Protein AF-A0A1L9NTQ2-F1 (afdb_monomer)

Structure (mmCIF, N/CA/C/O backbone):
data_AF-A0A1L9NTQ2-F1
#
_entry.id   AF-A0A1L9NTQ2-F1
#
loop_
_atom_site.group_PDB
_atom_site.id
_atom_site.type_symbol
_atom_site.label_atom_id
_atom_site.label_alt_id
_atom_site.label_comp_id
_atom_site.label_asym_id
_atom_site.label_entity_id
_atom_site.label_seq_id
_atom_site.pdbx_PDB_ins_code
_atom_site.Cartn_x
_atom_site.Cartn_y
_atom_site.Cartn_z
_atom_site.occupancy
_atom_site.B_iso_or_equiv
_atom_site.auth_seq_id
_atom_site.auth_comp_id
_atom_site.auth_asym_id
_atom_site.auth_atom_id
_atom_site.pdbx_PDB_model_num
ATOM 1 N N . MET A 1 1 ? 5.909 10.739 -14.041 1.00 49.59 1 MET A N 1
ATOM 2 C CA . MET A 1 1 ? 5.261 9.509 -14.561 1.00 49.59 1 MET A CA 1
ATOM 3 C C . MET A 1 1 ? 4.085 9.778 -15.496 1.00 49.59 1 MET A C 1
ATOM 5 O O . MET A 1 1 ? 4.170 9.351 -16.637 1.00 49.59 1 MET A O 1
ATOM 9 N N . ARG A 1 2 ? 3.032 10.516 -15.102 1.00 44.03 2 ARG A N 1
ATOM 10 C CA . ARG A 1 2 ? 1.932 10.861 -16.036 1.00 44.03 2 ARG A CA 1
ATOM 11 C C . ARG A 1 2 ? 2.419 11.637 -17.268 1.00 44.03 2 ARG A C 1
ATOM 13 O O . ARG A 1 2 ? 2.153 11.212 -18.379 1.00 44.03 2 ARG A O 1
ATOM 20 N N . ALA A 1 3 ? 3.235 12.675 -17.072 1.00 44.88 3 ALA A N 1
ATOM 21 C CA . ALA A 1 3 ? 3.852 13.423 -18.175 1.00 44.88 3 ALA A CA 1
ATOM 22 C C . ALA A 1 3 ? 4.741 12.547 -19.084 1.00 44.88 3 ALA A C 1
ATOM 24 O O . ALA A 1 3 ? 4.691 12.681 -20.296 1.00 44.88 3 ALA A O 1
ATOM 25 N N . LEU A 1 4 ? 5.486 11.600 -18.502 1.00 51.16 4 LEU A N 1
ATOM 26 C CA . LEU A 1 4 ? 6.310 10.608 -19.212 1.00 51.16 4 LEU A CA 1
ATOM 27 C C . LEU A 1 4 ? 5.469 9.659 -20.080 1.00 51.16 4 LEU A C 1
ATOM 29 O O . LEU A 1 4 ? 5.816 9.388 -21.223 1.00 51.16 4 LEU A O 1
ATOM 33 N N . SER A 1 5 ? 4.347 9.177 -19.540 1.00 52.22 5 SER A N 1
ATOM 34 C CA . SER A 1 5 ? 3.421 8.305 -20.274 1.00 52.22 5 SER A CA 1
ATOM 35 C C . SER A 1 5 ? 2.722 9.068 -21.404 1.00 52.22 5 SER A C 1
ATOM 37 O O . SER A 1 5 ? 2.516 8.515 -22.478 1.00 52.22 5 SER A O 1
ATOM 39 N N . VAL A 1 6 ? 2.406 10.349 -21.184 1.00 55.88 6 VAL A N 1
ATOM 40 C CA . VAL A 1 6 ? 1.784 11.236 -22.178 1.00 55.88 6 VAL A CA 1
ATOM 41 C C . VAL A 1 6 ? 2.759 11.588 -23.298 1.00 55.88 6 VAL A C 1
ATOM 43 O O . VAL A 1 6 ? 2.440 11.325 -24.449 1.00 55.88 6 VAL A O 1
ATOM 46 N N . LEU A 1 7 ? 3.960 12.090 -22.982 1.00 51.72 7 LEU A N 1
ATOM 47 C CA . LEU A 1 7 ? 5.030 12.335 -23.965 1.00 51.72 7 LEU A CA 1
ATOM 48 C C . LEU A 1 7 ? 5.309 11.087 -24.797 1.00 51.72 7 LEU A C 1
ATOM 50 O O . LEU A 1 7 ? 5.535 11.154 -26.005 1.00 51.72 7 LEU A O 1
ATOM 54 N N . GLY A 1 8 ? 5.240 9.936 -24.136 1.00 53.75 8 GLY A N 1
ATOM 55 C CA . GLY A 1 8 ? 5.467 8.679 -24.789 1.00 53.75 8 GLY A CA 1
ATOM 56 C C . GLY A 1 8 ? 4.399 8.235 -25.765 1.00 53.75 8 GLY A C 1
ATOM 57 O O . GLY A 1 8 ? 4.679 7.953 -26.927 1.00 53.75 8 GLY A O 1
ATOM 58 N N . THR A 1 9 ? 3.159 8.259 -25.294 1.00 55.69 9 THR A N 1
ATOM 59 C CA . THR A 1 9 ? 1.979 7.989 -26.116 1.00 55.69 9 THR A CA 1
ATOM 60 C C . THR A 1 9 ? 1.928 8.945 -27.303 1.00 55.69 9 THR A C 1
ATOM 62 O O . THR A 1 9 ? 1.697 8.499 -28.417 1.00 55.69 9 THR A O 1
ATOM 65 N N . ILE A 1 10 ? 2.234 10.229 -27.092 1.00 57.12 10 ILE A N 1
ATOM 66 C CA . ILE A 1 10 ? 2.345 11.231 -28.158 1.00 57.12 10 ILE A CA 1
ATOM 67 C C . ILE A 1 10 ? 3.394 10.789 -29.185 1.00 57.12 10 ILE A C 1
ATOM 69 O O . ILE A 1 10 ? 3.080 10.704 -30.364 1.00 57.12 10 ILE A O 1
ATOM 73 N N . THR A 1 11 ? 4.603 10.417 -28.760 1.00 55.56 11 THR A N 1
ATOM 74 C CA . THR A 1 11 ? 5.683 10.031 -29.687 1.00 55.56 11 THR A CA 1
ATOM 75 C C . THR A 1 11 ? 5.310 8.801 -30.530 1.00 55.56 11 THR A C 1
ATOM 77 O O . THR A 1 11 ? 5.569 8.784 -31.731 1.00 55.56 11 THR A O 1
ATOM 80 N N . VAL A 1 12 ? 4.643 7.802 -29.936 1.00 54.16 12 VAL A N 1
ATOM 81 C CA . VAL A 1 12 ? 4.170 6.594 -30.643 1.00 54.16 12 VAL A CA 1
ATOM 82 C C . VAL A 1 12 ? 3.008 6.898 -31.582 1.00 54.16 12 VAL A C 1
ATOM 84 O O . VAL A 1 12 ? 3.022 6.455 -32.726 1.00 54.16 12 VAL A O 1
ATOM 87 N N . VAL A 1 13 ? 2.005 7.647 -31.117 1.00 58.91 13 VAL A N 1
ATOM 88 C CA . VAL A 1 13 ? 0.834 8.023 -31.923 1.00 58.91 13 VAL A CA 1
ATOM 89 C C . VAL A 1 13 ? 1.278 8.841 -33.128 1.00 58.91 13 VAL A C 1
ATOM 91 O O . VAL A 1 13 ? 0.846 8.559 -34.238 1.00 58.91 13 VAL A O 1
ATOM 94 N N . PHE A 1 14 ? 2.206 9.780 -32.947 1.00 58.50 14 PHE A N 1
ATOM 95 C CA . PHE A 1 14 ? 2.778 10.533 -34.058 1.00 58.50 14 PHE A CA 1
ATOM 96 C C . PHE A 1 14 ? 3.582 9.647 -35.011 1.00 58.50 14 PHE A C 1
ATOM 98 O O . PHE A 1 14 ? 3.366 9.730 -36.216 1.00 58.50 14 PHE A O 1
ATOM 105 N N . ALA A 1 15 ? 4.441 8.753 -34.508 1.00 53.16 15 ALA A N 1
ATOM 106 C CA . ALA A 1 15 ? 5.160 7.800 -35.358 1.00 53.16 15 ALA A CA 1
ATOM 107 C C . ALA A 1 15 ? 4.200 6.912 -36.179 1.00 53.16 15 ALA A C 1
ATOM 109 O O . ALA A 1 15 ? 4.462 6.649 -37.350 1.00 53.16 15 ALA A O 1
ATOM 110 N N . ALA A 1 16 ? 3.066 6.506 -35.598 1.00 53.75 16 ALA A N 1
ATOM 111 C CA . ALA A 1 16 ? 2.034 5.713 -36.265 1.00 53.75 16 ALA A CA 1
ATOM 112 C C . ALA A 1 16 ? 1.198 6.521 -37.282 1.00 53.75 16 ALA A C 1
ATOM 114 O O . ALA A 1 16 ? 0.904 6.026 -38.370 1.00 53.75 16 ALA A O 1
ATOM 115 N N . LEU A 1 17 ? 0.837 7.770 -36.968 1.00 54.59 17 LEU A N 1
ATOM 116 C CA . LEU A 1 17 ? 0.124 8.671 -37.887 1.00 54.59 17 LEU A CA 1
ATOM 117 C C . LEU A 1 17 ? 0.988 9.032 -39.106 1.00 54.59 17 LEU A C 1
ATOM 119 O O . LEU A 1 17 ? 0.509 8.998 -40.236 1.00 54.59 17 LEU A O 1
ATOM 123 N N . PHE A 1 18 ? 2.285 9.276 -38.901 1.00 51.47 18 PHE A N 1
ATOM 124 C CA . PHE A 1 18 ? 3.236 9.477 -39.998 1.00 51.47 18 PHE A CA 1
ATOM 125 C C . PHE A 1 18 ? 3.452 8.204 -40.825 1.00 51.47 18 PHE A C 1
ATOM 127 O O . PHE A 1 18 ? 3.502 8.269 -42.050 1.00 51.47 18 PHE A O 1
ATOM 134 N N . ALA A 1 19 ? 3.541 7.038 -40.175 1.00 48.72 19 ALA A N 1
ATOM 135 C CA . ALA A 1 19 ? 3.657 5.746 -40.852 1.00 48.72 19 ALA A CA 1
ATOM 136 C C . ALA A 1 19 ? 2.449 5.416 -41.745 1.00 48.72 19 ALA A C 1
ATOM 138 O O . ALA A 1 19 ? 2.581 4.665 -42.705 1.00 48.72 19 ALA A O 1
ATOM 139 N N . THR A 1 20 ? 1.276 5.972 -41.446 1.00 51.12 20 THR A N 1
ATOM 140 C CA . THR A 1 20 ? 0.048 5.760 -42.227 1.00 51.12 20 THR A CA 1
ATOM 141 C C . THR A 1 20 ? -0.163 6.809 -43.323 1.00 51.12 20 THR A C 1
ATOM 143 O O . THR A 1 20 ? -1.162 6.744 -44.034 1.00 51.12 20 THR A O 1
ATOM 146 N N . GLY A 1 21 ? 0.785 7.739 -43.511 1.00 48.78 21 GLY A N 1
ATOM 147 C CA . GLY A 1 21 ? 0.748 8.737 -44.584 1.00 48.78 21 GLY A CA 1
ATOM 148 C C . GLY A 1 21 ? -0.277 9.856 -44.377 1.00 48.78 21 GLY A C 1
ATOM 149 O O . GLY A 1 21 ? -0.657 10.514 -45.342 1.00 48.78 21 GLY A O 1
ATOM 150 N N . VAL A 1 22 ? -0.746 10.069 -43.142 1.00 51.94 22 VAL A N 1
ATOM 151 C CA . VAL A 1 22 ? -1.730 11.114 -42.831 1.00 51.94 22 VAL A CA 1
ATOM 152 C C . VAL A 1 22 ? -1.048 12.494 -42.863 1.00 51.94 22 VAL A C 1
ATOM 154 O O . VAL A 1 22 ? -0.077 12.691 -42.126 1.00 51.94 22 VAL A O 1
ATOM 157 N N . PRO A 1 23 ? -1.523 13.459 -43.678 1.00 51.03 23 PRO A N 1
ATOM 158 C CA . PRO A 1 23 ? -0.999 14.822 -43.672 1.00 51.03 23 PRO A CA 1
ATOM 159 C C . PRO A 1 23 ? -1.290 15.506 -42.329 1.00 51.03 23 PRO A C 1
ATOM 161 O O . PRO A 1 23 ? -2.380 15.386 -41.769 1.00 51.03 23 PRO A O 1
ATOM 164 N N . LEU A 1 24 ? -0.288 16.199 -41.786 1.00 53.16 24 LEU A N 1
ATOM 165 C CA . LEU A 1 24 ? -0.331 16.830 -40.464 1.00 53.16 24 LEU A CA 1
ATOM 166 C C . LEU A 1 24 ? -0.546 18.339 -40.570 1.00 53.16 24 LEU A C 1
ATOM 168 O O . LEU A 1 24 ? 0.300 19.145 -40.171 1.00 53.16 24 LEU A O 1
ATOM 172 N N . ASP A 1 25 ? -1.701 18.713 -41.101 1.00 48.12 25 ASP A N 1
ATOM 173 C CA . ASP A 1 25 ? -2.112 20.110 -41.164 1.00 48.12 25 ASP A CA 1
ATOM 174 C C . ASP A 1 25 ? -2.333 20.641 -39.730 1.00 48.12 25 ASP A C 1
ATOM 176 O O . ASP A 1 25 ? -3.120 20.086 -38.961 1.00 48.12 25 ASP A O 1
ATOM 180 N N . GLY A 1 26 ? -1.597 21.693 -39.336 1.00 48.75 26 GLY A N 1
ATOM 181 C CA . GLY A 1 26 ? -1.724 22.352 -38.021 1.00 48.75 26 GLY A CA 1
ATOM 182 C C . GLY A 1 26 ? -0.515 22.269 -37.070 1.00 48.75 26 GLY A C 1
ATOM 183 O O . GLY A 1 26 ? -0.615 22.702 -35.921 1.00 48.75 26 GLY A O 1
ATOM 184 N N . LEU A 1 27 ? 0.636 21.747 -37.510 1.00 51.50 27 LEU A N 1
ATOM 185 C CA . LEU A 1 27 ? 1.863 21.614 -36.698 1.00 51.50 27 LEU A CA 1
ATOM 186 C C . LEU A 1 27 ? 3.020 22.509 -37.188 1.00 51.50 27 LEU A C 1
ATOM 188 O O . LEU A 1 27 ? 4.187 22.142 -37.093 1.00 51.50 27 LEU A O 1
ATOM 192 N N . GLU A 1 28 ? 2.721 23.713 -37.678 1.00 49.00 28 GLU A N 1
ATOM 193 C CA . GLU A 1 28 ? 3.716 24.664 -38.222 1.00 49.00 28 GLU A CA 1
ATOM 194 C C . GLU A 1 28 ? 4.802 25.085 -37.211 1.00 49.00 28 GLU A C 1
ATOM 196 O O . GLU A 1 28 ? 5.933 25.392 -37.579 1.00 49.00 28 GLU A O 1
ATOM 201 N N . TRP A 1 29 ? 4.517 25.030 -35.908 1.00 50.28 29 TRP A N 1
ATOM 202 C CA . TRP A 1 29 ? 5.519 25.302 -34.870 1.00 50.28 29 TRP A CA 1
ATOM 203 C C . TRP A 1 29 ? 6.631 24.234 -34.799 1.00 50.28 29 TRP A C 1
ATOM 205 O O . TRP A 1 29 ? 7.705 24.506 -34.264 1.00 50.28 29 TRP A O 1
ATOM 215 N N . LEU A 1 30 ? 6.410 23.034 -35.352 1.00 47.12 30 LEU A N 1
ATOM 216 C CA . LEU A 1 30 ? 7.401 21.950 -35.406 1.00 47.12 30 LEU A CA 1
ATOM 217 C C . LEU A 1 30 ? 8.368 22.078 -36.589 1.00 47.12 30 LEU A C 1
ATOM 219 O O . LEU A 1 30 ? 9.533 21.695 -36.453 1.00 47.12 30 LEU A O 1
ATOM 223 N N . SER A 1 31 ? 7.946 22.665 -37.717 1.00 44.72 31 SER A N 1
ATOM 224 C CA . SER A 1 31 ? 8.850 22.935 -38.849 1.00 44.72 31 SER A CA 1
ATOM 225 C C . SER A 1 31 ? 9.882 24.016 -38.516 1.00 44.72 31 SER A C 1
ATOM 227 O O . SER A 1 31 ? 10.969 24.031 -39.085 1.00 44.72 31 SER A O 1
ATOM 229 N N . ALA A 1 32 ? 9.602 24.885 -37.542 1.00 49.56 32 ALA A N 1
ATOM 230 C CA . ALA A 1 32 ? 10.554 25.893 -37.079 1.00 49.56 32 ALA A CA 1
ATOM 231 C C . ALA A 1 32 ? 11.793 25.292 -36.378 1.00 49.56 32 ALA A C 1
ATOM 233 O O . ALA A 1 32 ? 12.870 25.878 -36.443 1.00 49.56 32 ALA A O 1
ATOM 234 N N . ALA A 1 33 ? 11.667 24.122 -35.734 1.00 51.41 33 ALA A N 1
ATOM 235 C CA . ALA A 1 33 ? 12.767 23.472 -35.008 1.00 51.41 33 ALA A CA 1
ATOM 236 C C . ALA A 1 33 ? 13.566 22.463 -35.857 1.00 51.41 33 ALA A C 1
ATOM 238 O O . ALA A 1 33 ? 14.741 22.233 -35.577 1.00 51.41 33 ALA A O 1
ATOM 239 N N . CYS A 1 34 ? 12.942 21.865 -36.879 1.00 49.19 34 CYS A N 1
ATOM 240 C CA . CYS A 1 34 ? 13.551 20.834 -37.733 1.00 49.19 34 CYS A CA 1
ATOM 241 C C . CYS A 1 34 ? 13.728 21.252 -39.212 1.00 49.19 34 CYS A C 1
ATOM 243 O O . CYS A 1 34 ? 14.331 20.500 -39.972 1.00 49.19 34 CYS A O 1
ATOM 245 N N . GLY A 1 35 ? 13.279 22.452 -39.609 1.00 46.44 35 GLY A N 1
ATOM 246 C CA . GLY A 1 35 ? 13.385 23.004 -40.969 1.00 46.44 35 GLY A CA 1
ATOM 247 C C . GLY A 1 35 ? 12.092 22.883 -41.805 1.00 46.44 35 GLY A C 1
ATOM 248 O O . GLY A 1 35 ? 11.193 22.116 -41.448 1.00 46.44 35 GLY A O 1
ATOM 249 N N . PRO A 1 36 ? 11.960 23.645 -42.915 1.00 47.12 36 PRO A N 1
ATOM 250 C CA . PRO A 1 36 ? 10.766 23.630 -43.768 1.00 47.12 36 PRO A CA 1
ATOM 251 C C . PRO A 1 36 ? 10.533 22.261 -44.433 1.00 47.12 36 PRO A C 1
ATOM 253 O O . PRO A 1 36 ? 11.465 21.489 -44.664 1.00 47.12 36 PRO A O 1
ATOM 256 N N . VAL A 1 37 ? 9.265 21.943 -44.707 1.00 47.56 37 VAL A N 1
ATOM 257 C CA . VAL A 1 37 ? 8.811 20.625 -45.180 1.00 47.56 37 VAL A CA 1
ATOM 258 C C . VAL A 1 37 ? 8.729 20.605 -46.712 1.00 47.56 37 VAL A C 1
ATOM 260 O O . VAL A 1 37 ? 7.798 21.167 -47.272 1.00 47.56 37 VAL A O 1
ATOM 263 N N . ASN A 1 38 ? 9.663 19.917 -47.378 1.00 50.56 38 ASN A N 1
ATOM 264 C CA . ASN A 1 38 ? 9.564 19.536 -48.798 1.00 50.56 38 ASN A CA 1
ATOM 265 C C . ASN A 1 38 ? 9.604 17.992 -48.930 1.00 50.56 38 ASN A C 1
ATOM 267 O O . ASN A 1 38 ? 10.128 17.323 -48.043 1.00 50.56 38 ASN A O 1
ATOM 271 N N . ASP A 1 39 ? 9.130 17.404 -50.038 1.00 45.69 39 ASP A N 1
ATOM 272 C CA . ASP A 1 39 ? 8.904 15.943 -50.196 1.00 45.69 39 ASP A CA 1
ATOM 273 C C . ASP A 1 39 ? 10.129 15.018 -49.985 1.00 45.69 39 ASP A C 1
ATOM 275 O O . ASP A 1 39 ? 9.978 13.866 -49.581 1.00 45.69 39 ASP A O 1
ATOM 279 N N . ARG A 1 40 ? 11.367 15.495 -50.202 1.00 45.34 40 ARG A N 1
ATOM 280 C CA . ARG A 1 40 ? 12.612 14.755 -49.855 1.00 45.34 40 ARG A CA 1
ATOM 281 C C . ARG A 1 40 ? 13.066 14.954 -48.402 1.00 45.34 40 ARG A C 1
ATOM 283 O O . ARG A 1 40 ? 13.982 14.282 -47.939 1.00 45.34 40 ARG A O 1
ATOM 290 N N . GLN A 1 41 ? 12.445 15.893 -47.702 1.00 50.59 41 GLN A N 1
ATOM 291 C CA . GLN A 1 41 ? 12.769 16.376 -46.361 1.00 50.59 41 GLN A CA 1
ATOM 292 C C . GLN A 1 41 ? 11.856 15.753 -45.296 1.00 50.59 41 GLN A C 1
ATOM 294 O O . GLN A 1 41 ? 12.194 15.775 -44.119 1.00 50.59 41 GLN A O 1
ATOM 299 N N . THR A 1 42 ? 10.744 15.125 -45.686 1.00 50.72 42 THR A N 1
ATOM 300 C CA . THR A 1 42 ? 9.776 14.474 -44.787 1.00 50.72 42 THR A CA 1
ATOM 301 C C . THR A 1 42 ? 10.409 13.354 -43.951 1.00 50.72 42 THR A C 1
ATOM 303 O O . THR A 1 42 ? 10.154 13.252 -42.753 1.00 50.72 42 THR A O 1
ATOM 306 N N . THR A 1 43 ? 11.313 12.559 -44.532 1.00 50.66 43 THR A N 1
ATOM 307 C CA . THR A 1 43 ? 12.089 11.522 -43.823 1.00 50.66 43 THR A CA 1
ATOM 308 C C . THR A 1 43 ? 13.171 12.099 -42.905 1.00 50.66 43 THR A C 1
ATOM 310 O O . THR A 1 43 ? 13.401 11.556 -41.824 1.00 50.66 43 THR A O 1
ATOM 313 N N . ALA A 1 44 ? 13.799 13.218 -43.281 1.00 52.50 44 ALA A N 1
ATOM 314 C CA . ALA A 1 44 ? 14.769 13.927 -42.441 1.00 52.50 44 ALA A CA 1
ATOM 315 C C . ALA A 1 44 ? 14.093 14.634 -41.248 1.00 52.50 44 ALA A C 1
ATOM 317 O O . ALA A 1 44 ? 14.592 14.578 -40.124 1.00 52.50 44 ALA A O 1
ATOM 318 N N . ASN A 1 45 ? 12.915 15.219 -41.473 1.00 54.41 45 ASN A N 1
ATOM 319 C CA . ASN A 1 45 ? 12.090 15.868 -40.455 1.00 54.41 45 ASN A CA 1
ATOM 320 C C . ASN A 1 45 ? 11.495 14.843 -39.479 1.00 54.41 45 ASN A C 1
ATOM 322 O O . ASN A 1 45 ? 11.494 15.085 -38.271 1.00 54.41 45 ASN A O 1
ATOM 326 N N . LEU A 1 46 ? 11.087 13.666 -39.977 1.00 55.00 46 LEU A N 1
ATOM 327 C CA . LEU A 1 46 ? 10.702 12.528 -39.139 1.00 55.00 46 LEU A CA 1
ATOM 328 C C . LEU A 1 46 ? 11.864 12.112 -38.231 1.00 55.00 46 LEU A C 1
ATOM 330 O O . LEU A 1 46 ? 11.676 12.048 -37.022 1.00 55.00 46 LEU A O 1
ATOM 334 N N . GLY A 1 47 ? 13.066 11.927 -38.792 1.00 55.06 47 GLY A N 1
ATOM 335 C CA . GLY A 1 47 ? 14.280 11.598 -38.038 1.00 55.06 47 GLY A CA 1
ATOM 336 C C . GLY A 1 47 ? 14.649 12.631 -36.972 1.00 55.06 47 GLY A C 1
ATOM 337 O O . GLY A 1 47 ? 14.983 12.258 -35.845 1.00 55.06 47 GLY A O 1
ATOM 338 N N . CYS A 1 48 ? 14.531 13.921 -37.293 1.00 58.22 48 CYS A N 1
ATOM 339 C CA . CYS A 1 48 ? 14.744 15.020 -36.350 1.00 58.22 48 CYS A CA 1
ATOM 340 C C . CYS A 1 48 ? 13.737 14.978 -35.188 1.00 58.22 48 CYS A C 1
ATOM 342 O O . CYS A 1 48 ? 14.139 14.990 -34.023 1.00 58.22 48 CYS A O 1
ATOM 344 N N . PHE A 1 49 ? 12.439 14.852 -35.482 1.00 60.06 49 PHE A N 1
ATOM 345 C CA . PHE A 1 49 ? 11.383 14.815 -34.469 1.00 60.06 49 PHE A CA 1
ATOM 346 C C . PHE A 1 49 ? 11.481 13.583 -33.568 1.00 60.06 49 PHE A C 1
ATOM 348 O O . PHE A 1 49 ? 11.470 13.699 -32.342 1.00 60.06 49 PHE A O 1
ATOM 355 N N . THR A 1 50 ? 11.629 12.39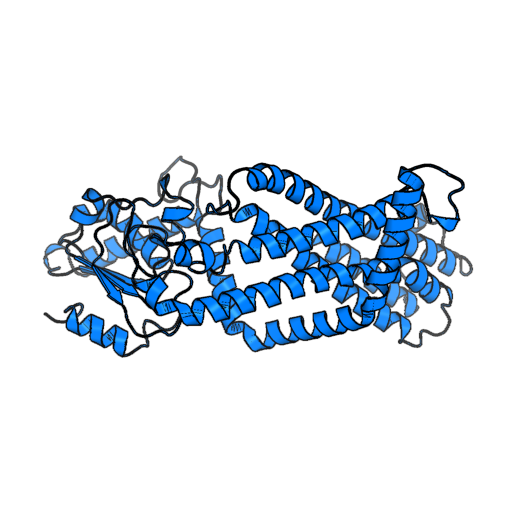7 -34.155 1.00 56.53 50 THR A N 1
ATOM 356 C CA . THR A 1 50 ? 11.814 11.169 -33.380 1.00 56.53 50 THR A CA 1
ATOM 357 C C . THR A 1 50 ? 13.110 11.208 -32.584 1.00 56.53 50 THR A C 1
ATOM 359 O O . THR A 1 50 ? 13.126 10.758 -31.446 1.00 56.53 50 THR A O 1
ATOM 362 N N . GLY A 1 51 ? 14.179 11.799 -33.128 1.00 58.19 51 GLY A N 1
ATOM 363 C CA . GLY A 1 51 ? 15.434 12.009 -32.411 1.00 58.19 51 GLY A CA 1
ATOM 364 C C . GLY A 1 51 ? 15.266 12.930 -31.200 1.00 58.19 51 GLY A C 1
ATOM 365 O O . GLY A 1 51 ? 15.785 12.632 -30.124 1.00 58.19 51 GLY A O 1
ATOM 366 N N . LEU A 1 52 ? 14.488 14.009 -31.331 1.00 60.75 52 LEU A N 1
ATOM 367 C CA . LEU A 1 52 ? 14.124 14.892 -30.217 1.00 60.75 52 LEU A CA 1
ATOM 368 C C . LEU A 1 52 ? 13.252 14.173 -29.179 1.00 60.75 52 LEU A C 1
ATOM 370 O O . LEU A 1 52 ? 13.523 14.286 -27.984 1.00 60.75 52 LEU A O 1
ATOM 374 N N . GLY A 1 53 ? 12.260 13.391 -29.613 1.00 59.84 53 GLY A N 1
ATOM 375 C CA . GLY A 1 53 ? 11.415 12.576 -28.735 1.00 59.84 53 GLY A CA 1
ATOM 376 C C . GLY A 1 53 ? 12.211 11.522 -27.960 1.00 59.84 53 GLY A C 1
ATOM 377 O O . GLY A 1 53 ? 12.062 11.410 -26.743 1.00 59.84 53 GLY A O 1
ATOM 378 N N . VAL A 1 54 ? 13.125 10.812 -28.633 1.00 60.84 54 VAL A N 1
ATOM 379 C CA . VAL A 1 54 ? 14.064 9.858 -28.017 1.00 60.84 54 VAL A CA 1
ATOM 380 C C . VAL A 1 54 ? 14.945 10.561 -26.990 1.00 60.84 54 VAL A C 1
ATOM 382 O O . VAL A 1 54 ? 15.048 10.088 -25.863 1.00 60.84 54 VAL A O 1
ATOM 385 N N . ARG A 1 55 ? 15.532 11.717 -27.323 1.00 62.66 55 ARG A N 1
ATOM 386 C CA . ARG A 1 55 ? 16.373 12.481 -26.385 1.00 62.66 55 ARG A CA 1
ATOM 387 C C . ARG A 1 55 ? 15.587 12.999 -25.181 1.00 62.66 55 ARG A C 1
ATOM 389 O O . ARG A 1 55 ? 16.075 12.921 -24.057 1.00 62.66 55 ARG A O 1
ATOM 396 N N . ALA A 1 56 ? 14.365 13.489 -25.383 1.00 63.12 56 ALA A N 1
ATOM 397 C CA . ALA A 1 56 ? 13.488 13.917 -24.295 1.00 63.12 56 ALA A CA 1
ATOM 398 C C . ALA A 1 56 ? 13.101 12.737 -23.387 1.00 63.12 56 ALA A C 1
ATOM 400 O O . ALA A 1 56 ? 13.059 12.870 -22.158 1.00 63.12 56 ALA A O 1
ATOM 401 N N . LEU A 1 57 ? 12.868 11.559 -23.970 1.00 62.56 57 LEU A N 1
ATOM 402 C CA . LEU A 1 57 ? 12.606 10.335 -23.223 1.00 62.56 57 LEU A CA 1
ATOM 403 C C . LEU A 1 57 ? 13.844 9.870 -22.443 1.00 62.56 57 LEU A C 1
ATOM 405 O O . LEU A 1 57 ? 13.735 9.591 -21.255 1.00 62.56 57 LEU A O 1
ATOM 409 N N . GLN A 1 58 ? 15.023 9.861 -23.067 1.00 63.94 58 GLN A N 1
ATOM 410 C CA . GLN A 1 58 ? 16.298 9.553 -22.410 1.00 63.94 58 GLN A CA 1
ATOM 411 C C . GLN A 1 58 ? 16.565 10.507 -21.237 1.00 63.94 58 GLN A C 1
ATOM 413 O O . GLN A 1 58 ? 16.880 10.060 -20.136 1.00 63.94 58 GLN A O 1
ATOM 418 N N . PHE A 1 59 ? 16.361 11.813 -21.430 1.00 65.06 59 PHE A N 1
ATOM 419 C CA . PHE A 1 59 ? 16.533 12.816 -20.378 1.00 65.06 59 PHE A CA 1
ATOM 420 C C . PHE A 1 59 ? 15.539 12.629 -19.226 1.00 65.06 59 PHE A C 1
ATOM 422 O O . PHE A 1 59 ? 15.900 12.672 -18.053 1.00 65.06 59 PHE A O 1
ATOM 429 N N . SER A 1 60 ? 14.269 12.388 -19.535 1.00 65.62 60 SER A N 1
ATOM 430 C CA . SER A 1 60 ? 13.250 12.167 -18.506 1.00 65.62 60 SER A CA 1
ATOM 431 C C . SER A 1 60 ? 13.433 10.834 -17.768 1.00 65.62 60 SER A C 1
ATOM 433 O O . SER A 1 60 ? 13.135 10.753 -16.573 1.00 65.62 60 SER A O 1
ATOM 435 N N . TRP A 1 61 ? 13.997 9.821 -18.431 1.00 68.25 61 TRP A N 1
ATOM 436 C CA . TRP A 1 61 ? 14.457 8.588 -17.798 1.00 68.25 61 TRP A CA 1
ATOM 437 C C . TRP A 1 61 ? 15.620 8.848 -16.841 1.00 68.25 61 TRP A C 1
ATOM 439 O O . TRP A 1 61 ? 15.569 8.427 -15.688 1.00 68.25 61 TRP A O 1
ATOM 449 N N . LEU A 1 62 ? 16.604 9.639 -17.269 1.00 68.50 62 LEU A N 1
ATOM 450 C CA . LEU A 1 62 ? 17.726 10.090 -16.445 1.00 68.50 62 LEU A CA 1
ATOM 451 C C . LEU A 1 62 ? 17.250 10.859 -15.204 1.00 68.50 62 LEU A C 1
ATOM 453 O O . LEU A 1 62 ? 17.760 10.635 -14.105 1.00 68.50 62 LEU A O 1
ATOM 457 N N . VAL A 1 63 ? 16.223 11.704 -15.329 1.00 70.88 63 VAL A N 1
ATOM 458 C CA . VAL A 1 63 ? 15.591 12.371 -14.179 1.00 70.88 63 VAL A CA 1
ATOM 459 C C . VAL A 1 63 ? 14.943 11.350 -13.239 1.00 70.88 63 VAL A C 1
ATOM 461 O O . VAL A 1 63 ? 15.185 11.400 -12.033 1.00 70.88 63 VAL A O 1
ATOM 464 N N . ALA A 1 64 ? 14.150 10.407 -13.762 1.00 68.56 64 ALA A N 1
ATOM 465 C CA . ALA A 1 64 ? 13.476 9.388 -12.950 1.00 68.56 64 ALA A CA 1
ATOM 466 C C . ALA A 1 64 ? 14.477 8.528 -12.162 1.00 68.56 64 ALA A C 1
ATOM 468 O O . ALA A 1 64 ? 14.326 8.333 -10.956 1.00 68.56 64 ALA A O 1
ATOM 469 N N . VAL A 1 65 ? 15.543 8.100 -12.828 1.00 67.25 65 VAL A N 1
ATOM 470 C CA . VAL A 1 65 ? 16.703 7.445 -12.226 1.00 67.25 65 VAL A CA 1
ATOM 471 C C . VAL A 1 65 ? 17.343 8.305 -11.146 1.00 67.25 65 VAL A C 1
ATOM 473 O O . VAL A 1 65 ? 17.651 7.809 -10.065 1.00 67.25 65 VAL A O 1
ATOM 476 N N . SER A 1 66 ? 17.610 9.579 -11.437 1.00 69.38 66 SER A N 1
ATOM 477 C CA . SER A 1 66 ? 18.323 10.455 -10.504 1.00 69.38 66 SER A CA 1
ATOM 478 C C . SER A 1 66 ? 17.525 10.604 -9.215 1.00 69.38 66 SER A C 1
ATOM 480 O O . SER A 1 66 ? 18.090 10.568 -8.124 1.00 69.38 66 SER A O 1
ATOM 482 N N . PHE A 1 67 ? 16.194 10.652 -9.326 1.00 72.12 67 PHE A N 1
ATOM 483 C CA . PHE A 1 67 ? 15.308 10.543 -8.174 1.00 72.12 67 PHE A CA 1
ATOM 484 C C . PHE A 1 67 ? 15.483 9.216 -7.423 1.00 72.12 67 PHE A C 1
ATOM 486 O O . PHE A 1 67 ? 15.582 9.252 -6.202 1.00 72.12 67 PHE A O 1
ATOM 493 N N . VAL A 1 68 ? 15.587 8.062 -8.096 1.00 68.25 68 VAL A N 1
ATOM 494 C CA . VAL A 1 68 ? 15.882 6.768 -7.436 1.00 68.25 68 VAL A CA 1
ATOM 495 C C . VAL A 1 68 ? 17.203 6.813 -6.663 1.00 68.25 68 VAL A C 1
ATOM 497 O O . VAL A 1 68 ? 17.247 6.375 -5.513 1.00 68.25 68 VAL A O 1
ATOM 500 N N . ILE A 1 69 ? 18.261 7.380 -7.247 1.00 68.62 69 ILE A N 1
ATOM 501 C CA . ILE A 1 69 ? 19.575 7.515 -6.599 1.00 68.62 69 ILE A CA 1
ATOM 502 C C . ILE A 1 69 ? 19.486 8.439 -5.379 1.00 68.62 69 ILE A C 1
ATOM 504 O O . ILE A 1 69 ? 19.973 8.094 -4.303 1.00 68.62 69 ILE A O 1
ATOM 508 N N . LEU A 1 70 ? 18.821 9.590 -5.501 1.00 71.38 70 LEU A N 1
ATOM 509 C CA . LEU A 1 70 ? 18.607 10.504 -4.376 1.00 71.38 70 LEU A CA 1
ATOM 510 C C . LEU A 1 70 ? 17.821 9.822 -3.249 1.00 71.38 70 LEU A C 1
ATOM 512 O O . LEU A 1 70 ? 18.206 9.914 -2.082 1.00 71.38 70 LEU A O 1
ATOM 516 N N . LEU A 1 71 ? 16.772 9.067 -3.592 1.00 67.38 71 LEU A N 1
ATOM 517 C CA . LEU A 1 71 ? 16.013 8.267 -2.632 1.00 67.38 71 LEU A CA 1
ATOM 518 C C . LEU A 1 71 ? 16.909 7.208 -1.960 1.00 67.38 71 LEU A C 1
ATOM 520 O O . LEU A 1 71 ? 16.828 7.043 -0.744 1.00 67.38 71 LEU A O 1
ATOM 524 N N . MET A 1 72 ? 17.809 6.546 -2.696 1.00 68.19 72 MET A N 1
ATOM 525 C CA . MET A 1 72 ? 18.785 5.589 -2.151 1.00 68.19 72 MET A CA 1
ATOM 526 C C . MET A 1 72 ? 19.749 6.244 -1.155 1.00 68.19 72 MET A C 1
ATOM 528 O O . MET A 1 72 ? 19.950 5.736 -0.052 1.00 68.19 72 MET A O 1
ATOM 532 N N . LEU A 1 73 ? 20.335 7.387 -1.512 1.00 69.06 73 LEU A N 1
ATOM 533 C CA . LEU A 1 73 ? 21.277 8.108 -0.653 1.00 69.06 73 LEU A CA 1
ATOM 534 C C . LEU A 1 73 ? 20.599 8.572 0.643 1.00 69.06 73 LEU A C 1
ATOM 536 O O . LEU A 1 73 ? 21.157 8.419 1.735 1.00 69.06 73 LEU A O 1
ATOM 540 N N . CYS A 1 74 ? 19.355 9.045 0.544 1.00 66.50 74 CYS A N 1
ATOM 541 C CA . CYS A 1 74 ? 18.531 9.346 1.709 1.00 66.50 74 CYS A CA 1
ATOM 542 C C . CYS A 1 74 ? 18.214 8.087 2.541 1.00 66.50 74 CYS A C 1
ATOM 544 O O . CYS A 1 74 ? 18.196 8.165 3.772 1.00 66.50 74 CYS A O 1
ATOM 546 N N . SER A 1 75 ? 18.014 6.920 1.912 1.00 61.12 75 SER A N 1
ATOM 547 C CA . SER A 1 75 ? 17.718 5.664 2.620 1.00 61.12 75 SER A CA 1
ATOM 548 C C . SER A 1 75 ? 18.937 5.085 3.344 1.00 61.12 75 SER A C 1
ATOM 550 O O . SER A 1 75 ? 18.791 4.499 4.420 1.00 61.12 75 SER A O 1
ATOM 552 N N . LEU A 1 76 ? 20.143 5.251 2.789 1.00 62.62 76 LEU A N 1
ATOM 553 C CA . LEU A 1 76 ? 21.398 4.708 3.323 1.00 62.62 76 LEU A CA 1
ATOM 554 C C . LEU A 1 76 ? 21.790 5.309 4.678 1.00 62.62 76 LEU A C 1
ATOM 556 O O . LEU A 1 76 ? 22.303 4.599 5.546 1.00 62.62 76 LEU A O 1
ATOM 560 N N . LYS A 1 77 ? 21.497 6.596 4.902 1.00 59.91 77 LYS A N 1
ATOM 561 C CA . LYS A 1 77 ? 21.797 7.277 6.174 1.00 59.91 77 LYS A CA 1
ATOM 562 C C . LYS A 1 77 ? 21.023 6.667 7.350 1.00 59.91 77 LYS A C 1
ATOM 564 O O . LYS A 1 77 ? 21.567 6.540 8.445 1.00 59.91 77 LYS A O 1
ATOM 569 N N . GLY A 1 78 ? 19.788 6.222 7.106 1.00 53.84 78 GLY A N 1
ATOM 570 C CA . GLY A 1 78 ? 19.015 5.408 8.050 1.00 53.84 78 GLY A CA 1
ATOM 571 C C . GLY A 1 78 ? 19.426 3.930 8.053 1.00 53.84 78 GLY A C 1
ATOM 572 O O . GLY A 1 78 ? 19.246 3.249 9.063 1.00 53.84 78 GLY A O 1
ATOM 573 N N . PHE A 1 79 ? 20.021 3.440 6.952 1.00 52.59 79 PHE A N 1
ATOM 574 C CA . PHE A 1 79 ? 20.393 2.035 6.779 1.00 52.59 79 PHE A CA 1
ATOM 575 C C . PHE A 1 79 ? 21.404 1.524 7.800 1.00 52.59 79 PHE A C 1
ATOM 577 O O . PHE A 1 79 ? 21.228 0.439 8.352 1.00 52.59 79 PHE A O 1
ATOM 584 N N . ARG A 1 80 ? 22.419 2.343 8.068 1.00 55.12 80 ARG A N 1
ATOM 585 C CA . ARG A 1 80 ? 23.612 1.974 8.834 1.00 55.12 80 ARG A CA 1
ATOM 586 C C . ARG A 1 80 ? 23.403 1.892 10.349 1.00 55.12 80 ARG A C 1
ATOM 588 O O . ARG A 1 80 ? 24.212 1.264 11.016 1.00 55.12 80 ARG A O 1
ATOM 595 N N . LYS A 1 81 ? 22.362 2.536 10.890 1.00 53.75 81 LYS A N 1
ATOM 596 C CA . LYS A 1 81 ? 22.134 2.595 12.344 1.00 53.75 81 LYS A CA 1
ATOM 597 C C . LYS A 1 81 ? 21.179 1.510 12.836 1.00 53.75 81 LYS A C 1
ATOM 599 O O . LYS A 1 81 ? 21.533 0.800 13.763 1.00 53.75 81 LYS A O 1
ATOM 604 N N . ASN A 1 82 ? 20.036 1.310 12.173 1.00 56.81 82 ASN A N 1
ATOM 605 C CA . ASN A 1 82 ? 18.993 0.408 12.671 1.00 56.81 82 ASN A CA 1
ATOM 606 C C . ASN A 1 82 ? 18.427 -0.472 11.542 1.00 56.81 82 ASN A C 1
ATOM 608 O O . ASN A 1 82 ? 17.384 -0.169 10.957 1.00 56.81 82 ASN A O 1
ATOM 612 N N . LEU A 1 83 ? 19.145 -1.534 11.156 1.00 54.72 83 LEU A N 1
ATOM 613 C CA . LEU A 1 83 ? 18.739 -2.473 10.086 1.00 54.72 83 LEU A CA 1
ATOM 614 C C . LEU A 1 83 ? 17.446 -3.231 10.402 1.00 54.72 83 LEU A C 1
ATOM 616 O O . LEU A 1 83 ? 16.688 -3.576 9.498 1.00 54.72 83 LEU A O 1
ATOM 620 N N . TRP A 1 84 ? 17.198 -3.424 11.695 1.00 55.56 84 TRP A N 1
ATOM 621 C CA . TRP A 1 84 ? 16.126 -4.256 12.227 1.00 55.56 84 TRP A CA 1
ATOM 622 C C . TRP A 1 84 ? 15.043 -3.465 12.969 1.00 55.56 84 TRP A C 1
ATOM 624 O O . TRP A 1 84 ? 14.029 -4.056 13.339 1.00 55.56 84 TRP A O 1
ATOM 634 N N . ASP A 1 85 ? 15.210 -2.147 13.144 1.00 54.41 85 ASP A N 1
ATOM 635 C CA . ASP A 1 85 ? 14.142 -1.314 13.702 1.00 54.41 85 ASP A CA 1
ATOM 636 C C . ASP A 1 85 ? 13.173 -0.866 12.617 1.00 54.41 85 ASP A C 1
ATOM 638 O O . ASP A 1 85 ? 13.528 -0.640 11.459 1.00 54.41 85 ASP A O 1
ATOM 642 N N . LYS A 1 86 ? 11.916 -0.738 13.027 1.00 51.97 86 LYS A N 1
ATOM 643 C CA . LYS A 1 86 ? 10.766 -0.449 12.178 1.00 51.97 86 LYS A CA 1
ATOM 644 C C . LYS A 1 86 ? 10.931 0.944 11.549 1.00 51.97 86 LYS A C 1
ATOM 646 O O . LYS A 1 86 ? 10.792 1.967 12.214 1.00 51.97 86 LYS A O 1
ATOM 651 N N . ARG A 1 87 ? 11.313 0.981 10.269 1.00 55.88 87 ARG A N 1
ATOM 652 C CA . ARG A 1 87 ? 11.640 2.219 9.540 1.00 55.88 87 ARG A CA 1
ATOM 653 C C . ARG A 1 87 ? 10.414 2.942 9.002 1.00 55.88 87 ARG A C 1
ATOM 655 O O . ARG A 1 87 ? 9.354 2.355 8.812 1.00 55.88 87 ARG A O 1
ATOM 662 N N . SER A 1 88 ? 10.628 4.213 8.661 1.00 54.06 88 SER A N 1
ATOM 663 C CA . SER A 1 88 ? 9.725 5.008 7.828 1.00 54.06 88 SER A CA 1
ATOM 664 C C . SER A 1 88 ? 9.400 4.270 6.523 1.00 54.06 88 SER A C 1
ATOM 666 O O . SER A 1 88 ? 10.270 4.049 5.680 1.00 54.06 88 SER A O 1
ATOM 668 N N . ILE A 1 89 ? 8.125 3.910 6.376 1.00 55.28 89 ILE A N 1
ATOM 669 C CA . ILE A 1 89 ? 7.536 3.221 5.217 1.00 55.28 89 ILE A CA 1
ATOM 670 C C . ILE A 1 89 ? 7.666 4.047 3.931 1.00 55.28 89 ILE A C 1
ATOM 672 O O . ILE A 1 89 ? 7.702 3.511 2.824 1.00 55.28 89 ILE A O 1
ATOM 676 N N . TYR A 1 90 ? 7.709 5.369 4.088 1.00 58.34 90 TYR A N 1
ATOM 677 C CA . TYR A 1 90 ? 7.472 6.325 3.016 1.00 58.34 90 TYR A CA 1
ATOM 678 C C . TYR A 1 90 ? 8.453 6.149 1.856 1.00 58.34 90 TYR A C 1
ATOM 680 O O . TYR A 1 90 ? 8.048 6.005 0.709 1.00 58.34 90 TYR A O 1
ATOM 688 N N . LEU A 1 91 ? 9.747 6.069 2.166 1.00 61.56 91 LEU A N 1
ATOM 689 C CA . LEU A 1 91 ? 10.796 6.013 1.154 1.00 61.56 91 LEU A CA 1
ATOM 690 C C . LEU A 1 91 ? 10.785 4.687 0.380 1.00 61.56 91 LEU A C 1
ATOM 692 O O . LEU A 1 91 ? 10.952 4.679 -0.834 1.00 61.56 91 LEU A O 1
ATOM 696 N N . ALA A 1 92 ? 10.527 3.575 1.076 1.00 63.62 92 ALA A N 1
ATOM 697 C CA . ALA A 1 92 ? 10.445 2.254 0.466 1.00 63.62 92 ALA A CA 1
ATOM 698 C C . ALA A 1 92 ? 9.227 2.134 -0.466 1.00 63.62 92 ALA A C 1
ATOM 700 O O . ALA A 1 92 ? 9.352 1.662 -1.595 1.00 63.62 92 ALA A O 1
ATOM 701 N N . ILE A 1 93 ? 8.061 2.625 -0.035 1.00 65.75 93 ILE A N 1
ATOM 702 C CA . ILE A 1 93 ? 6.861 2.650 -0.881 1.00 65.75 93 ILE A CA 1
ATOM 703 C C . ILE A 1 93 ? 7.070 3.556 -2.094 1.00 65.75 93 ILE A C 1
ATOM 705 O O . ILE A 1 93 ? 6.753 3.141 -3.206 1.00 65.75 93 ILE A O 1
ATOM 709 N N . CYS A 1 94 ? 7.629 4.758 -1.914 1.00 64.88 94 CYS A N 1
ATOM 710 C CA . CYS A 1 94 ? 7.919 5.658 -3.030 1.00 64.88 94 CYS A CA 1
ATOM 711 C C . CYS A 1 94 ? 8.839 4.995 -4.063 1.00 64.88 94 CYS A C 1
ATOM 713 O O . CYS A 1 94 ? 8.523 5.026 -5.250 1.00 64.88 94 CYS A O 1
ATOM 715 N N . SER A 1 95 ? 9.919 4.341 -3.627 1.00 66.69 95 SER A N 1
ATOM 716 C CA . SER A 1 95 ? 10.840 3.645 -4.532 1.00 66.69 95 SER A CA 1
ATOM 717 C C . SER A 1 95 ? 10.192 2.445 -5.224 1.00 66.69 95 SER A C 1
ATOM 719 O O . SER A 1 95 ? 10.325 2.305 -6.436 1.00 66.69 95 SER A O 1
ATOM 721 N N . ALA A 1 96 ? 9.444 1.607 -4.500 1.00 69.81 96 ALA A N 1
ATOM 722 C CA . ALA A 1 96 ? 8.743 0.462 -5.086 1.00 69.81 96 ALA A CA 1
ATOM 723 C C . ALA A 1 96 ? 7.695 0.901 -6.122 1.00 69.81 96 ALA A C 1
ATOM 725 O O . ALA A 1 96 ? 7.596 0.312 -7.197 1.00 69.81 96 ALA A O 1
ATOM 726 N N . MET A 1 97 ? 6.944 1.968 -5.827 1.00 70.56 97 MET A N 1
ATOM 727 C CA . MET A 1 97 ? 5.988 2.558 -6.765 1.00 70.56 97 MET A CA 1
ATOM 728 C C . MET A 1 97 ? 6.682 3.122 -7.996 1.00 70.56 97 MET A C 1
ATOM 730 O O . MET A 1 97 ? 6.205 2.921 -9.109 1.00 70.56 97 MET A O 1
ATOM 734 N N . LEU A 1 98 ? 7.809 3.805 -7.822 1.00 69.69 98 LEU A N 1
ATOM 735 C CA . LEU A 1 98 ? 8.539 4.382 -8.940 1.00 69.69 98 LEU A CA 1
ATOM 736 C C . LEU A 1 98 ? 9.118 3.282 -9.847 1.00 69.69 98 LEU A C 1
ATOM 738 O O . LEU A 1 98 ? 8.933 3.363 -11.057 1.00 69.69 98 LEU A O 1
ATOM 742 N N . ILE A 1 99 ? 9.675 2.205 -9.276 1.00 71.81 99 ILE A N 1
ATOM 743 C CA . ILE A 1 99 ? 10.120 1.002 -10.008 1.00 71.81 99 ILE A CA 1
ATOM 744 C C . ILE A 1 99 ? 8.961 0.348 -10.771 1.00 71.81 99 ILE A C 1
ATOM 746 O O . ILE A 1 99 ? 9.101 0.012 -11.949 1.00 71.81 99 ILE A O 1
ATOM 750 N N . LEU A 1 100 ? 7.806 0.183 -10.120 1.00 73.88 100 LEU A N 1
ATOM 751 C CA . LEU A 1 100 ? 6.619 -0.396 -10.744 1.00 73.88 100 LEU A CA 1
ATOM 752 C C . LEU A 1 100 ? 6.162 0.445 -11.941 1.00 73.88 100 LEU A C 1
ATOM 754 O O . LEU A 1 100 ? 5.980 -0.086 -13.033 1.00 73.88 100 LEU A O 1
ATOM 758 N N . TRP A 1 101 ? 6.026 1.760 -11.758 1.00 71.06 101 TRP A N 1
ATOM 759 C CA . TRP A 1 101 ? 5.617 2.665 -12.830 1.00 71.06 101 TRP A CA 1
ATOM 760 C C . TRP A 1 101 ? 6.640 2.721 -13.962 1.00 71.06 101 TRP A C 1
ATOM 762 O O . TRP A 1 101 ? 6.243 2.715 -15.121 1.00 71.06 101 TRP A O 1
ATOM 772 N N . MET A 1 102 ? 7.938 2.734 -13.649 1.00 71.88 102 MET A N 1
ATOM 773 C CA . MET A 1 102 ? 9.007 2.645 -14.645 1.00 71.88 102 MET A CA 1
ATOM 774 C C . MET A 1 102 ? 8.876 1.361 -15.470 1.00 71.88 102 MET A C 1
ATOM 776 O O . MET A 1 102 ? 8.887 1.424 -16.695 1.00 71.88 102 MET A O 1
ATOM 780 N N . THR A 1 103 ? 8.655 0.218 -14.817 1.00 71.88 103 THR A N 1
ATOM 781 C CA . THR A 1 103 ? 8.485 -1.076 -15.496 1.00 71.88 103 THR A CA 1
ATOM 782 C C . THR A 1 103 ? 7.251 -1.083 -16.399 1.00 71.88 103 THR A C 1
ATOM 784 O O . THR A 1 103 ? 7.347 -1.482 -17.556 1.00 71.88 103 THR A O 1
ATOM 787 N N . ILE A 1 104 ? 6.107 -0.590 -15.908 1.00 69.69 104 ILE A N 1
ATOM 788 C CA . ILE A 1 104 ? 4.866 -0.489 -16.695 1.00 69.69 104 ILE A CA 1
ATOM 789 C C . ILE A 1 104 ? 5.077 0.403 -17.918 1.00 69.69 104 ILE A C 1
ATOM 791 O O . ILE A 1 104 ? 4.723 0.016 -19.029 1.00 69.69 104 ILE A O 1
ATOM 795 N N . THR A 1 105 ? 5.666 1.585 -17.727 1.00 68.62 105 THR A N 1
ATOM 796 C CA . THR A 1 105 ? 5.935 2.514 -18.824 1.00 68.62 105 THR A CA 1
ATOM 797 C C . THR A 1 105 ? 6.824 1.846 -19.872 1.00 68.62 105 THR A C 1
ATOM 799 O O . THR A 1 105 ? 6.438 1.808 -21.035 1.00 68.62 105 THR A O 1
ATOM 802 N N . VAL A 1 106 ? 7.953 1.241 -19.485 1.00 70.12 106 VAL A N 1
ATOM 803 C CA . VAL A 1 106 ? 8.866 0.576 -20.433 1.00 70.12 106 VAL A CA 1
ATOM 804 C C . VAL A 1 106 ? 8.222 -0.629 -21.127 1.00 70.12 106 VAL A C 1
ATOM 806 O O . VAL A 1 106 ? 8.476 -0.853 -22.306 1.00 70.12 106 VAL A O 1
ATOM 809 N N . ALA A 1 107 ? 7.347 -1.374 -20.452 1.00 67.75 107 ALA A N 1
ATOM 810 C CA . ALA A 1 107 ? 6.622 -2.486 -21.065 1.00 67.75 107 ALA A CA 1
ATOM 811 C C . ALA A 1 107 ? 5.667 -2.023 -22.177 1.00 67.75 107 ALA A C 1
ATOM 813 O O . ALA A 1 107 ? 5.637 -2.621 -23.253 1.00 67.75 107 ALA A O 1
ATOM 814 N N . ILE A 1 108 ? 4.926 -0.933 -21.938 1.00 67.00 108 ILE A N 1
ATOM 815 C CA . ILE A 1 108 ? 4.058 -0.305 -22.949 1.00 67.00 108 ILE A CA 1
ATOM 816 C C . ILE A 1 108 ? 4.897 0.136 -24.153 1.00 67.00 108 ILE A C 1
ATOM 818 O O . ILE A 1 108 ? 4.519 -0.095 -25.300 1.00 67.00 108 ILE A O 1
ATOM 822 N N . TRP A 1 109 ? 6.071 0.709 -23.897 1.00 67.12 109 TRP A N 1
ATOM 823 C CA . TRP A 1 109 ? 6.998 1.115 -24.948 1.00 67.12 109 TRP A CA 1
ATOM 824 C C . TRP A 1 109 ? 7.551 -0.050 -25.759 1.00 67.12 109 TRP A C 1
ATOM 826 O O . TRP A 1 109 ? 7.538 0.003 -26.985 1.00 67.12 109 TRP A O 1
ATOM 836 N N . ALA A 1 110 ? 7.997 -1.115 -25.096 1.00 68.38 110 ALA A N 1
ATOM 837 C CA . ALA A 1 110 ? 8.485 -2.316 -25.762 1.00 68.38 110 ALA A CA 1
ATOM 838 C C . ALA A 1 110 ? 7.407 -2.927 -26.671 1.00 68.38 110 ALA A C 1
ATOM 840 O O . ALA A 1 110 ? 7.701 -3.343 -27.792 1.00 68.38 110 ALA A O 1
ATOM 841 N N . MET A 1 111 ? 6.149 -2.922 -26.218 1.00 66.00 111 MET A N 1
ATOM 842 C CA . MET A 1 111 ? 5.004 -3.356 -27.017 1.00 66.00 111 MET A CA 1
ATOM 843 C C . MET A 1 111 ? 4.792 -2.463 -28.246 1.00 66.00 111 MET A C 1
ATOM 845 O O . MET A 1 111 ? 4.627 -2.984 -29.346 1.00 66.00 111 MET A O 1
ATOM 849 N N . ALA A 1 112 ? 4.851 -1.138 -28.085 1.00 64.50 112 ALA A N 1
ATOM 850 C CA . ALA A 1 112 ? 4.725 -0.192 -29.194 1.00 64.50 112 ALA A CA 1
ATOM 851 C C . ALA A 1 112 ? 5.842 -0.362 -30.240 1.00 64.50 112 ALA A C 1
ATOM 853 O O . ALA A 1 112 ? 5.563 -0.417 -31.435 1.00 64.50 112 ALA A O 1
ATOM 854 N N . VAL A 1 113 ? 7.093 -0.521 -29.798 1.00 66.19 113 VAL A N 1
ATOM 855 C CA . VAL A 1 113 ? 8.250 -0.793 -30.670 1.00 66.19 113 VAL A CA 1
ATOM 856 C C . VAL A 1 113 ? 8.048 -2.086 -31.455 1.00 66.19 113 VAL A C 1
ATOM 858 O O . VAL A 1 113 ? 8.199 -2.099 -32.675 1.00 66.19 113 VAL A O 1
ATOM 861 N N . LYS A 1 114 ? 7.655 -3.170 -30.775 1.00 67.81 114 LYS A N 1
ATOM 862 C CA . LYS A 1 114 ? 7.388 -4.463 -31.418 1.00 67.81 114 LYS A CA 1
ATOM 863 C C . LYS A 1 114 ? 6.231 -4.402 -32.405 1.00 67.81 114 LYS A C 1
ATOM 865 O O . LYS A 1 114 ? 6.290 -5.060 -33.437 1.00 67.81 114 LYS A O 1
ATOM 870 N N . PHE A 1 115 ? 5.198 -3.622 -32.103 1.00 65.06 115 PHE A N 1
ATOM 871 C CA . PHE A 1 115 ? 4.101 -3.383 -33.030 1.00 65.06 115 PHE A CA 1
ATOM 872 C C . PHE A 1 115 ? 4.610 -2.686 -34.297 1.00 65.06 115 PHE A C 1
ATOM 874 O O . PHE A 1 115 ? 4.437 -3.226 -35.382 1.00 65.06 115 PHE A O 1
ATOM 881 N N . ILE A 1 116 ? 5.335 -1.569 -34.165 1.00 62.66 116 ILE A N 1
ATOM 882 C CA . ILE A 1 116 ? 5.891 -0.822 -35.308 1.00 62.66 116 ILE A CA 1
ATOM 883 C C . ILE A 1 116 ? 6.818 -1.699 -36.166 1.00 62.66 116 ILE A C 1
ATOM 885 O O . ILE A 1 116 ? 6.741 -1.644 -37.388 1.00 62.66 116 ILE A O 1
ATOM 889 N N . GLN A 1 117 ? 7.652 -2.543 -35.547 1.00 64.56 117 GLN A N 1
ATOM 890 C CA . GLN A 1 117 ? 8.543 -3.467 -36.265 1.00 64.56 117 GLN A CA 1
ATOM 891 C C . GLN A 1 117 ? 7.802 -4.526 -37.098 1.00 64.56 117 GLN A C 1
ATOM 893 O O . GLN A 1 117 ? 8.354 -5.012 -38.083 1.00 64.56 117 GLN A O 1
ATOM 898 N N . ASN A 1 118 ? 6.587 -4.905 -36.692 1.00 66.06 118 ASN A N 1
ATOM 899 C CA . ASN A 1 118 ? 5.832 -6.007 -37.291 1.00 66.06 118 ASN A CA 1
ATOM 900 C C . ASN A 1 118 ? 4.702 -5.547 -38.224 1.00 66.06 118 ASN A C 1
ATOM 902 O O . ASN A 1 118 ? 4.138 -6.378 -38.935 1.00 66.06 118 ASN A O 1
ATOM 906 N N . VAL A 1 119 ? 4.347 -4.259 -38.235 1.00 60.94 119 VAL A N 1
ATOM 907 C CA . VAL A 1 119 ? 3.383 -3.727 -39.206 1.00 60.94 119 VAL A CA 1
ATOM 908 C C . VAL A 1 119 ? 4.111 -3.504 -40.539 1.00 60.94 119 VAL A C 1
ATOM 910 O O . VAL A 1 119 ? 5.126 -2.804 -40.561 1.00 60.94 119 VAL A O 1
ATOM 913 N N . PRO A 1 120 ? 3.618 -4.060 -41.662 1.00 55.56 120 PRO A N 1
ATOM 914 C CA . PRO A 1 120 ? 4.194 -3.845 -42.985 1.00 55.56 120 PRO A CA 1
ATOM 915 C C . PRO A 1 120 ? 3.855 -2.429 -43.466 1.00 55.56 120 PRO A C 1
ATOM 917 O O . PRO A 1 120 ? 2.943 -2.214 -44.260 1.00 55.56 120 PRO A O 1
ATOM 920 N N . ILE A 1 121 ? 4.573 -1.441 -42.939 1.00 55.31 121 ILE A N 1
ATOM 921 C CA . ILE A 1 121 ? 4.455 -0.046 -43.352 1.00 55.31 121 ILE A CA 1
ATOM 922 C C . ILE A 1 121 ? 5.267 0.103 -44.640 1.00 55.31 121 ILE A C 1
ATOM 924 O O . ILE A 1 121 ? 6.499 0.164 -44.619 1.00 55.31 121 ILE A O 1
ATOM 928 N N . ALA A 1 122 ? 4.580 0.098 -45.780 1.00 41.22 122 ALA A N 1
ATOM 929 C CA . ALA A 1 122 ? 5.200 0.263 -47.086 1.00 41.22 122 ALA A CA 1
ATOM 930 C C . ALA A 1 122 ? 5.967 1.601 -47.157 1.00 41.22 122 ALA A C 1
ATOM 932 O O . ALA A 1 122 ? 5.371 2.670 -47.075 1.00 41.22 122 ALA A O 1
ATOM 933 N N . GLY A 1 123 ? 7.293 1.543 -47.325 1.00 50.09 123 GLY A N 1
ATOM 934 C CA . GLY A 1 123 ? 8.097 2.675 -47.809 1.00 50.09 123 GLY A CA 1
ATOM 935 C C . GLY A 1 123 ? 8.928 3.478 -46.798 1.00 50.09 123 GLY A C 1
ATOM 936 O O . GLY A 1 123 ? 9.650 4.371 -47.232 1.00 50.09 123 GLY A O 1
ATOM 937 N N . VAL A 1 124 ? 8.922 3.180 -45.492 1.00 50.62 124 VAL A N 1
ATOM 938 C CA . VAL A 1 124 ? 9.648 4.008 -44.498 1.00 50.62 124 VAL A CA 1
ATOM 939 C C . VAL A 1 124 ? 10.796 3.246 -43.822 1.00 50.62 124 VAL A C 1
ATOM 941 O O . VAL A 1 124 ? 10.743 2.902 -42.644 1.00 50.62 124 VAL A O 1
ATOM 944 N N . VAL A 1 125 ? 11.885 3.034 -44.568 1.00 49.16 125 VAL A N 1
ATOM 945 C CA . VAL A 1 125 ? 13.180 2.542 -44.048 1.00 49.16 125 VAL A CA 1
ATOM 946 C C . VAL A 1 125 ? 13.698 3.337 -42.824 1.00 49.16 125 VAL A C 1
ATOM 948 O O . VAL A 1 125 ? 14.133 2.696 -41.868 1.00 49.16 125 VAL A O 1
ATOM 951 N N . PRO A 1 126 ? 13.586 4.685 -42.738 1.00 52.44 126 PRO A N 1
ATOM 952 C CA . PRO A 1 126 ? 14.143 5.410 -41.590 1.00 52.44 126 PRO A CA 1
ATOM 953 C C . PRO A 1 126 ? 13.402 5.176 -40.265 1.00 52.44 126 PRO A C 1
ATOM 955 O O . PRO A 1 126 ? 14.029 5.248 -39.215 1.00 52.44 126 PRO A O 1
ATOM 958 N N . ALA A 1 127 ? 12.104 4.847 -40.268 1.00 50.34 127 ALA A N 1
ATOM 959 C CA . ALA A 1 127 ? 11.352 4.628 -39.025 1.00 50.34 127 ALA A CA 1
ATOM 960 C C . ALA A 1 127 ? 11.850 3.392 -38.260 1.00 50.34 127 ALA A C 1
ATOM 962 O O . ALA A 1 127 ? 11.920 3.411 -37.032 1.00 50.34 127 ALA A O 1
ATOM 963 N N . LYS A 1 128 ? 12.252 2.341 -38.985 1.00 54.91 128 LYS A N 1
ATOM 964 C CA . LYS A 1 128 ? 12.833 1.133 -38.397 1.00 54.91 128 LYS A CA 1
ATOM 965 C C . LYS A 1 128 ? 14.196 1.421 -37.764 1.00 54.91 128 LYS A C 1
ATOM 967 O O . LYS A 1 128 ? 14.381 1.089 -36.598 1.00 54.91 128 LYS A O 1
ATOM 972 N N . ASP A 1 129 ? 15.086 2.123 -38.467 1.00 56.66 129 ASP A N 1
ATOM 973 C CA . ASP A 1 129 ? 16.418 2.483 -37.953 1.00 56.66 129 ASP A CA 1
ATOM 974 C C . ASP A 1 129 ? 16.351 3.431 -36.747 1.00 56.66 129 ASP A C 1
ATOM 976 O O . ASP A 1 129 ? 17.131 3.311 -35.804 1.00 56.66 129 ASP A O 1
ATOM 980 N N . ILE A 1 130 ? 15.404 4.369 -36.742 1.00 55.31 130 ILE A N 1
ATOM 981 C CA . ILE A 1 130 ? 15.157 5.291 -35.624 1.00 55.31 130 ILE A CA 1
ATOM 982 C C . ILE A 1 130 ? 14.675 4.531 -34.380 1.00 55.31 130 ILE A C 1
ATOM 984 O O . ILE A 1 130 ? 15.112 4.804 -33.258 1.00 55.31 130 ILE A O 1
ATOM 988 N N . VAL A 1 131 ? 13.766 3.573 -34.571 1.00 57.50 131 VAL A N 1
ATOM 989 C CA . VAL A 1 131 ? 13.216 2.745 -33.494 1.00 57.50 131 VAL A CA 1
ATOM 990 C C . VAL A 1 131 ? 14.267 1.758 -32.971 1.00 57.50 131 VAL A C 1
ATOM 992 O O . VAL A 1 131 ? 14.415 1.614 -31.755 1.00 57.50 131 VAL A O 1
ATOM 995 N N . GLU A 1 132 ? 15.040 1.133 -33.859 1.00 58.19 132 GLU A N 1
ATOM 996 C CA . GLU A 1 132 ? 16.094 0.174 -33.514 1.00 58.19 132 GLU A CA 1
ATOM 997 C C . GLU A 1 132 ? 17.285 0.833 -32.807 1.00 58.19 132 GLU A C 1
ATOM 999 O O . GLU A 1 132 ? 17.746 0.302 -31.799 1.00 58.19 132 GLU A O 1
ATOM 1004 N N . ASN A 1 133 ? 17.730 2.013 -33.250 1.00 57.12 133 ASN A N 1
ATOM 1005 C CA . ASN A 1 133 ? 18.895 2.683 -32.663 1.00 57.12 133 ASN A CA 1
ATOM 1006 C C . ASN A 1 133 ? 18.567 3.574 -31.451 1.00 57.12 133 ASN A C 1
ATOM 1008 O O . ASN A 1 133 ? 19.458 3.861 -30.657 1.00 57.12 133 ASN A O 1
ATOM 1012 N N . GLY A 1 134 ? 17.321 4.041 -31.296 1.00 55.75 134 GLY A N 1
ATOM 1013 C CA . GLY A 1 134 ? 16.941 4.973 -30.223 1.00 55.75 134 GLY A CA 1
ATOM 1014 C C . GLY A 1 134 ? 16.104 4.365 -29.094 1.00 55.75 134 GLY A C 1
ATOM 1015 O O . GLY A 1 134 ? 16.294 4.709 -27.926 1.00 55.75 134 GLY A O 1
ATOM 1016 N N . PHE A 1 135 ? 15.164 3.471 -29.422 1.00 61.25 135 PHE A N 1
ATOM 1017 C CA . PHE A 1 135 ? 14.165 2.976 -28.466 1.00 61.25 135 PHE A CA 1
ATOM 1018 C C . PHE A 1 135 ? 14.472 1.583 -27.919 1.00 61.25 135 PHE A C 1
ATOM 1020 O O . PHE A 1 135 ? 14.192 1.325 -26.747 1.00 61.25 135 PHE A O 1
ATOM 1027 N N . VAL A 1 136 ? 15.056 0.689 -28.722 1.00 64.38 136 VAL A N 1
ATOM 1028 C CA . VAL A 1 136 ? 15.350 -0.688 -28.289 1.00 64.38 136 VAL A CA 1
ATOM 1029 C C . VAL A 1 136 ? 16.254 -0.693 -27.055 1.00 64.38 136 VAL A C 1
ATOM 1031 O O . VAL A 1 136 ? 15.932 -1.348 -26.065 1.00 64.38 136 VAL A O 1
ATOM 1034 N N . GLU A 1 137 ? 17.315 0.107 -27.053 1.00 64.88 137 GLU A N 1
ATOM 1035 C CA . GLU A 1 137 ? 18.266 0.185 -25.940 1.00 64.88 137 GLU A CA 1
ATOM 1036 C C . GLU A 1 137 ? 17.621 0.706 -24.642 1.00 64.88 137 GLU A C 1
ATOM 1038 O O . GLU A 1 137 ? 17.835 0.150 -23.562 1.00 64.88 137 GLU A O 1
ATOM 1043 N N . ALA A 1 138 ? 16.729 1.698 -24.748 1.00 61.97 138 ALA A N 1
ATOM 1044 C CA . ALA A 1 138 ? 15.944 2.180 -23.614 1.00 61.97 138 ALA A CA 1
ATOM 1045 C C . ALA A 1 138 ? 14.972 1.103 -23.100 1.00 61.97 138 ALA A C 1
ATOM 1047 O O . ALA A 1 138 ? 14.825 0.931 -21.888 1.00 61.97 138 ALA A O 1
ATOM 1048 N N . THR A 1 139 ? 14.350 0.325 -23.994 1.00 64.75 139 THR A N 1
ATOM 1049 C CA . THR A 1 139 ? 13.439 -0.762 -23.595 1.00 64.75 139 THR A CA 1
ATOM 1050 C C . THR A 1 139 ? 14.144 -1.938 -22.930 1.00 64.75 139 THR A C 1
ATOM 1052 O O . THR A 1 139 ? 13.558 -2.584 -22.067 1.00 64.75 139 THR A O 1
ATOM 1055 N N . GLN A 1 140 ? 15.421 -2.179 -23.234 1.00 70.19 140 GLN A N 1
ATOM 1056 C CA . GLN A 1 140 ? 16.210 -3.235 -22.592 1.00 70.19 140 GLN A CA 1
ATOM 1057 C C . GLN A 1 140 ? 16.483 -2.961 -21.104 1.00 70.19 140 GLN A C 1
ATOM 1059 O O . GLN A 1 140 ? 16.728 -3.897 -20.343 1.00 70.19 140 GLN A O 1
ATOM 1064 N N . THR A 1 141 ? 16.334 -1.715 -20.638 1.00 70.81 141 THR A N 1
ATOM 1065 C CA . THR A 1 141 ? 16.399 -1.394 -19.200 1.00 70.81 141 THR A CA 1
ATOM 1066 C C . THR A 1 141 ? 15.255 -2.023 -18.388 1.00 70.81 141 THR A C 1
ATOM 1068 O O . THR A 1 141 ? 15.357 -2.128 -17.163 1.00 70.81 141 THR A O 1
ATOM 1071 N N . ILE A 1 142 ? 14.203 -2.538 -19.051 1.00 72.62 142 ILE A N 1
ATOM 1072 C CA . ILE A 1 142 ? 13.120 -3.306 -18.414 1.00 72.62 142 ILE A CA 1
ATOM 1073 C C . ILE A 1 142 ? 13.639 -4.507 -17.623 1.00 72.62 142 ILE A C 1
ATOM 1075 O O . ILE A 1 142 ? 13.031 -4.881 -16.621 1.00 72.62 142 ILE A O 1
ATOM 1079 N N . VAL A 1 143 ? 14.776 -5.085 -18.030 1.00 79.56 143 VAL A N 1
ATOM 1080 C CA . VAL A 1 143 ? 15.373 -6.249 -17.365 1.00 79.56 143 VAL A CA 1
ATOM 1081 C C . VAL A 1 143 ? 15.667 -5.951 -15.899 1.00 79.56 143 VAL A C 1
ATOM 1083 O O . VAL A 1 143 ? 15.380 -6.783 -15.042 1.00 79.56 143 VAL A O 1
ATOM 1086 N N . TYR A 1 144 ? 16.143 -4.747 -15.581 1.00 81.19 144 TYR A N 1
ATOM 1087 C CA . TYR A 1 144 ? 16.429 -4.342 -14.204 1.00 81.19 144 TYR A CA 1
ATOM 1088 C C . TYR A 1 144 ? 15.156 -4.142 -13.377 1.00 81.19 144 TYR A C 1
ATOM 1090 O O . TYR A 1 144 ? 15.117 -4.509 -12.200 1.00 81.19 144 TYR A O 1
ATOM 1098 N N . GLY A 1 145 ? 14.089 -3.632 -14.001 1.00 76.81 145 GLY A N 1
ATOM 1099 C CA . GLY A 1 145 ? 12.761 -3.551 -13.388 1.00 76.81 145 GLY A CA 1
ATOM 1100 C C . GLY A 1 145 ? 12.195 -4.918 -13.062 1.00 76.81 145 GLY A C 1
ATOM 1101 O O . GLY A 1 145 ? 11.787 -5.170 -11.929 1.00 76.81 145 GLY A O 1
ATOM 1102 N N . VAL A 1 146 ? 12.263 -5.835 -14.019 1.00 79.25 146 VAL A N 1
ATOM 1103 C CA . VAL A 1 146 ? 11.798 -7.208 -13.842 1.00 79.25 146 VAL A CA 1
ATOM 1104 C C . VAL A 1 146 ? 12.625 -7.953 -12.811 1.00 79.25 146 VAL A C 1
ATOM 1106 O O . VAL A 1 146 ? 12.050 -8.580 -11.928 1.00 79.25 146 VAL A O 1
ATOM 1109 N N . PHE A 1 147 ? 13.951 -7.850 -12.868 1.00 82.75 147 PHE A N 1
ATOM 1110 C CA . PHE A 1 147 ? 14.834 -8.432 -11.866 1.00 82.75 147 PHE A CA 1
ATOM 1111 C C . PHE A 1 147 ? 14.476 -7.928 -10.463 1.00 82.75 147 PHE A C 1
ATOM 1113 O O . PHE A 1 147 ? 14.267 -8.727 -9.552 1.00 82.75 147 PHE A O 1
ATOM 1120 N N . SER A 1 148 ? 14.305 -6.613 -10.303 1.00 81.12 148 SER A N 1
ATOM 1121 C CA . SER A 1 148 ? 13.908 -6.005 -9.029 1.00 81.12 148 SER A CA 1
ATOM 1122 C C . SER A 1 148 ? 12.558 -6.533 -8.538 1.00 81.12 148 SER A C 1
ATOM 1124 O O . SER A 1 148 ? 12.428 -6.919 -7.377 1.00 81.12 148 SER A O 1
ATOM 1126 N N . LEU A 1 149 ? 11.555 -6.594 -9.419 1.00 78.94 149 LEU A N 1
ATOM 1127 C CA . LEU A 1 149 ? 10.226 -7.108 -9.085 1.00 78.94 149 LEU A CA 1
ATOM 1128 C C . LEU A 1 149 ? 10.253 -8.600 -8.737 1.00 78.94 149 LEU A C 1
ATOM 1130 O O . LEU A 1 149 ? 9.578 -9.002 -7.795 1.00 78.94 149 LEU A O 1
ATOM 1134 N N . LEU A 1 150 ? 11.046 -9.411 -9.442 1.00 82.44 150 LEU A N 1
ATOM 1135 C CA . LEU A 1 150 ? 11.219 -10.834 -9.154 1.00 82.44 150 LEU A CA 1
ATOM 1136 C C . LEU A 1 150 ? 11.886 -11.056 -7.799 1.00 82.44 150 LEU A C 1
ATOM 1138 O O . LEU A 1 150 ? 11.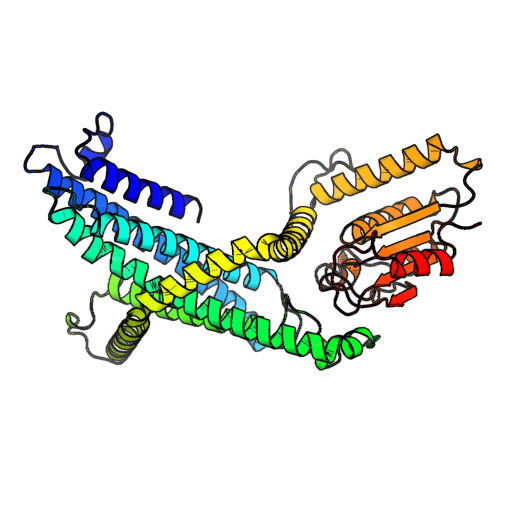393 -11.859 -7.011 1.00 82.44 150 LEU A O 1
ATOM 1142 N N . VAL A 1 151 ? 12.959 -10.323 -7.491 1.00 83.62 151 VAL A N 1
ATOM 1143 C CA . VAL A 1 151 ? 13.626 -10.392 -6.182 1.00 83.62 151 VAL A CA 1
ATOM 1144 C C . VAL A 1 151 ? 12.642 -10.024 -5.069 1.00 83.62 151 VAL A C 1
ATOM 1146 O O . VAL A 1 151 ? 12.519 -10.759 -4.088 1.00 83.62 151 VAL A O 1
ATOM 1149 N N . ILE A 1 152 ? 11.875 -8.941 -5.243 1.00 81.62 152 ILE A N 1
ATOM 1150 C CA . ILE A 1 152 ? 10.823 -8.540 -4.298 1.00 81.62 152 ILE A CA 1
ATOM 1151 C C . ILE A 1 152 ? 9.755 -9.632 -4.175 1.00 81.62 152 ILE A C 1
ATOM 1153 O O . ILE A 1 152 ? 9.374 -9.971 -3.058 1.00 81.62 152 ILE A O 1
ATOM 1157 N N . ALA A 1 153 ? 9.288 -10.209 -5.282 1.00 79.69 153 ALA A N 1
ATOM 1158 C CA . ALA A 1 153 ? 8.237 -11.223 -5.289 1.00 79.69 153 ALA A CA 1
ATOM 1159 C C . ALA A 1 153 ? 8.679 -12.535 -4.624 1.00 79.69 153 ALA A C 1
ATOM 1161 O O . ALA A 1 153 ? 7.942 -13.082 -3.805 1.00 79.69 153 ALA A O 1
ATOM 1162 N N . VAL A 1 154 ? 9.888 -13.021 -4.916 1.00 84.25 154 VAL A N 1
ATOM 1163 C CA . VAL A 1 154 ? 10.463 -14.230 -4.302 1.00 84.25 154 VAL A CA 1
ATOM 1164 C C . VAL A 1 154 ? 10.621 -14.035 -2.799 1.00 84.25 154 VAL A C 1
ATOM 1166 O O . VAL A 1 154 ? 10.222 -14.894 -2.008 1.00 84.25 154 VAL A O 1
ATOM 1169 N N . VAL A 1 155 ? 11.144 -12.881 -2.385 1.00 83.81 155 VAL A N 1
ATOM 1170 C CA . VAL A 1 155 ? 11.300 -12.552 -0.967 1.00 83.81 155 VAL A CA 1
ATOM 1171 C C . VAL A 1 155 ? 9.935 -12.390 -0.296 1.00 83.81 155 VAL A C 1
ATOM 1173 O O . VAL A 1 155 ? 9.733 -12.923 0.794 1.00 83.81 155 VAL A O 1
ATOM 1176 N N . ALA A 1 156 ? 8.970 -11.737 -0.950 1.00 79.50 156 ALA A N 1
ATOM 1177 C CA . ALA A 1 156 ? 7.597 -11.600 -0.460 1.00 79.50 156 ALA A CA 1
ATOM 1178 C C . ALA A 1 156 ? 6.950 -12.965 -0.250 1.00 79.50 156 ALA A C 1
ATOM 1180 O O . ALA A 1 156 ? 6.348 -13.204 0.796 1.00 79.50 156 ALA A O 1
ATOM 1181 N N . PHE A 1 157 ? 7.115 -13.872 -1.212 1.00 82.56 157 PHE A N 1
ATOM 1182 C CA . PHE A 1 157 ? 6.607 -15.231 -1.133 1.00 82.56 157 PHE A CA 1
ATOM 1183 C C . PHE A 1 157 ? 7.257 -16.008 0.016 1.00 82.56 157 PHE A C 1
ATOM 1185 O O . PHE A 1 157 ? 6.553 -16.623 0.816 1.00 82.56 157 PHE A O 1
ATOM 1192 N N . GLY A 1 158 ? 8.584 -15.936 0.155 1.00 83.62 158 GLY A N 1
ATOM 1193 C CA . GLY A 1 158 ? 9.311 -16.567 1.259 1.00 83.62 158 GLY A CA 1
ATOM 1194 C C . GLY A 1 158 ? 8.854 -16.054 2.627 1.00 83.62 158 GLY A C 1
ATOM 1195 O O . GLY A 1 158 ? 8.544 -16.846 3.521 1.00 83.62 158 GLY A O 1
ATOM 1196 N N . VAL A 1 159 ? 8.722 -14.732 2.767 1.00 81.69 159 VAL A N 1
ATOM 1197 C CA . VAL A 1 159 ? 8.195 -14.072 3.969 1.00 81.69 159 VAL A CA 1
ATOM 1198 C C . VAL A 1 159 ? 6.759 -14.508 4.247 1.00 81.69 159 VAL A C 1
ATOM 1200 O O . VAL A 1 159 ? 6.453 -14.883 5.376 1.00 81.69 159 VAL A O 1
ATOM 1203 N N . ALA A 1 160 ? 5.882 -14.504 3.242 1.00 78.50 160 ALA A N 1
ATOM 1204 C CA . ALA A 1 160 ? 4.481 -14.885 3.389 1.00 78.50 160 ALA A CA 1
ATOM 1205 C C . ALA A 1 160 ? 4.331 -16.357 3.796 1.00 78.50 160 ALA A C 1
ATOM 1207 O O . ALA A 1 160 ? 3.590 -16.662 4.732 1.00 78.50 160 ALA A O 1
ATOM 1208 N N . LYS A 1 161 ? 5.086 -17.263 3.160 1.00 81.94 161 LYS A N 1
ATOM 1209 C CA . LYS A 1 161 ? 5.113 -18.693 3.490 1.00 81.94 161 LYS A CA 1
ATOM 1210 C C . LYS A 1 161 ? 5.585 -18.916 4.924 1.00 81.94 161 LYS A C 1
ATOM 1212 O O . LYS A 1 161 ? 4.923 -19.617 5.691 1.00 81.94 161 LYS A O 1
ATOM 1217 N N . LYS A 1 162 ? 6.703 -18.293 5.315 1.00 82.75 162 LYS A N 1
ATOM 1218 C CA . LYS A 1 162 ? 7.240 -18.441 6.672 1.00 82.75 162 LYS A CA 1
ATOM 1219 C C . LYS A 1 162 ? 6.298 -17.831 7.704 1.00 82.75 162 LYS A C 1
ATOM 1221 O O . LYS A 1 162 ? 5.987 -18.500 8.685 1.00 82.75 162 LYS A O 1
ATOM 1226 N N . ARG A 1 163 ? 5.752 -16.639 7.449 1.00 76.50 163 ARG A N 1
ATOM 1227 C CA . ARG A 1 163 ? 4.722 -16.013 8.289 1.00 76.50 163 ARG A CA 1
ATOM 1228 C C . ARG A 1 163 ? 3.504 -16.918 8.455 1.00 76.50 163 ARG A C 1
ATOM 1230 O O . ARG A 1 163 ? 3.008 -17.046 9.565 1.00 76.50 163 ARG A O 1
ATOM 1237 N N . GLY A 1 164 ? 3.051 -17.569 7.384 1.00 77.00 164 GLY A N 1
ATOM 1238 C CA . GLY A 1 164 ? 1.973 -18.556 7.432 1.00 77.00 164 GLY A CA 1
ATOM 1239 C C . GLY A 1 164 ? 2.262 -19.690 8.417 1.00 77.00 164 GLY A C 1
ATOM 1240 O O . GLY A 1 164 ? 1.392 -20.026 9.215 1.00 77.00 164 GLY A O 1
ATOM 1241 N N . SER A 1 165 ? 3.495 -20.213 8.423 1.00 81.75 165 SER A N 1
ATOM 1242 C CA . SER A 1 165 ? 3.907 -21.268 9.364 1.00 81.75 165 SER A CA 1
ATOM 1243 C C . SER A 1 165 ? 4.026 -20.805 10.820 1.00 81.75 165 SER A C 1
ATOM 1245 O O . SER A 1 165 ? 3.748 -21.592 11.714 1.00 81.75 165 SER A O 1
ATOM 1247 N N . VAL A 1 166 ? 4.385 -19.539 11.070 1.00 79.50 166 VAL A N 1
ATOM 1248 C CA . VAL A 1 166 ? 4.559 -18.994 12.433 1.00 79.50 166 VAL A CA 1
ATOM 1249 C C . VAL A 1 166 ? 3.374 -18.139 12.897 1.00 79.50 166 VAL A C 1
ATOM 1251 O O . VAL A 1 166 ? 3.454 -17.454 13.913 1.00 79.50 166 VAL A O 1
ATOM 1254 N N . ARG A 1 167 ? 2.253 -18.137 12.164 1.00 74.50 167 ARG A N 1
ATOM 1255 C CA . ARG A 1 167 ? 1.116 -17.228 12.412 1.00 74.50 167 ARG A CA 1
ATOM 1256 C C . ARG A 1 167 ? 0.524 -17.368 13.814 1.00 74.50 167 ARG A C 1
ATOM 1258 O O . ARG A 1 167 ? 0.078 -16.387 14.404 1.00 74.50 167 ARG A O 1
ATOM 1265 N N . ASP A 1 168 ? 0.514 -18.586 14.348 1.00 72.81 168 ASP A N 1
ATOM 1266 C CA . ASP A 1 168 ? -0.057 -18.858 15.660 1.00 72.81 168 ASP A CA 1
ATOM 1267 C C . ASP A 1 168 ? 0.873 -18.398 16.782 1.00 72.81 168 ASP A C 1
ATOM 1269 O O . ASP A 1 168 ? 0.389 -17.854 17.771 1.00 72.81 168 ASP A O 1
ATOM 1273 N N . GLU A 1 169 ? 2.187 -18.498 16.596 1.00 73.62 169 GLU A N 1
ATOM 1274 C CA . GLU A 1 169 ? 3.192 -17.913 17.491 1.00 73.62 169 GLU A CA 1
ATOM 1275 C C . GLU A 1 169 ? 3.148 -16.381 17.445 1.00 73.62 169 GLU A C 1
ATOM 1277 O O . GLU A 1 169 ? 3.050 -15.732 18.485 1.00 73.62 169 GLU A O 1
ATOM 1282 N N . LEU A 1 170 ? 3.084 -15.799 16.242 1.00 67.38 170 LEU A N 1
ATOM 1283 C CA . LEU A 1 170 ? 2.945 -14.352 16.035 1.00 67.38 170 LEU A CA 1
ATOM 1284 C C . LEU A 1 170 ? 1.703 -13.771 16.719 1.00 67.38 170 LEU A C 1
ATOM 1286 O O . LEU A 1 170 ? 1.719 -12.635 17.179 1.00 67.38 170 LEU A O 1
ATOM 1290 N N . SER A 1 171 ? 0.624 -14.549 16.813 1.00 65.62 171 SER A N 1
ATOM 1291 C CA . SER A 1 171 ? -0.599 -14.112 17.492 1.00 65.62 171 SER A CA 1
ATOM 1292 C C . SER A 1 171 ? -0.535 -14.169 19.026 1.00 65.62 171 SER A C 1
ATOM 1294 O O . SER A 1 171 ? -1.391 -13.571 19.676 1.00 65.62 171 SER A O 1
ATOM 1296 N N . LYS A 1 172 ? 0.440 -14.884 19.611 1.00 64.88 172 LYS A N 1
ATOM 1297 C CA . LYS A 1 172 ? 0.519 -15.157 21.059 1.00 64.88 172 LYS A CA 1
ATOM 1298 C C . LYS A 1 172 ? 1.334 -14.127 21.849 1.00 64.88 172 LYS A C 1
ATOM 1300 O O . LYS A 1 172 ? 1.060 -13.952 23.029 1.00 64.88 172 LYS A O 1
ATOM 1305 N N . HIS A 1 173 ? 2.304 -13.442 21.244 1.00 57.56 173 HIS A N 1
ATOM 1306 C CA . HIS A 1 173 ? 3.215 -12.563 21.992 1.00 57.56 173 HIS A CA 1
ATOM 1307 C C . HIS A 1 173 ? 2.549 -11.252 22.460 1.00 57.56 173 HIS A C 1
ATOM 1309 O O . HIS A 1 173 ? 1.888 -10.560 21.683 1.00 57.56 173 HIS A O 1
ATOM 1315 N N . GLU A 1 174 ? 2.709 -10.934 23.752 1.00 51.47 174 GLU A N 1
ATOM 1316 C CA . GLU A 1 174 ? 1.951 -9.887 24.459 1.00 51.47 174 GLU A CA 1
ATOM 1317 C C . GLU A 1 174 ? 2.620 -8.514 24.501 1.00 51.47 174 GLU A C 1
ATOM 1319 O O . GLU A 1 174 ? 1.920 -7.508 24.413 1.00 51.47 174 GLU A O 1
ATOM 1324 N N . THR A 1 175 ? 3.945 -8.428 24.596 1.00 46.56 175 THR A N 1
ATOM 1325 C CA . THR A 1 175 ? 4.575 -7.152 24.991 1.00 46.56 175 THR A CA 1
ATOM 1326 C C . THR A 1 175 ? 5.979 -6.919 24.449 1.00 46.56 175 THR A C 1
ATOM 1328 O O . THR A 1 175 ? 6.395 -5.767 24.363 1.00 46.56 175 THR A O 1
ATOM 1331 N N . GLU A 1 176 ? 6.685 -7.948 23.990 1.00 45.41 176 GLU A N 1
ATOM 1332 C CA . GLU A 1 176 ? 8.014 -7.787 23.406 1.00 45.41 176 GLU A CA 1
ATOM 1333 C C . GLU A 1 176 ? 8.012 -8.252 21.960 1.00 45.41 176 GLU A C 1
ATOM 1335 O O . GLU A 1 176 ? 7.456 -9.298 21.619 1.00 45.41 176 GLU A O 1
ATOM 1340 N N . SER A 1 177 ? 8.628 -7.446 21.095 1.00 54.75 177 SER A N 1
ATOM 1341 C CA . SER A 1 177 ? 8.912 -7.816 19.715 1.00 54.75 177 SER A CA 1
ATOM 1342 C C . SER A 1 177 ? 9.829 -9.039 19.728 1.00 54.75 177 SER A C 1
ATOM 1344 O O . SER A 1 177 ? 11.054 -8.889 19.735 1.00 54.75 177 SER A O 1
ATOM 1346 N N . SER A 1 178 ? 9.251 -10.239 19.789 1.00 63.34 178 SER A N 1
ATOM 1347 C CA . SER A 1 178 ? 10.008 -11.474 19.646 1.00 63.34 178 SER A CA 1
ATOM 1348 C C . SER A 1 178 ? 10.781 -11.410 18.332 1.00 63.34 178 SER A C 1
ATOM 1350 O O . SER A 1 178 ? 10.364 -10.744 17.378 1.00 63.34 178 SER A O 1
ATOM 1352 N N . ASP A 1 179 ? 11.921 -12.087 18.246 1.00 68.81 179 ASP A N 1
ATOM 1353 C CA . ASP A 1 179 ? 12.705 -12.085 17.007 1.00 68.81 179 ASP A CA 1
ATOM 1354 C C . ASP A 1 179 ? 11.887 -12.578 15.803 1.00 68.81 179 ASP A C 1
ATOM 1356 O O . ASP A 1 179 ? 12.118 -12.159 14.667 1.00 68.81 179 ASP A O 1
ATOM 1360 N N . ILE A 1 180 ? 10.882 -13.419 16.058 1.00 70.31 180 ILE A N 1
ATOM 1361 C CA . ILE A 1 180 ? 9.911 -13.880 15.067 1.00 70.31 180 ILE A CA 1
ATOM 1362 C C . ILE A 1 180 ? 8.965 -12.742 14.651 1.00 70.31 180 ILE A C 1
ATOM 1364 O O . ILE A 1 180 ? 8.754 -12.558 13.453 1.00 70.31 180 ILE A O 1
ATOM 1368 N N . ASP A 1 181 ? 8.448 -11.934 15.584 1.00 66.50 181 ASP A N 1
ATOM 1369 C CA . ASP A 1 181 ? 7.642 -10.742 15.268 1.00 66.50 181 ASP A CA 1
ATOM 1370 C C . ASP A 1 181 ? 8.441 -9.707 14.462 1.00 66.50 181 ASP A C 1
ATOM 1372 O O . ASP A 1 181 ? 7.967 -9.219 13.433 1.00 66.50 181 ASP A O 1
ATOM 1376 N N . LYS A 1 182 ? 9.699 -9.447 14.842 1.00 67.75 182 LYS A N 1
ATOM 1377 C CA . LYS A 1 182 ? 10.589 -8.543 14.091 1.00 67.75 182 LYS A CA 1
ATOM 1378 C C . LYS A 1 182 ? 10.821 -9.020 12.655 1.00 67.75 182 LYS A C 1
ATOM 1380 O O . LYS A 1 182 ? 10.829 -8.208 11.731 1.00 67.75 182 LYS A O 1
ATOM 1385 N N . LYS A 1 183 ? 11.011 -10.330 12.458 1.00 70.31 183 LYS A N 1
ATOM 1386 C CA . LYS A 1 183 ? 11.364 -10.918 11.154 1.00 70.31 183 LYS A CA 1
ATOM 1387 C C . LYS A 1 183 ? 10.165 -11.261 10.279 1.00 70.31 183 LYS A C 1
ATOM 1389 O O . LYS A 1 183 ? 10.319 -11.255 9.064 1.00 70.31 183 LYS A O 1
ATOM 1394 N N . TYR A 1 184 ? 9.003 -11.580 10.847 1.00 71.75 184 TYR A N 1
ATOM 1395 C CA . TYR A 1 184 ? 7.858 -12.130 10.105 1.00 71.75 184 TYR A CA 1
ATOM 1396 C C . TYR A 1 184 ? 6.499 -11.578 10.536 1.00 71.75 184 TYR A C 1
ATOM 1398 O O . TYR A 1 184 ? 5.514 -11.810 9.836 1.00 71.75 184 TYR A O 1
ATOM 1406 N N . GLY A 1 185 ? 6.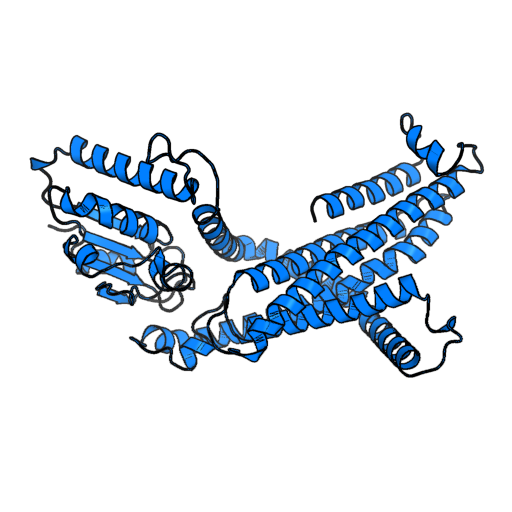418 -10.826 11.637 1.00 62.09 185 GLY A N 1
ATOM 1407 C CA . GLY A 1 185 ? 5.158 -10.261 12.127 1.00 62.09 185 GLY A CA 1
ATOM 1408 C C . GLY A 1 185 ? 4.476 -9.368 11.094 1.00 62.09 185 GLY A C 1
ATOM 1409 O O . GLY A 1 185 ? 3.250 -9.386 10.951 1.00 62.09 185 GLY A O 1
ATOM 1410 N N . ARG A 1 186 ? 5.274 -8.650 10.292 1.00 65.06 186 ARG A N 1
ATOM 1411 C CA . ARG A 1 186 ? 4.794 -7.651 9.331 1.00 65.06 186 ARG A CA 1
ATOM 1412 C C . ARG A 1 186 ? 5.245 -7.972 7.910 1.00 65.06 186 ARG A C 1
ATOM 1414 O O . ARG A 1 186 ? 6.435 -8.128 7.647 1.00 65.06 186 ARG A O 1
ATOM 1421 N N . VAL A 1 187 ? 4.279 -8.029 6.991 1.00 63.66 187 VAL A N 1
ATOM 1422 C CA . VAL A 1 187 ? 4.525 -8.276 5.559 1.00 63.66 187 VAL A CA 1
ATOM 1423 C C . VAL A 1 187 ? 4.950 -6.987 4.858 1.00 63.66 187 VAL A C 1
ATOM 1425 O O . VAL A 1 187 ? 6.010 -6.951 4.258 1.00 63.66 187 VAL A O 1
ATOM 1428 N N . ILE A 1 188 ? 4.202 -5.890 5.009 1.00 56.91 188 ILE A N 1
ATOM 1429 C CA . ILE A 1 188 ? 4.467 -4.618 4.297 1.00 56.91 188 ILE A CA 1
ATOM 1430 C C . ILE A 1 188 ? 5.820 -3.985 4.695 1.00 56.91 188 ILE A C 1
ATOM 1432 O O . ILE A 1 188 ? 6.367 -3.158 3.976 1.00 56.91 188 ILE A O 1
ATOM 1436 N N . LEU A 1 189 ? 6.373 -4.372 5.847 1.00 58.75 189 LEU A N 1
ATOM 1437 C CA . LEU A 1 189 ? 7.527 -3.725 6.493 1.00 58.75 189 LEU A CA 1
ATOM 1438 C C . LEU A 1 189 ? 8.617 -4.723 6.839 1.00 58.75 189 LEU A C 1
ATOM 1440 O O . LEU A 1 189 ? 9.405 -4.517 7.764 1.00 58.75 189 LEU A O 1
ATOM 1444 N N . ASN A 1 190 ? 8.600 -5.847 6.136 1.00 69.38 190 ASN A N 1
ATOM 1445 C CA . ASN A 1 190 ? 9.515 -6.917 6.417 1.00 69.38 190 ASN A CA 1
ATOM 1446 C C . ASN A 1 190 ? 10.955 -6.460 6.118 1.00 69.38 190 ASN A C 1
ATOM 1448 O O . ASN A 1 190 ? 11.202 -5.966 5.014 1.00 69.38 190 ASN A O 1
ATOM 1452 N N . PRO A 1 191 ? 11.920 -6.637 7.038 1.00 70.69 191 PRO A N 1
ATOM 1453 C CA . PRO A 1 191 ? 13.320 -6.301 6.780 1.00 70.69 191 PRO A CA 1
ATOM 1454 C C . PRO A 1 191 ? 13.865 -6.963 5.509 1.00 70.69 191 PRO A C 1
ATOM 1456 O O . PRO A 1 191 ? 14.611 -6.333 4.763 1.00 70.69 191 PRO A O 1
ATOM 1459 N N . TRP A 1 192 ? 13.426 -8.190 5.211 1.00 76.38 192 TRP A N 1
ATOM 1460 C CA . TRP A 1 192 ? 13.799 -8.893 3.987 1.00 76.38 192 TRP A CA 1
ATOM 1461 C C . TRP A 1 192 ? 13.246 -8.208 2.740 1.00 76.38 192 TRP A C 1
ATOM 1463 O O . TRP A 1 192 ? 13.964 -8.072 1.755 1.00 76.38 192 TRP A O 1
ATOM 1473 N N . LEU A 1 193 ? 12.009 -7.708 2.786 1.00 75.50 193 LEU A N 1
ATOM 1474 C CA . LEU A 1 193 ? 11.422 -6.956 1.675 1.00 75.50 193 LEU A CA 1
ATOM 1475 C C . LEU A 1 193 ? 12.088 -5.596 1.474 1.00 75.50 193 LEU A C 1
ATOM 1477 O O . LEU A 1 193 ? 12.290 -5.179 0.338 1.00 75.50 193 LEU A O 1
ATOM 1481 N N . ASN A 1 194 ? 12.504 -4.939 2.556 1.00 73.00 194 ASN A N 1
ATOM 1482 C CA . ASN A 1 194 ? 13.308 -3.723 2.464 1.00 73.00 194 ASN A CA 1
ATOM 1483 C C . ASN A 1 194 ? 14.689 -3.998 1.855 1.00 73.00 194 ASN A C 1
ATOM 1485 O O . ASN A 1 194 ? 15.173 -3.196 1.060 1.00 73.00 194 ASN A O 1
ATOM 1489 N N . LEU A 1 195 ? 15.319 -5.125 2.202 1.00 76.62 195 LEU A N 1
ATOM 1490 C CA . LEU A 1 195 ? 16.583 -5.544 1.599 1.00 76.62 195 LEU A CA 1
ATOM 1491 C C . LEU A 1 195 ? 16.406 -5.871 0.111 1.00 76.62 195 LEU A C 1
ATOM 1493 O O . LEU A 1 195 ? 17.196 -5.413 -0.706 1.00 76.62 195 LEU A O 1
ATOM 1497 N N . ALA A 1 196 ? 15.344 -6.595 -0.247 1.00 80.25 196 ALA A N 1
ATOM 1498 C CA . ALA A 1 196 ? 14.984 -6.895 -1.631 1.00 80.25 196 ALA A CA 1
ATOM 1499 C C . ALA A 1 196 ? 14.775 -5.618 -2.455 1.00 80.25 196 ALA A C 1
ATOM 1501 O O . ALA A 1 196 ? 15.298 -5.490 -3.560 1.00 80.25 196 ALA A O 1
ATOM 1502 N N . LEU A 1 197 ? 14.068 -4.640 -1.886 1.00 75.62 197 LEU A N 1
ATOM 1503 C CA . LEU A 1 197 ? 13.885 -3.336 -2.506 1.00 75.62 197 LEU A CA 1
ATOM 1504 C C . LEU A 1 197 ? 15.212 -2.584 -2.655 1.00 75.62 197 LEU A C 1
ATOM 1506 O O . LEU A 1 197 ? 15.450 -1.995 -3.703 1.00 75.62 197 LEU A O 1
ATOM 1510 N N . LEU A 1 198 ? 16.084 -2.610 -1.642 1.00 75.12 198 LEU A N 1
ATOM 1511 C CA . LEU A 1 198 ? 17.408 -1.988 -1.718 1.00 75.12 198 LEU A CA 1
ATOM 1512 C C . LEU A 1 198 ? 18.258 -2.615 -2.829 1.00 75.12 198 LEU A C 1
ATOM 1514 O O . LEU A 1 198 ? 18.889 -1.885 -3.586 1.00 75.12 198 LEU A O 1
ATOM 1518 N N . ILE A 1 199 ? 18.240 -3.944 -2.956 1.00 79.12 199 ILE A N 1
ATOM 1519 C CA . ILE A 1 199 ? 18.909 -4.663 -4.047 1.00 79.12 199 ILE A CA 1
ATOM 1520 C C . ILE A 1 199 ? 18.357 -4.199 -5.400 1.00 79.12 199 ILE A C 1
ATOM 1522 O O . ILE A 1 199 ? 19.135 -3.897 -6.302 1.00 79.12 199 ILE A O 1
ATOM 1526 N N . GLY A 1 200 ? 17.033 -4.070 -5.528 1.00 78.31 200 GLY A N 1
ATOM 1527 C CA . GLY A 1 200 ? 16.411 -3.546 -6.744 1.00 78.31 200 GLY A CA 1
ATOM 1528 C C . GLY A 1 200 ? 16.837 -2.109 -7.063 1.00 78.31 200 GLY A C 1
ATOM 1529 O O . GLY A 1 200 ? 17.220 -1.803 -8.188 1.00 78.31 200 GLY A O 1
ATOM 1530 N N . ILE A 1 201 ? 16.862 -1.231 -6.059 1.00 74.75 201 ILE A N 1
ATOM 1531 C CA . ILE A 1 201 ? 17.343 0.152 -6.198 1.00 74.75 201 ILE A CA 1
ATOM 1532 C C . ILE A 1 201 ? 18.809 0.185 -6.657 1.00 74.75 201 ILE A C 1
ATOM 1534 O O . ILE A 1 201 ? 19.143 0.967 -7.543 1.00 74.75 201 ILE A O 1
ATOM 1538 N N . ILE A 1 202 ? 19.673 -0.671 -6.099 1.00 77.56 202 ILE A N 1
ATOM 1539 C CA . ILE A 1 202 ? 21.081 -0.789 -6.508 1.00 77.56 202 ILE A CA 1
ATOM 1540 C C . ILE A 1 202 ? 21.185 -1.239 -7.969 1.00 77.56 202 ILE A C 1
ATOM 1542 O O . ILE A 1 202 ? 21.968 -0.669 -8.723 1.00 77.56 202 ILE A O 1
ATOM 1546 N N . ALA A 1 203 ? 20.376 -2.216 -8.387 1.00 79.44 203 ALA A N 1
ATOM 1547 C CA . ALA A 1 203 ? 20.352 -2.691 -9.768 1.00 79.44 203 ALA A CA 1
ATOM 1548 C C . ALA A 1 203 ? 19.942 -1.577 -10.750 1.00 79.44 203 ALA A C 1
ATOM 1550 O O . ALA A 1 203 ? 20.578 -1.397 -11.788 1.00 79.44 203 ALA A O 1
ATOM 1551 N N . PHE A 1 204 ? 18.938 -0.768 -10.397 1.00 74.94 204 PHE A N 1
ATOM 1552 C CA . PHE A 1 204 ? 18.567 0.410 -11.184 1.00 74.94 204 PHE A CA 1
ATOM 1553 C C . PHE A 1 204 ? 19.658 1.478 -11.193 1.00 74.94 204 PHE A C 1
ATOM 1555 O O . PHE A 1 204 ? 19.960 2.027 -12.249 1.00 74.94 204 PHE A O 1
ATOM 1562 N N . ALA A 1 205 ? 20.277 1.767 -10.048 1.00 75.12 205 ALA A N 1
ATOM 1563 C CA . ALA A 1 205 ? 21.376 2.724 -9.974 1.00 75.12 205 ALA A CA 1
ATOM 1564 C C . ALA A 1 205 ? 22.548 2.293 -10.871 1.00 75.12 205 ALA A C 1
ATOM 1566 O O . ALA A 1 205 ? 23.096 3.123 -11.590 1.00 75.12 205 ALA A O 1
ATOM 1567 N N . PHE A 1 206 ? 22.866 0.995 -10.897 1.00 80.31 206 PHE A N 1
ATOM 1568 C CA . PHE A 1 206 ? 23.862 0.419 -11.798 1.00 80.31 206 PHE A CA 1
ATOM 1569 C C . PHE A 1 206 ? 23.491 0.622 -13.274 1.00 80.31 206 PHE A C 1
ATOM 1571 O O . PHE A 1 206 ? 24.261 1.241 -14.004 1.00 80.31 206 PHE A O 1
ATOM 1578 N N . SER A 1 207 ? 22.286 0.200 -13.682 1.00 77.31 207 SER A N 1
ATOM 1579 C CA . SER A 1 207 ? 21.773 0.379 -15.055 1.00 77.31 207 SER A CA 1
ATOM 1580 C C . SER A 1 207 ? 21.805 1.828 -15.522 1.00 77.31 207 SER A C 1
ATOM 1582 O O . SER A 1 207 ? 21.854 2.115 -16.716 1.00 77.31 207 SER A O 1
ATOM 1584 N N . SER A 1 208 ? 21.698 2.755 -14.584 1.00 71.69 208 SER A N 1
ATOM 1585 C CA . SER A 1 208 ? 21.588 4.152 -14.935 1.00 71.69 208 SER A CA 1
ATOM 1586 C C . SER A 1 208 ? 22.907 4.894 -14.875 1.00 71.69 208 SER A C 1
ATOM 1588 O O . SER A 1 208 ? 23.087 5.861 -15.607 1.00 71.69 208 SER A O 1
ATOM 1590 N N . PHE A 1 209 ? 23.839 4.431 -14.043 1.00 76.19 209 PHE A N 1
ATOM 1591 C CA . PHE A 1 209 ? 25.234 4.831 -14.133 1.00 76.19 209 PHE A CA 1
ATOM 1592 C C . PHE A 1 209 ? 25.790 4.499 -15.521 1.00 76.19 209 PHE A C 1
ATOM 1594 O O . PHE A 1 209 ? 26.392 5.366 -16.147 1.00 76.19 209 PHE A O 1
ATOM 1601 N N . THR A 1 210 ? 25.538 3.287 -16.028 1.00 77.12 210 THR A N 1
ATOM 1602 C CA . THR A 1 210 ? 25.992 2.879 -17.365 1.00 77.12 210 THR A CA 1
ATOM 1603 C C . THR A 1 210 ? 25.345 3.724 -18.459 1.00 77.12 210 THR A C 1
ATOM 1605 O O . THR A 1 210 ? 26.061 4.247 -19.307 1.00 77.12 210 THR A O 1
ATOM 1608 N N . ALA A 1 211 ? 24.033 3.969 -18.378 1.00 72.81 211 ALA A N 1
ATOM 1609 C CA . ALA A 1 211 ? 23.329 4.843 -19.319 1.00 72.81 211 ALA A CA 1
ATOM 1610 C C . ALA A 1 211 ? 23.824 6.305 -19.282 1.00 72.81 211 ALA A C 1
ATOM 1612 O O . ALA A 1 211 ? 23.975 6.937 -20.326 1.00 72.81 211 ALA A O 1
ATOM 1613 N N . LEU A 1 212 ? 24.096 6.858 -18.093 1.00 69.94 212 LEU A N 1
ATOM 1614 C CA . LEU A 1 212 ? 24.623 8.218 -17.939 1.00 69.94 212 LEU A CA 1
ATOM 1615 C C . LEU A 1 212 ? 26.048 8.333 -18.488 1.00 69.94 212 LEU A C 1
ATOM 1617 O O . LEU A 1 212 ? 26.367 9.311 -19.160 1.00 69.94 212 LEU A O 1
ATOM 1621 N N . ALA A 1 213 ? 26.898 7.350 -18.195 1.00 74.19 213 ALA A N 1
ATOM 1622 C CA . ALA A 1 213 ? 28.269 7.318 -18.680 1.00 74.19 213 ALA A CA 1
ATOM 1623 C C . ALA A 1 213 ? 28.314 7.177 -20.209 1.00 74.19 213 ALA A C 1
ATOM 1625 O O . ALA A 1 213 ? 29.076 7.892 -20.854 1.00 74.19 213 ALA A O 1
ATOM 1626 N N . GLU A 1 214 ? 27.442 6.357 -20.799 1.00 75.38 214 GLU A N 1
ATOM 1627 C CA . GLU A 1 214 ? 27.294 6.263 -22.254 1.00 75.38 214 GLU A CA 1
ATOM 1628 C C . GLU A 1 214 ? 26.794 7.566 -22.876 1.00 75.38 214 GLU A C 1
ATOM 1630 O O . GLU A 1 214 ? 27.321 7.997 -23.898 1.00 75.38 214 GLU A O 1
ATOM 1635 N N . PHE A 1 215 ? 25.834 8.240 -22.246 1.00 70.94 215 PHE A N 1
ATOM 1636 C CA . PHE A 1 215 ? 25.353 9.531 -22.730 1.00 70.94 215 PHE A CA 1
ATOM 1637 C C . PHE A 1 215 ? 26.432 10.624 -22.664 1.00 70.94 215 PHE A C 1
ATOM 1639 O O . PHE A 1 215 ? 26.592 11.396 -23.608 1.00 70.94 215 PHE A O 1
ATOM 1646 N N . ALA A 1 216 ? 27.166 10.705 -21.552 1.00 70.31 216 ALA A N 1
ATOM 1647 C CA . ALA A 1 216 ? 28.137 11.769 -21.307 1.00 70.31 216 ALA A CA 1
ATOM 1648 C C . ALA A 1 216 ? 29.473 11.553 -22.034 1.00 70.31 216 ALA A C 1
ATOM 1650 O O . ALA A 1 216 ? 30.109 12.522 -22.442 1.00 70.31 216 ALA A O 1
ATOM 1651 N N . LEU A 1 217 ? 29.912 10.299 -22.164 1.00 75.69 217 LEU A N 1
ATOM 1652 C CA . LEU A 1 217 ? 31.242 9.943 -22.667 1.00 75.69 217 LEU A CA 1
ATOM 1653 C C . LEU A 1 217 ? 31.190 9.165 -23.990 1.00 75.69 217 LEU A C 1
ATOM 1655 O O . LEU A 1 217 ? 32.209 9.021 -24.660 1.00 75.69 217 LEU A O 1
ATOM 1659 N N . GLY A 1 218 ? 30.025 8.663 -24.396 1.00 74.31 218 GLY A N 1
ATOM 1660 C CA . GLY A 1 218 ? 29.892 7.749 -25.526 1.00 74.31 218 GLY A CA 1
ATOM 1661 C C . GLY A 1 218 ? 30.242 6.299 -25.172 1.00 74.31 218 GLY A C 1
ATOM 1662 O O . GLY A 1 218 ? 30.519 5.939 -24.022 1.00 74.31 218 GLY A O 1
ATOM 1663 N N . LYS A 1 219 ? 30.222 5.433 -26.192 1.00 80.31 219 LYS A N 1
ATOM 1664 C CA . LYS A 1 219 ? 30.516 4.003 -26.029 1.00 80.31 219 LYS A CA 1
ATOM 1665 C C . LYS A 1 219 ? 31.974 3.776 -25.605 1.00 80.31 219 LYS A C 1
ATOM 1667 O O . LYS A 1 219 ? 32.864 4.413 -26.177 1.00 80.31 219 LYS A O 1
ATOM 1672 N N . PRO A 1 220 ? 32.247 2.828 -24.686 1.00 77.19 220 PRO A N 1
ATOM 1673 C CA . PRO A 1 220 ? 33.598 2.575 -24.182 1.00 77.19 220 PRO A CA 1
ATOM 1674 C C . PRO A 1 220 ? 34.610 2.218 -25.276 1.00 77.19 220 PRO A C 1
ATOM 1676 O O . PRO A 1 220 ? 35.786 2.540 -25.153 1.00 77.19 220 PRO A O 1
ATOM 1679 N N . GLU A 1 221 ? 34.145 1.591 -26.357 1.00 75.38 221 GLU A N 1
ATOM 1680 C CA . GLU A 1 221 ? 34.939 1.200 -27.530 1.00 75.38 221 GLU A CA 1
ATOM 1681 C C . GLU A 1 221 ? 35.508 2.400 -28.303 1.00 75.38 221 GLU A C 1
ATOM 1683 O O . GLU A 1 221 ? 36.533 2.285 -28.968 1.00 75.38 221 GLU A O 1
ATOM 1688 N N . LYS A 1 222 ? 34.851 3.564 -28.213 1.00 75.38 222 LYS A N 1
ATOM 1689 C CA . LYS A 1 222 ? 35.262 4.804 -28.891 1.00 75.38 222 LYS A CA 1
ATOM 1690 C C . LYS A 1 222 ? 36.095 5.720 -27.993 1.00 75.38 222 LYS A C 1
ATOM 1692 O O . LYS A 1 222 ? 36.620 6.727 -28.463 1.00 75.38 222 LYS A O 1
ATOM 1697 N N . LEU A 1 223 ? 36.217 5.385 -26.709 1.00 73.94 223 LEU A N 1
ATOM 1698 C CA . LEU A 1 223 ? 36.953 6.171 -25.728 1.00 73.94 223 LEU A CA 1
ATOM 1699 C C . LEU A 1 223 ? 38.419 5.730 -25.683 1.00 73.94 223 LEU A C 1
ATOM 1701 O O . LEU A 1 223 ? 38.750 4.659 -25.175 1.00 73.94 223 LEU A O 1
ATOM 1705 N N . GLN A 1 224 ? 39.313 6.609 -26.140 1.00 70.69 224 GLN A N 1
ATOM 1706 C CA . GLN A 1 224 ? 40.771 6.426 -26.054 1.00 70.69 224 GLN A CA 1
ATOM 1707 C C . GLN A 1 224 ? 41.350 6.738 -24.658 1.00 70.69 224 GLN A C 1
ATOM 1709 O O . GLN A 1 224 ? 42.558 6.874 -24.491 1.00 70.69 224 GLN A O 1
ATOM 1714 N N . ILE A 1 225 ? 40.497 6.873 -23.641 1.00 66.75 225 ILE A N 1
ATOM 1715 C CA . ILE A 1 225 ? 40.897 7.256 -22.284 1.00 66.75 225 ILE A CA 1
ATOM 1716 C C . ILE A 1 225 ? 41.379 6.009 -21.524 1.00 66.75 225 ILE A C 1
ATOM 1718 O O . ILE A 1 225 ? 40.741 4.952 -21.570 1.00 66.75 225 ILE A O 1
ATOM 1722 N N . THR A 1 226 ? 42.506 6.122 -20.820 1.00 72.19 226 THR A N 1
ATOM 1723 C CA . THR A 1 226 ? 43.094 5.064 -19.984 1.00 72.19 226 THR A CA 1
ATOM 1724 C C . THR A 1 226 ? 43.075 5.470 -18.507 1.00 72.19 226 THR A C 1
ATOM 1726 O O . THR A 1 226 ? 43.139 6.654 -18.176 1.00 72.19 226 THR A O 1
ATOM 1729 N N . GLY A 1 227 ? 42.934 4.493 -17.605 1.00 81.25 227 GLY A N 1
ATOM 1730 C CA . GLY A 1 227 ? 42.911 4.707 -16.155 1.00 81.25 227 GLY A CA 1
ATOM 1731 C C . GLY A 1 227 ? 41.746 4.012 -15.448 1.00 81.25 227 GLY A C 1
ATOM 1732 O O . GLY A 1 227 ? 40.795 3.554 -16.078 1.00 81.25 227 GLY A O 1
ATOM 1733 N N . PHE A 1 228 ? 41.799 3.990 -14.112 1.00 83.12 228 PHE A N 1
ATOM 1734 C CA . PHE A 1 228 ? 40.859 3.253 -13.255 1.00 83.12 228 PHE A CA 1
ATOM 1735 C C . PHE A 1 228 ? 39.377 3.506 -13.585 1.00 83.12 228 PHE A C 1
ATOM 1737 O O . PHE A 1 228 ? 38.596 2.564 -13.689 1.00 83.12 228 PHE A O 1
ATOM 1744 N N . PHE A 1 229 ? 38.979 4.767 -13.790 1.00 79.38 229 PHE A N 1
ATOM 1745 C CA . PHE A 1 229 ? 37.587 5.111 -14.107 1.00 79.38 229 PHE A CA 1
ATOM 1746 C C . PHE A 1 229 ? 37.147 4.627 -15.495 1.00 79.38 229 PHE A C 1
ATOM 1748 O O . PHE A 1 229 ? 35.988 4.249 -15.665 1.00 79.38 229 PHE A O 1
ATOM 1755 N N . ALA A 1 230 ? 38.058 4.601 -16.472 1.00 79.06 230 ALA A N 1
ATOM 1756 C CA . ALA A 1 230 ? 37.774 4.082 -17.806 1.00 79.06 230 ALA A CA 1
ATOM 1757 C C . ALA A 1 230 ? 37.598 2.556 -17.775 1.00 79.06 230 ALA A C 1
ATOM 1759 O O . ALA A 1 230 ? 36.667 2.034 -18.385 1.00 79.06 230 ALA A O 1
ATOM 1760 N N . ASP A 1 231 ? 38.426 1.849 -17.004 1.00 83.81 231 ASP A N 1
ATOM 1761 C CA . ASP A 1 231 ? 38.319 0.395 -16.840 1.00 83.81 231 ASP A CA 1
ATOM 1762 C C . ASP A 1 231 ? 37.075 -0.004 -16.038 1.00 83.81 231 ASP A C 1
ATOM 1764 O O . ASP A 1 231 ? 36.383 -0.964 -16.392 1.00 83.81 231 ASP A O 1
ATOM 1768 N N . LEU A 1 232 ? 36.724 0.779 -15.012 1.00 83.25 232 LEU A N 1
ATOM 1769 C CA . LEU A 1 232 ? 35.473 0.622 -14.274 1.00 83.25 232 LEU A CA 1
ATOM 1770 C C . LEU A 1 232 ? 34.258 0.798 -15.195 1.00 83.25 232 LEU A C 1
ATOM 1772 O O . LEU A 1 232 ? 33.337 -0.017 -15.146 1.00 83.25 232 LEU A O 1
ATOM 1776 N N . TYR A 1 233 ? 34.261 1.820 -16.058 1.00 84.12 233 TYR A N 1
ATOM 1777 C CA . TYR A 1 233 ? 33.179 2.048 -17.017 1.00 84.12 233 TYR A CA 1
ATOM 1778 C C . TYR A 1 233 ? 33.087 0.934 -18.067 1.00 84.12 233 TYR A C 1
ATOM 1780 O O . TYR A 1 233 ? 31.999 0.402 -18.273 1.00 84.12 233 TYR A O 1
ATOM 1788 N N . ARG A 1 234 ? 34.207 0.514 -18.676 1.00 84.50 234 ARG A N 1
ATOM 1789 C CA . ARG A 1 234 ? 34.235 -0.621 -19.623 1.00 84.50 234 ARG A CA 1
ATOM 1790 C C . ARG A 1 234 ? 33.671 -1.890 -18.997 1.00 84.50 234 ARG A C 1
ATOM 1792 O O . ARG A 1 234 ? 32.845 -2.565 -19.605 1.00 84.50 234 ARG A O 1
ATOM 1799 N N . THR A 1 235 ? 34.083 -2.182 -17.765 1.00 86.50 235 THR A N 1
ATOM 1800 C CA . THR A 1 235 ? 33.590 -3.337 -17.011 1.00 86.50 235 THR A CA 1
ATOM 1801 C C . THR A 1 235 ? 32.088 -3.217 -16.771 1.00 86.50 235 THR A C 1
ATOM 1803 O O . THR A 1 235 ? 31.341 -4.138 -17.091 1.00 86.50 235 THR A O 1
ATOM 1806 N N . ALA A 1 236 ? 31.617 -2.072 -16.269 1.00 84.75 236 ALA A N 1
ATOM 1807 C CA . ALA A 1 236 ? 30.195 -1.837 -16.029 1.00 84.75 236 ALA A CA 1
ATOM 1808 C C . ALA A 1 236 ? 29.358 -1.950 -17.317 1.00 84.75 236 ALA A C 1
ATOM 1810 O O . ALA A 1 236 ? 28.290 -2.556 -17.292 1.00 84.75 236 ALA A O 1
ATOM 1811 N N . TYR A 1 237 ? 29.859 -1.439 -18.446 1.00 84.88 237 TYR A N 1
ATOM 1812 C CA . TYR A 1 237 ? 29.204 -1.536 -19.752 1.00 84.88 237 TYR A CA 1
ATOM 1813 C C . TYR A 1 237 ? 29.093 -2.985 -20.244 1.00 84.88 237 TYR A C 1
ATOM 1815 O O . TYR A 1 237 ? 28.032 -3.401 -20.700 1.00 84.88 237 TYR A O 1
ATOM 1823 N N . ALA A 1 238 ? 30.153 -3.787 -20.096 1.00 86.31 238 ALA A N 1
ATOM 1824 C CA . ALA A 1 238 ? 30.129 -5.204 -20.465 1.00 86.31 238 ALA A CA 1
ATOM 1825 C C . ALA A 1 238 ? 29.115 -6.003 -19.625 1.00 86.31 238 ALA A C 1
ATOM 1827 O O . ALA A 1 238 ? 28.360 -6.818 -20.159 1.00 86.31 238 ALA A O 1
ATOM 1828 N N . TRP A 1 239 ? 29.054 -5.736 -18.316 1.00 86.56 239 TRP A N 1
ATOM 1829 C CA . TRP A 1 239 ? 28.043 -6.322 -17.434 1.00 86.56 239 TRP A CA 1
ATOM 1830 C C . TRP A 1 239 ? 26.625 -5.891 -17.821 1.00 86.56 239 TRP A C 1
ATOM 1832 O O . TRP A 1 239 ? 25.729 -6.731 -17.869 1.00 86.56 239 TRP A O 1
ATOM 1842 N N . ASP A 1 240 ? 26.412 -4.613 -18.137 1.00 84.44 240 ASP A N 1
ATOM 1843 C CA . ASP A 1 240 ? 25.109 -4.107 -18.575 1.00 84.44 240 ASP A CA 1
ATOM 1844 C C . ASP A 1 240 ? 24.640 -4.758 -19.882 1.00 84.44 240 ASP A C 1
ATOM 1846 O O . ASP A 1 240 ? 23.501 -5.223 -19.959 1.00 84.44 240 ASP A O 1
ATOM 1850 N N . ALA A 1 241 ? 25.530 -4.890 -20.868 1.00 83.44 241 ALA A N 1
ATOM 1851 C CA . ALA A 1 241 ? 25.246 -5.598 -22.112 1.00 83.44 241 ALA A CA 1
ATOM 1852 C C . ALA A 1 241 ? 24.844 -7.061 -21.855 1.00 83.44 241 ALA A C 1
ATOM 1854 O O . ALA A 1 241 ? 23.852 -7.533 -22.414 1.00 83.44 241 ALA A O 1
ATOM 1855 N N . TYR A 1 242 ? 25.553 -7.758 -20.957 1.00 84.75 242 TYR A N 1
ATOM 1856 C CA . TYR A 1 242 ? 25.205 -9.120 -20.550 1.00 84.75 242 TYR A CA 1
ATOM 1857 C C . TYR A 1 242 ? 23.809 -9.192 -19.916 1.00 84.75 242 TYR A C 1
ATOM 1859 O O . TYR A 1 242 ? 22.993 -10.012 -20.334 1.00 84.75 242 TYR A O 1
ATOM 1867 N N . PHE A 1 243 ? 23.484 -8.313 -18.962 1.00 80.25 243 PHE A N 1
ATOM 1868 C CA . PHE A 1 243 ? 22.156 -8.284 -18.335 1.00 80.25 243 PHE A CA 1
ATOM 1869 C C . PHE A 1 243 ? 21.042 -8.003 -19.353 1.00 80.25 243 PHE A C 1
ATOM 1871 O O . PHE A 1 243 ? 20.009 -8.676 -19.339 1.00 80.25 243 PHE A O 1
ATOM 1878 N N . LYS A 1 244 ? 21.257 -7.067 -20.283 1.00 81.69 244 LYS A N 1
ATOM 1879 C CA . LYS A 1 244 ? 20.281 -6.703 -21.323 1.00 81.69 244 LYS A CA 1
ATOM 1880 C C . LYS A 1 244 ? 19.947 -7.850 -22.289 1.00 81.69 244 LYS A C 1
ATOM 1882 O O . LYS A 1 244 ? 18.850 -7.845 -22.852 1.00 81.69 244 LYS A O 1
ATOM 1887 N N . THR A 1 245 ? 20.799 -8.878 -22.426 1.00 81.12 245 THR A N 1
ATOM 1888 C CA . THR A 1 245 ? 20.474 -10.088 -23.220 1.00 81.12 245 THR A CA 1
ATOM 1889 C C . THR A 1 245 ? 19.214 -10.811 -22.722 1.00 81.12 245 THR A C 1
ATOM 1891 O O . THR A 1 245 ? 18.498 -11.432 -23.507 1.00 81.12 245 THR A O 1
ATOM 1894 N N . GLY A 1 246 ? 18.868 -10.655 -21.439 1.00 77.75 246 GLY A N 1
ATOM 1895 C CA . GLY A 1 246 ? 17.648 -11.190 -20.831 1.00 77.75 246 GLY A CA 1
ATOM 1896 C C . GLY A 1 246 ? 16.354 -10.449 -21.198 1.00 77.75 246 GLY A C 1
ATOM 1897 O O . GLY A 1 246 ? 15.300 -10.791 -20.661 1.00 77.75 246 GLY A O 1
ATOM 1898 N N . GLY A 1 247 ? 16.393 -9.450 -22.090 1.00 72.06 247 GLY A N 1
ATOM 1899 C CA . GLY A 1 247 ? 15.248 -8.601 -22.456 1.00 72.06 247 GLY A CA 1
ATOM 1900 C C . GLY A 1 247 ? 13.976 -9.366 -22.828 1.00 72.06 247 GLY A C 1
ATOM 1901 O O . GLY A 1 247 ? 12.891 -9.032 -22.354 1.00 72.06 247 GLY A O 1
ATOM 1902 N N . THR A 1 248 ? 14.103 -10.442 -23.610 1.00 70.56 248 THR A N 1
ATOM 1903 C CA . THR A 1 248 ? 12.960 -11.282 -24.009 1.00 70.56 248 THR A CA 1
ATOM 1904 C C . THR A 1 248 ? 12.317 -11.977 -22.809 1.00 70.56 248 THR A C 1
ATOM 1906 O O . THR A 1 248 ? 11.096 -11.964 -22.667 1.00 70.56 248 THR A O 1
ATOM 1909 N N . VAL A 1 249 ? 13.127 -12.544 -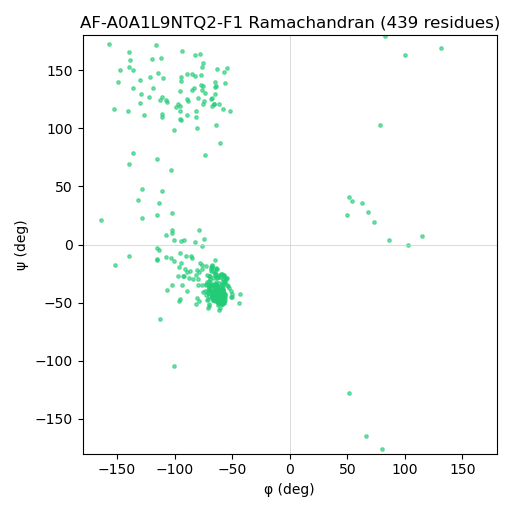21.910 1.00 75.88 249 VAL A N 1
ATOM 1910 C CA . VAL A 1 249 ? 12.638 -13.190 -20.679 1.00 75.88 249 VAL A CA 1
ATOM 1911 C C . VAL A 1 249 ? 11.964 -12.158 -19.780 1.00 75.88 249 VAL A C 1
ATOM 1913 O O . VAL A 1 249 ? 10.881 -12.409 -19.253 1.00 75.88 249 VAL A O 1
ATOM 1916 N N . ALA A 1 250 ? 12.569 -10.976 -19.650 1.00 75.81 250 ALA A N 1
ATOM 1917 C CA . ALA A 1 250 ? 12.011 -9.889 -18.864 1.00 75.81 250 ALA A CA 1
ATOM 1918 C C . ALA A 1 250 ? 10.618 -9.485 -19.366 1.00 75.81 250 ALA A C 1
ATOM 1920 O O . ALA A 1 250 ? 9.688 -9.388 -18.567 1.00 75.81 250 ALA A O 1
ATOM 1921 N N . PHE A 1 251 ? 10.446 -9.352 -20.683 1.00 69.44 251 PHE A N 1
ATOM 1922 C CA . PHE A 1 251 ? 9.153 -9.053 -21.292 1.00 69.44 251 PHE A CA 1
ATOM 1923 C C . PHE A 1 251 ? 8.080 -10.093 -20.928 1.00 69.44 251 PHE A C 1
ATOM 1925 O O . PHE A 1 251 ? 7.025 -9.721 -20.413 1.00 69.44 251 PHE A O 1
ATOM 1932 N N . PHE A 1 252 ? 8.363 -11.392 -21.097 1.00 74.31 252 PHE A N 1
ATOM 1933 C CA . PHE A 1 252 ? 7.425 -12.464 -20.729 1.00 74.31 252 PHE A CA 1
ATOM 1934 C C . PHE A 1 252 ? 7.038 -12.427 -19.249 1.00 74.31 252 PHE A C 1
ATOM 1936 O O . PHE A 1 252 ? 5.864 -12.575 -18.905 1.00 74.31 252 PHE A O 1
ATOM 1943 N N . VAL A 1 253 ? 8.010 -12.192 -18.366 1.00 76.31 253 VAL A N 1
ATOM 1944 C CA . VAL A 1 253 ? 7.755 -12.071 -16.928 1.00 76.31 253 VAL A CA 1
ATOM 1945 C C . VAL A 1 253 ? 6.889 -10.848 -16.626 1.00 76.31 253 VAL A C 1
ATOM 1947 O O . VAL A 1 253 ? 5.956 -10.957 -15.834 1.00 76.31 253 VAL A O 1
ATOM 1950 N N . THR A 1 254 ? 7.135 -9.695 -17.258 1.00 70.88 254 THR A N 1
ATOM 1951 C CA . THR A 1 254 ? 6.276 -8.513 -17.082 1.00 70.88 254 THR A CA 1
ATOM 1952 C C . THR A 1 254 ? 4.840 -8.796 -17.517 1.00 70.88 254 THR A C 1
ATOM 1954 O O . THR A 1 254 ? 3.907 -8.443 -16.795 1.00 70.88 254 THR A O 1
ATOM 1957 N N . THR A 1 255 ? 4.643 -9.479 -18.648 1.00 70.25 255 THR A N 1
ATOM 1958 C CA . THR A 1 255 ? 3.313 -9.891 -19.114 1.00 70.25 255 THR A CA 1
ATOM 1959 C C . THR A 1 255 ? 2.638 -10.839 -18.123 1.00 70.25 255 THR A C 1
ATOM 1961 O O . THR A 1 255 ? 1.473 -10.635 -17.781 1.00 70.25 255 THR A O 1
ATOM 1964 N N . ALA A 1 256 ? 3.366 -11.830 -17.601 1.00 74.31 256 ALA A N 1
ATOM 1965 C CA . ALA A 1 256 ? 2.850 -12.758 -16.597 1.00 74.31 256 ALA A CA 1
ATOM 1966 C C . ALA A 1 256 ? 2.455 -12.039 -15.296 1.00 74.31 256 ALA A C 1
ATOM 1968 O O . ALA A 1 256 ? 1.380 -12.293 -14.756 1.00 74.31 256 ALA A O 1
ATOM 1969 N N . ILE A 1 257 ? 3.274 -11.094 -14.820 1.00 72.38 257 ILE A N 1
ATOM 1970 C CA . ILE A 1 257 ? 2.948 -10.239 -13.669 1.00 72.38 257 ILE A CA 1
ATOM 1971 C C . ILE A 1 257 ? 1.676 -9.431 -13.951 1.00 72.38 257 ILE A C 1
ATOM 1973 O O . ILE A 1 257 ? 0.783 -9.393 -13.108 1.00 72.38 257 ILE A O 1
ATOM 1977 N N . GLY A 1 258 ? 1.557 -8.828 -15.138 1.00 68.19 258 GLY A N 1
ATOM 1978 C CA . GLY A 1 258 ? 0.350 -8.112 -15.554 1.00 68.19 258 GLY A CA 1
ATOM 1979 C C . GLY A 1 258 ? -0.895 -9.002 -15.512 1.00 68.19 258 GLY A C 1
ATOM 1980 O O . GLY A 1 258 ? -1.914 -8.618 -14.939 1.00 68.19 258 GLY A O 1
ATOM 1981 N N . PHE A 1 259 ? -0.796 -10.227 -16.029 1.00 71.12 259 PHE A N 1
ATOM 1982 C CA . PHE A 1 259 ? -1.884 -11.204 -16.000 1.00 71.12 259 PHE A CA 1
ATOM 1983 C C . PHE A 1 259 ? -2.251 -11.631 -14.571 1.00 71.12 259 PHE A C 1
ATOM 1985 O O . PHE A 1 259 ? -3.432 -11.736 -14.237 1.00 71.12 259 PHE A O 1
ATOM 1992 N N . LEU A 1 260 ? -1.264 -11.826 -13.692 1.00 67.31 260 LEU A N 1
ATOM 1993 C CA . LEU A 1 260 ? -1.498 -12.120 -12.276 1.00 67.31 260 LEU A CA 1
ATOM 1994 C C . LEU A 1 260 ? -2.203 -10.962 -11.563 1.00 67.31 260 LEU A C 1
ATOM 1996 O O . LEU A 1 260 ? -3.119 -11.205 -10.781 1.00 67.31 260 LEU A O 1
ATOM 2000 N N . ILE A 1 261 ? -1.832 -9.712 -11.851 1.00 66.62 261 ILE A N 1
ATOM 2001 C CA . ILE A 1 261 ? -2.495 -8.534 -11.273 1.00 66.62 261 ILE A CA 1
ATOM 2002 C C . ILE A 1 261 ? -3.977 -8.490 -11.665 1.00 66.62 261 ILE A C 1
ATOM 2004 O O . ILE A 1 261 ? -4.825 -8.197 -10.821 1.00 66.62 261 ILE A O 1
ATOM 2008 N N . LEU A 1 262 ? -4.297 -8.817 -12.920 1.00 65.62 262 LEU A N 1
ATOM 2009 C CA . LEU A 1 262 ? -5.675 -8.849 -13.411 1.00 65.62 262 LEU A CA 1
ATOM 2010 C C . LEU A 1 262 ? -6.495 -9.977 -12.761 1.00 65.62 262 LEU A C 1
ATOM 2012 O O . LEU A 1 262 ? -7.620 -9.741 -12.321 1.00 65.62 262 LEU A O 1
ATOM 2016 N N . ASN A 1 263 ? -5.924 -11.180 -12.636 1.00 64.12 263 ASN A N 1
ATOM 2017 C CA . ASN A 1 263 ? -6.635 -12.351 -12.105 1.00 64.12 263 ASN A CA 1
ATOM 2018 C C . ASN A 1 263 ? -6.735 -12.389 -10.571 1.00 64.12 263 ASN A C 1
ATOM 2020 O O . ASN A 1 263 ? -7.709 -12.910 -10.035 1.00 64.12 263 ASN A O 1
ATOM 2024 N N . PHE A 1 264 ? -5.772 -11.814 -9.846 1.00 62.72 264 PHE A N 1
ATOM 2025 C CA . PHE A 1 264 ? -5.780 -11.720 -8.376 1.00 62.72 264 PHE A CA 1
ATOM 2026 C C . PHE A 1 264 ? -6.187 -10.326 -7.877 1.00 62.72 264 PHE A C 1
ATOM 2028 O O . PHE A 1 264 ? -5.820 -9.898 -6.775 1.00 62.72 264 PHE A O 1
ATOM 2035 N N . SER A 1 265 ? -6.976 -9.619 -8.688 1.00 60.91 265 SER A N 1
ATOM 2036 C CA . SER A 1 265 ? -7.387 -8.238 -8.449 1.00 60.91 265 SER A CA 1
ATOM 2037 C C . SER A 1 265 ? -8.084 -8.038 -7.106 1.00 60.91 265 SER A C 1
ATOM 2039 O O . SER A 1 265 ? -7.887 -6.997 -6.503 1.00 60.91 265 SER A O 1
ATOM 2041 N N . SER A 1 266 ? -8.818 -9.015 -6.566 1.00 59.22 266 SER A N 1
ATOM 2042 C CA . SER A 1 266 ? -9.517 -8.873 -5.277 1.00 59.22 266 SER A CA 1
ATOM 2043 C C . SER A 1 266 ? -8.570 -8.727 -4.076 1.00 59.22 266 SER A C 1
ATOM 2045 O O . SER A 1 266 ? -8.786 -7.880 -3.207 1.00 59.22 266 SER A O 1
ATOM 2047 N N . VAL A 1 267 ? -7.485 -9.505 -4.035 1.00 63.12 267 VAL A N 1
ATOM 2048 C CA . VAL A 1 267 ? -6.478 -9.450 -2.960 1.00 63.12 267 VAL A CA 1
ATOM 2049 C C . VAL A 1 267 ? -5.632 -8.186 -3.091 1.00 63.12 267 VAL A C 1
ATOM 2051 O O . VAL A 1 267 ? -5.396 -7.487 -2.103 1.00 63.12 267 VAL A O 1
ATOM 2054 N N . ILE A 1 268 ? -5.221 -7.857 -4.319 1.00 61.97 268 ILE A N 1
ATOM 2055 C CA . ILE A 1 268 ? -4.450 -6.644 -4.607 1.00 61.97 268 ILE A CA 1
ATOM 2056 C C . ILE A 1 268 ? -5.299 -5.400 -4.335 1.00 61.97 268 ILE A C 1
ATOM 2058 O O . ILE A 1 268 ? -4.832 -4.491 -3.659 1.00 61.97 268 ILE A O 1
ATOM 2062 N N . ALA A 1 269 ? -6.559 -5.374 -4.769 1.00 60.50 269 ALA A N 1
ATOM 2063 C CA . ALA A 1 269 ? -7.493 -4.285 -4.503 1.00 60.50 269 ALA A CA 1
ATOM 2064 C C . ALA A 1 269 ? -7.769 -4.127 -3.007 1.00 60.50 269 ALA A C 1
ATOM 2066 O O . ALA A 1 269 ? -7.869 -2.998 -2.540 1.00 60.50 269 ALA A O 1
ATOM 2067 N N . SER A 1 270 ? -7.831 -5.218 -2.236 1.00 61.81 270 SER A N 1
ATOM 2068 C CA . SER A 1 270 ? -7.956 -5.129 -0.778 1.00 61.81 270 SER A CA 1
ATOM 2069 C C . SER A 1 270 ? -6.725 -4.472 -0.142 1.00 61.81 270 SER A C 1
ATOM 2071 O O . SER A 1 270 ? -6.875 -3.543 0.650 1.00 61.81 270 SER A O 1
ATOM 2073 N N . GLY A 1 271 ? -5.510 -4.890 -0.514 1.00 63.81 271 GLY A N 1
ATOM 2074 C CA . GLY A 1 271 ? -4.272 -4.302 0.014 1.00 63.81 271 GLY A CA 1
ATOM 2075 C C . GLY A 1 271 ? -4.047 -2.850 -0.428 1.00 63.81 271 GLY A C 1
ATOM 2076 O O . GLY A 1 271 ? -3.733 -1.990 0.396 1.00 63.81 271 GLY A O 1
ATOM 2077 N N . VAL A 1 272 ? -4.255 -2.557 -1.716 1.00 63.66 272 VAL A N 1
ATOM 2078 C CA . VAL A 1 272 ? -4.184 -1.201 -2.288 1.00 63.66 272 VAL A CA 1
ATOM 2079 C C . VAL A 1 272 ? -5.275 -0.308 -1.703 1.00 63.66 272 VAL A C 1
ATOM 2081 O O . VAL A 1 272 ? -5.003 0.853 -1.416 1.00 63.66 272 VAL A O 1
ATOM 2084 N N . GLY A 1 273 ? -6.477 -0.841 -1.475 1.00 63.12 273 GLY A N 1
ATOM 2085 C CA . GLY A 1 273 ? -7.577 -0.142 -0.814 1.00 63.12 273 GLY A CA 1
ATOM 2086 C C . GLY A 1 273 ? -7.186 0.318 0.586 1.00 63.12 273 GLY A C 1
ATOM 2087 O O . GLY A 1 273 ? -7.244 1.509 0.865 1.00 63.12 273 GLY A O 1
ATOM 2088 N N . VAL A 1 274 ? -6.655 -0.586 1.418 1.00 67.94 274 VAL A N 1
ATOM 2089 C CA . VAL A 1 274 ? -6.160 -0.231 2.762 1.00 67.94 274 VAL A CA 1
ATOM 2090 C C . VAL A 1 274 ? -5.063 0.834 2.691 1.00 67.94 274 VAL A C 1
ATOM 2092 O O . VAL A 1 274 ? -5.103 1.812 3.436 1.00 67.94 274 VAL A O 1
ATOM 2095 N N . ALA A 1 275 ? -4.088 0.681 1.790 1.00 65.56 275 ALA A N 1
ATOM 2096 C CA . ALA A 1 275 ? -3.010 1.658 1.640 1.00 65.56 275 ALA A CA 1
ATOM 2097 C C . ALA A 1 275 ? -3.535 3.038 1.204 1.00 65.56 275 ALA A C 1
ATOM 2099 O O . ALA A 1 275 ? -3.120 4.060 1.758 1.00 65.56 275 ALA A O 1
ATOM 2100 N N . ARG A 1 276 ? -4.464 3.073 0.240 1.00 66.94 276 ARG A N 1
ATOM 2101 C CA . ARG A 1 276 ? -5.141 4.292 -0.214 1.00 66.94 276 ARG A CA 1
ATOM 2102 C C . ARG A 1 276 ? -5.871 4.952 0.945 1.00 66.94 276 ARG A C 1
ATOM 2104 O O . ARG A 1 276 ? -5.655 6.134 1.178 1.00 66.94 276 ARG A O 1
ATOM 2111 N N . ASP A 1 277 ? -6.678 4.201 1.679 1.00 70.19 277 ASP A N 1
ATOM 2112 C CA . ASP A 1 277 ? -7.550 4.757 2.707 1.00 70.19 277 ASP A CA 1
ATOM 2113 C C . ASP A 1 277 ? -6.733 5.334 3.880 1.00 70.19 277 ASP A C 1
ATOM 2115 O O . ASP A 1 277 ? -6.986 6.460 4.314 1.00 70.19 277 ASP A O 1
ATOM 2119 N N . VAL A 1 278 ? -5.660 4.648 4.303 1.00 73.00 278 VAL A N 1
ATOM 2120 C CA . VAL A 1 278 ? -4.686 5.181 5.278 1.00 73.00 278 VAL A CA 1
ATOM 2121 C C . VAL A 1 278 ? -4.010 6.453 4.754 1.00 73.00 278 VAL A C 1
ATOM 2123 O O . VAL A 1 278 ? -3.899 7.438 5.485 1.00 73.00 278 VAL A O 1
ATOM 2126 N N . THR A 1 279 ? -3.574 6.459 3.490 1.00 65.94 279 THR A N 1
ATOM 2127 C CA . THR A 1 279 ? -2.897 7.619 2.884 1.00 65.94 279 THR A CA 1
ATOM 2128 C C . THR A 1 279 ? -3.834 8.820 2.786 1.00 65.94 279 THR A C 1
ATOM 2130 O O . THR A 1 279 ? -3.454 9.925 3.168 1.00 65.94 279 THR A O 1
ATOM 2133 N N . THR A 1 280 ? -5.068 8.618 2.322 1.00 70.94 280 THR A N 1
ATOM 2134 C CA . THR A 1 280 ? -6.091 9.664 2.218 1.00 70.94 280 THR A CA 1
ATOM 2135 C C . THR A 1 280 ? -6.434 10.231 3.592 1.00 70.94 280 THR A C 1
ATOM 2137 O O . THR A 1 280 ? -6.462 11.449 3.753 1.00 70.94 280 THR A O 1
ATOM 2140 N N . TYR A 1 281 ? -6.607 9.371 4.599 1.00 74.25 281 TYR A N 1
ATOM 2141 C CA . TYR A 1 281 ? -6.903 9.798 5.968 1.00 74.25 281 TYR A CA 1
ATOM 2142 C C . TYR A 1 281 ? -5.792 10.663 6.575 1.00 74.25 281 TYR A C 1
ATOM 2144 O O . TYR A 1 281 ? -6.063 11.580 7.341 1.00 74.25 281 TYR A O 1
ATOM 2152 N N . LEU A 1 282 ? -4.537 10.400 6.212 1.00 76.19 282 LEU A N 1
ATOM 2153 C CA . LEU A 1 282 ? -3.361 11.101 6.735 1.00 76.19 282 LEU A CA 1
ATOM 2154 C C . LEU A 1 282 ? -2.798 12.144 5.765 1.00 76.19 282 LEU A C 1
ATOM 2156 O O . LEU A 1 282 ? -1.689 12.651 5.959 1.00 76.19 282 LEU A O 1
ATOM 2160 N N . THR A 1 283 ? -3.542 12.475 4.711 1.00 74.81 283 THR A N 1
ATOM 2161 C CA . THR A 1 283 ? -3.113 13.472 3.733 1.00 74.81 283 THR A CA 1
ATOM 2162 C C . THR A 1 283 ? -3.110 14.851 4.376 1.00 74.81 283 THR A C 1
ATOM 2164 O O . THR A 1 283 ? -4.126 15.301 4.908 1.00 74.81 283 THR A O 1
ATOM 2167 N N . ARG A 1 284 ? -1.960 15.533 4.303 1.00 70.25 284 ARG A N 1
ATOM 2168 C CA . ARG A 1 284 ? -1.825 16.890 4.826 1.00 70.25 284 ARG A CA 1
ATOM 2169 C C . ARG A 1 284 ? -2.459 17.916 3.904 1.00 70.25 284 ARG A C 1
ATOM 2171 O O . ARG A 1 284 ? -2.269 17.866 2.691 1.00 70.25 284 ARG A O 1
ATOM 2178 N N . THR A 1 285 ? -3.171 18.868 4.491 1.00 66.19 285 THR A N 1
ATOM 2179 C CA . THR A 1 285 ? -3.855 19.936 3.757 1.00 66.19 285 THR A CA 1
ATOM 2180 C C . THR A 1 285 ? -3.734 21.277 4.476 1.00 66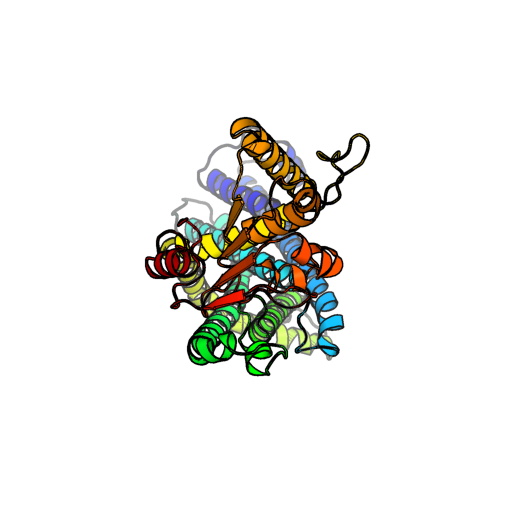.19 285 THR A C 1
ATOM 2182 O O . THR A 1 285 ? -3.405 21.324 5.655 1.00 66.19 285 THR A O 1
ATOM 2185 N N . HIS A 1 286 ? -4.046 22.364 3.770 1.00 72.69 286 HIS A N 1
ATOM 2186 C CA . HIS A 1 286 ? -4.233 23.704 4.345 1.00 72.69 286 HIS A CA 1
ATOM 2187 C C . HIS A 1 286 ? -5.680 24.193 4.176 1.00 72.69 286 HIS A C 1
ATOM 2189 O O . HIS A 1 286 ? -5.934 25.388 4.096 1.00 72.69 286 HIS A O 1
ATOM 2195 N N . ARG A 1 287 ? -6.633 23.261 4.050 1.00 74.62 287 ARG A N 1
ATOM 2196 C CA . ARG A 1 287 ? -8.057 23.586 3.896 1.00 74.62 287 ARG A CA 1
ATOM 2197 C C . ARG A 1 287 ? -8.646 24.034 5.233 1.00 74.62 287 ARG A C 1
ATOM 2199 O O . ARG A 1 287 ? -8.141 23.632 6.279 1.00 74.62 287 ARG A O 1
ATOM 2206 N N . ALA A 1 288 ? -9.728 24.809 5.188 1.00 73.81 288 ALA A N 1
ATOM 2207 C CA . ALA A 1 288 ? -10.477 25.196 6.381 1.00 73.81 288 ALA A CA 1
ATOM 2208 C C . ALA A 1 288 ? -10.932 23.956 7.171 1.00 73.81 288 ALA A C 1
ATOM 2210 O O . ALA A 1 288 ? -11.325 22.948 6.579 1.00 73.81 288 ALA A O 1
ATOM 2211 N N . ASN A 1 289 ? -10.846 24.017 8.499 1.00 73.25 289 ASN A N 1
ATOM 2212 C CA . ASN A 1 289 ? -11.165 22.899 9.371 1.00 73.25 289 ASN A CA 1
ATOM 2213 C C . ASN A 1 289 ? -12.690 22.703 9.467 1.00 73.25 289 ASN A C 1
ATOM 2215 O O . ASN A 1 289 ? -13.384 23.617 9.914 1.00 73.25 289 ASN A O 1
ATOM 2219 N N . PRO A 1 290 ? -13.232 21.529 9.093 1.00 74.75 290 PRO A N 1
ATOM 2220 C CA . PRO A 1 290 ? -14.672 21.282 9.165 1.00 74.75 290 PRO A CA 1
ATOM 2221 C C . PRO A 1 290 ? -15.194 21.199 10.609 1.00 74.75 290 PRO A C 1
ATOM 2223 O O . PRO A 1 290 ? -16.385 21.377 10.833 1.00 74.75 290 PRO A O 1
ATOM 2226 N N . MET A 1 291 ? -14.320 20.955 11.590 1.00 72.50 291 MET A N 1
ATOM 2227 C CA . MET A 1 291 ? -14.663 20.892 13.014 1.00 72.50 291 MET A CA 1
ATOM 2228 C C . MET A 1 291 ? -14.458 22.220 13.756 1.00 72.50 291 MET A C 1
ATOM 2230 O O . MET A 1 291 ? -14.944 22.365 14.876 1.00 72.50 291 MET A O 1
ATOM 2234 N N . GLN A 1 292 ? -13.716 23.179 13.191 1.00 75.62 292 GLN A N 1
ATOM 2235 C CA . GLN A 1 292 ? -13.337 24.421 13.875 1.00 75.62 292 GLN A CA 1
ATOM 2236 C C . GLN A 1 292 ? -13.409 25.628 12.936 1.00 75.62 292 GLN A C 1
ATOM 2238 O O . GLN A 1 292 ? -12.637 25.764 11.986 1.00 75.62 292 GLN A O 1
ATOM 2243 N N . LYS A 1 293 ? -14.318 26.558 13.236 1.00 75.31 293 LYS A N 1
ATOM 2244 C CA . LYS A 1 293 ? -14.508 27.767 12.429 1.00 75.31 293 LYS A CA 1
ATOM 2245 C C . LYS A 1 293 ? -13.283 28.686 12.538 1.00 75.31 293 LYS A C 1
ATOM 2247 O O . LYS A 1 293 ? -12.889 29.062 13.636 1.00 75.31 293 LYS A O 1
ATOM 2252 N N . GLY A 1 294 ? -12.710 29.070 11.396 1.00 75.62 294 GLY A N 1
ATOM 2253 C CA . GLY A 1 294 ? -11.586 30.016 11.323 1.00 75.62 294 GLY A CA 1
ATOM 2254 C C . GLY A 1 294 ? -10.189 29.404 11.484 1.00 75.62 294 GLY A C 1
ATOM 2255 O O . GLY A 1 294 ? -9.215 30.151 11.482 1.00 75.62 294 GLY A O 1
ATOM 2256 N N . SER A 1 295 ? -10.062 28.076 11.589 1.00 80.56 295 SER A N 1
ATOM 2257 C CA . SER A 1 295 ? -8.765 27.387 11.588 1.00 80.56 295 SER A CA 1
ATOM 2258 C C . SER A 1 295 ? -8.571 26.544 10.325 1.00 80.56 295 SER A C 1
ATOM 2260 O O . SER A 1 295 ? -9.526 26.206 9.625 1.00 80.56 295 SER A O 1
ATOM 2262 N N . ASN A 1 296 ? -7.317 26.205 10.016 1.00 78.31 296 ASN A N 1
ATOM 2263 C CA . ASN A 1 296 ? -6.983 25.263 8.949 1.00 78.31 296 ASN A CA 1
ATOM 2264 C C . ASN A 1 296 ? -6.825 23.853 9.529 1.00 78.31 296 ASN A C 1
ATOM 2266 O O . ASN A 1 296 ? -6.248 23.676 10.602 1.00 78.31 296 ASN A O 1
ATOM 2270 N N . SER A 1 297 ? -7.299 22.839 8.807 1.00 73.94 297 SER A N 1
ATOM 2271 C CA . SER A 1 297 ? -7.087 21.439 9.162 1.00 73.94 297 SER A CA 1
ATOM 2272 C C . SER A 1 297 ? -5.795 20.915 8.553 1.00 73.94 297 SER A C 1
ATOM 2274 O O . SER A 1 297 ? -5.625 20.898 7.330 1.00 73.94 297 SER A O 1
ATOM 2276 N N . ALA A 1 298 ? -4.921 20.404 9.421 1.00 73.88 298 ALA A N 1
ATOM 2277 C CA . ALA A 1 298 ? -3.741 19.660 9.010 1.00 73.88 298 ALA A CA 1
ATOM 2278 C C . ALA A 1 298 ? -4.101 18.339 8.309 1.00 73.88 298 ALA A C 1
ATOM 2280 O O . ALA A 1 298 ? -3.297 17.876 7.509 1.00 73.88 298 ALA A O 1
ATOM 2281 N N . TYR A 1 299 ? -5.282 17.761 8.571 1.00 79.56 299 TYR A N 1
ATOM 2282 C CA . TYR A 1 299 ? -5.763 16.493 8.009 1.00 79.56 299 TYR A CA 1
ATOM 2283 C C . TYR A 1 299 ? -7.257 16.590 7.658 1.00 79.56 299 TYR A C 1
ATOM 2285 O O . TYR A 1 299 ? -8.097 15.955 8.295 1.00 79.56 299 TYR A O 1
ATOM 2293 N N . PHE A 1 300 ? -7.597 17.387 6.637 1.00 79.94 300 PHE A N 1
ATOM 2294 C CA . PHE A 1 300 ? -8.988 17.750 6.322 1.00 79.94 300 PHE A CA 1
ATOM 2295 C C . PHE A 1 300 ? -9.935 16.548 6.225 1.00 79.94 300 PHE A C 1
ATOM 2297 O O . PHE A 1 300 ? -11.016 16.572 6.802 1.00 79.94 300 PHE A O 1
ATOM 2304 N N . TYR A 1 301 ? -9.520 15.478 5.540 1.00 80.75 301 TYR A N 1
ATOM 2305 C CA . TYR A 1 301 ? -10.360 14.291 5.362 1.00 80.75 301 TYR A CA 1
ATOM 2306 C C . TYR A 1 301 ? -10.594 13.522 6.665 1.00 80.75 301 TYR A C 1
ATOM 2308 O O . TYR A 1 301 ? -11.676 12.973 6.861 1.00 80.75 301 TYR A O 1
ATOM 2316 N N . ALA A 1 302 ? -9.606 13.481 7.565 1.00 83.00 302 ALA A N 1
ATOM 2317 C CA . ALA A 1 302 ? -9.802 12.883 8.880 1.00 83.00 302 ALA A CA 1
ATOM 2318 C C . ALA A 1 302 ? -10.799 13.708 9.696 1.00 83.00 302 ALA A C 1
ATOM 2320 O O . ALA A 1 302 ? -11.752 13.141 10.223 1.00 83.00 302 ALA A O 1
ATOM 2321 N N . ASP A 1 303 ? -10.630 15.031 9.733 1.00 85.06 303 ASP A N 1
ATOM 2322 C CA . ASP A 1 303 ? -11.518 15.929 10.478 1.00 85.06 303 ASP A CA 1
ATOM 2323 C C . ASP A 1 303 ? -12.955 15.894 9.934 1.00 85.06 303 ASP A C 1
ATOM 2325 O O . ASP A 1 303 ? -13.908 15.890 10.707 1.00 85.06 303 ASP A O 1
ATOM 2329 N N . GLU A 1 304 ? -13.131 15.800 8.613 1.00 86.75 304 GLU A N 1
ATOM 2330 C CA . GLU A 1 304 ? -14.447 15.657 7.981 1.00 86.75 304 GLU A CA 1
ATOM 2331 C C . GLU A 1 304 ? -15.135 14.344 8.386 1.00 86.75 304 GLU A C 1
ATOM 2333 O O . GLU A 1 304 ? -16.317 14.330 8.733 1.00 86.75 304 GLU A O 1
ATOM 2338 N N . ILE A 1 305 ? -14.395 13.231 8.385 1.00 89.19 305 ILE A N 1
ATOM 2339 C CA . ILE A 1 305 ? -14.913 11.932 8.827 1.00 89.19 305 ILE A CA 1
ATOM 2340 C C . ILE A 1 305 ? -15.271 11.969 10.318 1.00 89.19 305 ILE A C 1
ATOM 2342 O O . ILE A 1 305 ? -16.307 11.430 10.708 1.00 89.19 305 ILE A O 1
ATOM 2346 N N . GLN A 1 306 ? -14.452 12.621 11.147 1.00 89.75 306 GLN A N 1
ATOM 2347 C CA . GLN A 1 306 ? -14.730 12.780 12.575 1.00 89.75 306 GLN A CA 1
ATOM 2348 C C . GLN A 1 306 ? -15.967 13.647 12.831 1.00 89.75 306 GLN A C 1
ATOM 2350 O O . GLN A 1 306 ? -16.793 13.287 13.669 1.00 89.75 306 GLN A O 1
ATOM 2355 N N . ALA A 1 307 ? -16.148 14.736 12.079 1.00 88.50 307 ALA A N 1
ATOM 2356 C CA . ALA A 1 307 ? -17.349 15.566 12.157 1.00 88.50 307 ALA A CA 1
ATOM 2357 C C . ALA A 1 307 ? -18.608 14.749 11.844 1.00 88.50 307 ALA A C 1
ATOM 2359 O O . ALA A 1 307 ? -19.558 14.748 12.623 1.00 88.50 307 ALA A O 1
ATOM 2360 N N . ARG A 1 308 ? -18.581 13.974 10.750 1.00 91.81 308 ARG A N 1
ATOM 2361 C CA . ARG A 1 308 ? -19.694 13.092 10.366 1.00 91.81 308 ARG A CA 1
ATOM 2362 C C . ARG A 1 308 ? -19.973 12.025 11.421 1.00 91.81 308 ARG A C 1
ATOM 2364 O O . ARG A 1 308 ? -21.133 11.766 11.716 1.00 91.81 308 ARG A O 1
ATOM 2371 N N . PHE A 1 309 ? -18.935 11.419 12.000 1.00 93.00 309 PHE A N 1
ATOM 2372 C CA . PHE A 1 309 ? -19.098 10.448 13.084 1.00 93.00 309 PHE A CA 1
ATOM 2373 C C . PHE A 1 309 ? -19.856 11.061 14.268 1.00 93.00 309 PHE A C 1
ATOM 2375 O O . PHE A 1 309 ? -20.828 10.473 14.735 1.00 93.00 309 PHE A O 1
ATOM 2382 N N . LYS A 1 310 ? -19.451 12.253 14.722 1.00 91.81 310 LYS A N 1
ATOM 2383 C CA . LYS A 1 310 ? -20.111 12.944 15.839 1.00 91.81 310 LYS A CA 1
ATOM 2384 C C . LYS A 1 310 ? -21.551 13.321 15.522 1.00 91.81 310 LYS A C 1
ATOM 2386 O O . LYS A 1 310 ? -22.415 13.094 16.360 1.00 91.81 310 LYS A O 1
ATOM 2391 N N . GLU A 1 311 ? -21.798 13.846 14.325 1.00 93.00 311 GLU A N 1
ATOM 2392 C CA . GLU A 1 311 ? -23.135 14.254 13.890 1.00 93.00 311 GLU A CA 1
ATOM 2393 C C . GLU A 1 311 ? -24.093 13.060 13.847 1.00 93.00 311 GLU A C 1
ATOM 2395 O O . GLU A 1 311 ? -25.181 13.112 14.412 1.00 93.00 311 GLU A O 1
ATOM 2400 N N . VAL A 1 312 ? -23.658 11.937 13.262 1.00 94.00 312 VAL A N 1
ATOM 2401 C CA . VAL A 1 312 ? -24.458 10.705 13.222 1.00 94.00 312 VAL A CA 1
ATOM 2402 C C . VAL A 1 312 ? -24.733 10.191 14.633 1.00 94.00 312 VAL A C 1
ATOM 2404 O O . VAL A 1 312 ? -25.860 9.805 14.928 1.00 94.00 312 VAL A O 1
ATOM 2407 N N . VAL A 1 313 ? -23.738 10.198 15.526 1.00 93.62 313 VAL A N 1
ATOM 2408 C CA . VAL A 1 313 ? -23.950 9.770 16.916 1.00 93.62 313 VAL A CA 1
ATOM 2409 C C . VAL A 1 313 ? -24.941 10.686 17.628 1.00 93.62 313 VAL A C 1
ATOM 2411 O O . VAL A 1 313 ? -25.875 10.180 18.239 1.00 93.62 313 VAL A O 1
ATOM 2414 N N . ALA A 1 314 ? -24.779 12.007 17.536 1.00 93.38 314 ALA A N 1
ATOM 2415 C CA . ALA A 1 314 ? -25.693 12.965 18.152 1.00 93.38 314 ALA A CA 1
ATOM 2416 C C . ALA A 1 314 ? -27.126 12.777 17.636 1.00 93.38 314 ALA A C 1
ATOM 2418 O O . ALA A 1 314 ? -28.041 12.605 18.437 1.00 93.38 314 ALA A O 1
ATOM 2419 N N . HIS A 1 315 ? -27.291 12.688 16.314 1.00 95.00 315 HIS A N 1
ATOM 2420 C CA . HIS A 1 315 ? -28.586 12.465 15.683 1.00 95.00 315 HIS A CA 1
ATOM 2421 C C . HIS A 1 315 ? -29.248 11.165 16.154 1.00 95.00 315 HIS A C 1
ATOM 2423 O O . HIS A 1 315 ? -30.415 11.179 16.531 1.00 95.00 315 HIS A O 1
ATOM 2429 N N . MET A 1 316 ? -28.507 10.052 16.205 1.00 93.50 316 MET A N 1
ATOM 2430 C CA . MET A 1 316 ? -29.036 8.766 16.680 1.00 93.50 316 MET A CA 1
ATOM 2431 C C . MET A 1 316 ? -29.429 8.812 18.163 1.00 93.50 316 MET A C 1
ATOM 2433 O O . MET A 1 316 ? -30.460 8.262 18.544 1.00 93.50 316 MET A O 1
ATOM 2437 N N . LEU A 1 317 ? -28.633 9.474 19.010 1.00 93.94 317 LEU A N 1
ATOM 2438 C CA . LEU A 1 317 ? -28.949 9.641 20.433 1.00 93.94 317 LEU A CA 1
ATOM 2439 C C . LEU A 1 317 ? -30.213 10.483 20.647 1.00 93.94 317 LEU A C 1
ATOM 2441 O O . LEU A 1 317 ? -31.001 10.200 21.551 1.00 93.94 317 LEU A O 1
ATOM 2445 N N . ASP A 1 318 ? -30.397 11.517 19.831 1.00 93.62 318 ASP A N 1
ATOM 2446 C CA . ASP A 1 318 ? -31.549 12.409 19.916 1.00 93.62 318 ASP A CA 1
ATOM 2447 C C . ASP A 1 318 ? -32.807 11.737 19.345 1.00 93.62 318 ASP A C 1
ATOM 2449 O O . ASP A 1 318 ? -33.862 11.796 19.977 1.00 93.62 318 ASP A O 1
ATOM 2453 N N . GLN A 1 319 ? -32.685 11.014 18.224 1.00 94.56 319 GLN A N 1
ATOM 2454 C CA . GLN A 1 319 ? -33.764 10.235 17.609 1.00 94.56 319 GLN A CA 1
ATOM 2455 C C . GLN A 1 319 ? -34.311 9.156 18.558 1.00 94.56 319 GLN A C 1
ATOM 2457 O O . GLN A 1 319 ? -35.525 9.037 18.734 1.00 94.56 319 GLN A O 1
ATOM 2462 N N . GLU A 1 320 ? -33.433 8.382 19.200 1.00 91.56 320 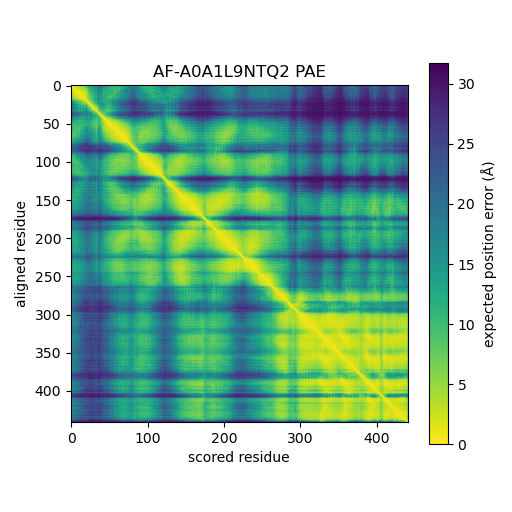GLU A N 1
ATOM 2463 C CA . GLU A 1 320 ? -33.842 7.363 20.178 1.00 91.56 320 GLU A CA 1
ATOM 2464 C C . GLU A 1 320 ? -34.319 7.988 21.501 1.00 91.56 320 GLU A C 1
ATOM 2466 O O . GLU A 1 320 ? -35.066 7.375 22.270 1.00 91.56 320 GLU A O 1
ATOM 2471 N N . GLY A 1 321 ? -33.969 9.249 21.754 1.00 92.94 321 GLY A N 1
ATOM 2472 C CA . GLY A 1 321 ? -34.271 9.967 22.981 1.00 92.94 321 GLY A CA 1
ATOM 2473 C C . GLY A 1 321 ? -33.324 9.551 24.102 1.00 92.94 321 GLY A C 1
ATOM 2474 O O . GLY A 1 321 ? -33.510 8.517 24.740 1.00 92.94 321 GLY A O 1
ATOM 2475 N N . ARG A 1 322 ? -32.339 10.407 24.389 1.00 92.19 322 ARG A N 1
ATOM 2476 C CA . ARG A 1 322 ? -31.216 10.158 25.314 1.00 92.19 322 ARG A CA 1
ATOM 2477 C C . ARG A 1 322 ? -31.586 9.467 26.628 1.00 92.19 322 ARG A C 1
ATOM 2479 O O . ARG A 1 322 ? -30.881 8.556 27.044 1.00 92.19 322 ARG A O 1
ATOM 2486 N N . ALA A 1 323 ? -32.688 9.870 27.261 1.00 91.19 323 ALA A N 1
ATOM 2487 C CA . ALA A 1 323 ? -33.134 9.314 28.541 1.00 91.19 323 ALA A CA 1
ATOM 2488 C C . ALA A 1 323 ? -33.615 7.850 28.463 1.00 91.19 323 ALA A C 1
ATOM 2490 O O . ALA A 1 323 ? -33.650 7.166 29.481 1.00 91.19 323 ALA A O 1
ATOM 2491 N N . ARG A 1 324 ? -33.991 7.360 27.274 1.00 91.56 324 ARG A N 1
ATOM 2492 C CA . ARG A 1 324 ? -34.486 5.989 27.050 1.00 91.56 324 ARG A CA 1
ATOM 2493 C C . ARG A 1 324 ? -33.376 4.996 26.713 1.00 91.56 324 ARG A C 1
ATOM 2495 O O . ARG A 1 324 ? -33.619 3.793 26.657 1.00 91.56 324 ARG A O 1
ATOM 2502 N N . ILE A 1 325 ? -32.163 5.483 26.469 1.00 92.62 325 ILE A N 1
ATOM 2503 C CA . ILE A 1 325 ? -31.054 4.661 25.994 1.00 92.62 325 ILE A CA 1
ATOM 2504 C C . ILE A 1 325 ? -30.421 3.928 27.177 1.00 92.62 325 ILE A C 1
ATOM 2506 O O . ILE A 1 325 ? -29.739 4.529 28.001 1.00 92.62 325 ILE A O 1
ATOM 2510 N N . SER A 1 326 ? -30.604 2.610 27.236 1.00 91.56 326 SER A N 1
ATOM 2511 C CA . SER A 1 326 ? -30.003 1.741 28.260 1.00 91.56 326 SER A CA 1
ATOM 2512 C C . SER A 1 326 ? -28.645 1.161 27.845 1.00 91.56 326 SER A C 1
ATOM 2514 O O . SER A 1 326 ? -27.844 0.756 28.693 1.00 91.56 326 SER A O 1
ATOM 2516 N N . ARG A 1 327 ? -28.360 1.115 26.536 1.00 90.81 327 ARG A N 1
ATOM 2517 C CA . ARG A 1 327 ? -27.142 0.522 25.973 1.00 90.81 327 ARG A CA 1
ATOM 2518 C C . ARG A 1 327 ? -26.723 1.219 24.684 1.00 90.81 327 ARG A C 1
ATOM 2520 O O . ARG A 1 327 ? -27.548 1.480 23.818 1.00 90.81 327 ARG A O 1
ATOM 2527 N N . ILE A 1 328 ? -25.414 1.423 24.536 1.00 92.56 328 ILE A N 1
ATOM 2528 C CA . ILE A 1 328 ? -24.787 1.877 23.292 1.00 92.56 328 ILE A CA 1
ATOM 2529 C C . ILE A 1 328 ? -23.630 0.937 22.958 1.00 92.56 328 ILE A C 1
ATOM 2531 O O . ILE A 1 328 ? -22.756 0.693 23.796 1.00 92.56 328 ILE A O 1
ATOM 2535 N N . THR A 1 329 ? -23.604 0.446 21.721 1.00 93.56 329 THR A N 1
ATOM 2536 C CA . THR A 1 329 ? -22.534 -0.413 21.208 1.00 93.56 329 THR A CA 1
ATOM 2537 C C . THR A 1 329 ? -22.035 0.125 19.874 1.00 93.56 329 THR A C 1
ATOM 2539 O O . THR A 1 329 ? -22.785 0.196 18.905 1.00 93.56 329 THR A O 1
ATOM 2542 N N . PHE A 1 330 ? -20.745 0.438 19.801 1.00 93.88 330 PHE A N 1
ATOM 2543 C CA . PHE A 1 330 ? -20.052 0.765 18.561 1.00 93.88 330 PHE A CA 1
ATOM 2544 C C . PHE A 1 330 ? -19.384 -0.486 18.022 1.00 93.88 330 PHE A C 1
ATOM 2546 O O . PHE A 1 330 ? -18.505 -1.043 18.673 1.00 93.88 330 PHE A O 1
ATOM 2553 N N . MET A 1 331 ? -19.765 -0.919 16.826 1.00 94.50 331 MET A N 1
ATOM 2554 C CA . MET A 1 331 ? -19.120 -2.042 16.155 1.00 94.50 331 MET A CA 1
ATOM 2555 C C . MET A 1 331 ? -18.346 -1.544 14.946 1.00 94.50 331 MET A C 1
ATOM 2557 O O . MET A 1 331 ? -18.885 -0.840 14.098 1.00 94.50 331 MET A O 1
ATOM 2561 N N . THR A 1 332 ? -17.070 -1.901 14.867 1.00 94.56 332 THR A N 1
ATOM 2562 C CA . THR A 1 332 ? -16.157 -1.331 13.877 1.00 94.56 332 THR A CA 1
ATOM 2563 C C . THR A 1 332 ? -15.282 -2.387 13.234 1.00 94.56 332 THR A C 1
ATOM 2565 O O . THR A 1 332 ? -14.916 -3.387 13.853 1.00 94.56 332 THR A O 1
ATOM 2568 N N . HIS A 1 333 ? -14.905 -2.129 11.985 1.00 93.69 333 HIS A N 1
ATOM 2569 C CA . HIS A 1 333 ? -13.939 -2.926 11.244 1.00 93.69 333 HIS A CA 1
ATOM 2570 C C . HIS A 1 333 ? -12.881 -2.013 10.628 1.00 93.69 333 HIS A C 1
ATOM 2572 O O . HIS A 1 333 ? -13.197 -0.913 10.167 1.00 93.69 333 HIS A O 1
ATOM 2578 N N . SER A 1 334 ? -11.631 -2.474 10.624 1.00 91.06 334 SER A N 1
ATOM 2579 C CA . SER A 1 334 ? -10.508 -1.801 9.975 1.00 91.06 334 SER A CA 1
ATOM 2580 C C . SER A 1 334 ? -10.389 -0.326 10.400 1.00 91.06 334 SER A C 1
ATOM 2582 O O . SER A 1 334 ? -10.375 -0.019 11.594 1.00 91.06 334 SER A O 1
ATOM 2584 N N . GLN A 1 335 ? -10.326 0.614 9.457 1.00 87.62 335 GLN A N 1
ATOM 2585 C CA . GLN A 1 335 ? -10.229 2.050 9.732 1.00 87.62 335 GLN A CA 1
ATOM 2586 C C . GLN A 1 335 ? -11.374 2.605 10.594 1.00 87.62 335 GLN A C 1
ATOM 2588 O O . GLN A 1 335 ? -11.156 3.556 11.347 1.00 87.62 335 GLN A O 1
ATOM 2593 N N . GLY A 1 336 ? -12.557 1.980 10.571 1.00 90.56 336 GLY A N 1
ATOM 2594 C CA . GLY A 1 336 ? -13.662 2.330 11.466 1.00 90.56 336 GLY A CA 1
ATOM 2595 C C . GLY A 1 336 ? -13.261 2.273 12.941 1.00 90.56 336 GLY A C 1
ATOM 2596 O O . GLY A 1 336 ? -13.761 3.058 13.740 1.00 90.56 336 GLY A O 1
ATOM 2597 N N . THR A 1 337 ? -12.306 1.408 13.302 1.00 90.25 337 THR A N 1
ATOM 2598 C CA . THR A 1 337 ? -11.765 1.363 14.662 1.00 90.25 337 THR A CA 1
ATOM 2599 C C . THR A 1 337 ? -11.031 2.646 15.024 1.00 90.25 337 THR A C 1
ATOM 2601 O O . THR A 1 337 ? -11.229 3.160 16.115 1.00 90.25 337 THR A O 1
ATOM 2604 N N . VAL A 1 338 ? -10.216 3.195 14.123 1.00 87.81 338 VAL A N 1
ATOM 2605 C CA . VAL A 1 338 ? -9.500 4.455 14.377 1.00 87.81 338 VAL A CA 1
ATOM 2606 C C . VAL A 1 338 ? -10.488 5.605 14.496 1.00 87.81 338 VAL A C 1
ATOM 2608 O O . VAL A 1 338 ? -10.355 6.431 15.395 1.00 87.81 338 VAL A O 1
ATOM 2611 N N . ILE A 1 339 ? -11.498 5.625 13.623 1.00 89.56 339 ILE A N 1
ATOM 2612 C CA . ILE A 1 339 ? -12.531 6.658 13.624 1.00 89.56 339 ILE A CA 1
ATOM 2613 C C . ILE A 1 339 ? -13.294 6.641 14.946 1.00 89.56 339 ILE A C 1
ATOM 2615 O O . ILE A 1 339 ? -13.292 7.645 15.653 1.00 89.56 339 ILE A O 1
ATOM 2619 N N . ALA A 1 340 ? -13.875 5.494 15.307 1.00 90.31 340 ALA A N 1
ATOM 2620 C CA . ALA A 1 340 ? -14.677 5.373 16.517 1.00 90.31 340 ALA A CA 1
ATOM 2621 C C . ALA A 1 340 ? -13.845 5.589 17.770 1.00 90.31 340 ALA A C 1
ATOM 2623 O O . ALA A 1 340 ? -14.304 6.251 18.688 1.00 90.31 340 ALA A O 1
ATOM 2624 N N . ALA A 1 341 ? -12.621 5.067 17.818 1.00 85.69 341 ALA A N 1
ATOM 2625 C CA . ALA A 1 341 ? -11.784 5.259 18.982 1.00 85.69 341 ALA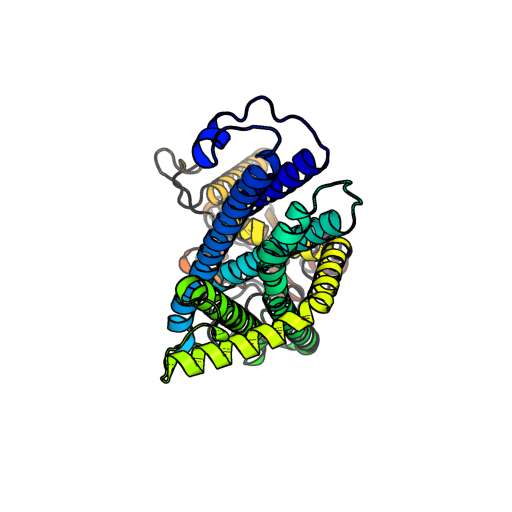 A CA 1
ATOM 2626 C C . ALA A 1 341 ? -11.513 6.767 19.181 1.00 85.69 341 ALA A C 1
ATOM 2628 O O . ALA A 1 341 ? -11.733 7.282 20.279 1.00 85.69 341 ALA A O 1
ATOM 2629 N N . VAL A 1 342 ? -11.081 7.496 18.137 1.00 85.31 342 VAL A N 1
ATOM 2630 C CA . VAL A 1 342 ? -10.811 8.947 18.227 1.00 85.31 342 VAL A CA 1
ATOM 2631 C C . VAL A 1 342 ? -12.076 9.727 18.581 1.00 85.31 342 VAL A C 1
ATOM 2633 O O . VAL A 1 342 ? -12.043 10.531 19.507 1.00 85.31 342 VAL A O 1
ATOM 2636 N N . GLY A 1 343 ? -13.199 9.449 17.919 1.00 87.50 343 GLY A N 1
ATOM 26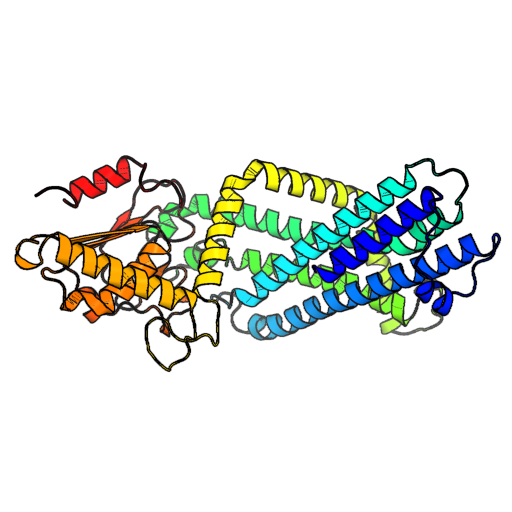37 C CA . GLY A 1 343 ? -14.460 10.126 18.206 1.00 87.50 343 GLY A CA 1
ATOM 2638 C C . GLY A 1 343 ? -14.948 9.875 19.635 1.00 87.50 343 GLY A C 1
ATOM 2639 O O . GLY A 1 343 ? -15.299 10.817 20.341 1.00 87.50 343 GLY A O 1
ATOM 2640 N N . LEU A 1 344 ? -14.901 8.623 20.108 1.00 87.81 344 LEU A N 1
ATOM 2641 C CA . LEU A 1 344 ? -15.316 8.249 21.464 1.00 87.81 344 LEU A CA 1
ATOM 2642 C C . LEU A 1 344 ? -14.451 8.887 22.546 1.00 87.81 344 LEU A C 1
ATOM 2644 O O . LEU A 1 344 ? -14.975 9.230 23.600 1.00 87.81 344 LEU A O 1
ATOM 2648 N N . LYS A 1 345 ? -13.158 9.111 22.298 1.00 82.94 345 LYS A N 1
ATOM 2649 C CA . LYS A 1 345 ? -12.307 9.855 23.238 1.00 82.94 345 LYS A CA 1
ATOM 2650 C C . LYS A 1 345 ? -12.872 11.246 23.550 1.00 82.94 345 LYS A C 1
ATOM 2652 O O . LYS A 1 345 ? -12.696 11.730 24.666 1.00 82.94 345 LYS A O 1
ATOM 2657 N N . GLU A 1 346 ? -13.534 11.871 22.582 1.00 83.69 346 GLU A N 1
ATOM 2658 C CA . GLU A 1 346 ? -14.076 13.220 22.716 1.00 83.69 346 GLU A CA 1
ATOM 2659 C C . GLU A 1 346 ? -15.499 13.227 23.276 1.00 83.69 346 GLU A C 1
ATOM 2661 O O . GLU A 1 346 ? -15.796 14.063 24.118 1.00 83.69 346 GLU A O 1
ATOM 2666 N N . ILE A 1 347 ? -16.356 12.288 22.857 1.00 87.44 347 ILE A N 1
ATOM 2667 C CA . ILE A 1 347 ? -17.800 12.346 23.160 1.00 87.44 347 ILE A CA 1
ATOM 2668 C C . ILE A 1 347 ? -18.281 11.325 24.202 1.00 87.44 347 ILE A C 1
ATOM 2670 O O . ILE A 1 347 ? -19.422 11.405 24.647 1.00 87.44 347 ILE A O 1
ATOM 2674 N N . ALA A 1 348 ? -17.471 10.333 24.597 1.00 84.88 348 ALA A N 1
ATOM 2675 C CA . ALA A 1 348 ? -17.953 9.236 25.450 1.00 84.88 348 ALA A CA 1
ATOM 2676 C C . ALA A 1 348 ? -18.389 9.687 26.853 1.00 84.88 348 ALA A C 1
ATOM 2678 O O . ALA A 1 348 ? -19.218 9.019 27.466 1.00 84.88 348 ALA A O 1
ATOM 2679 N N . LYS A 1 349 ? -17.861 10.811 27.359 1.00 82.19 349 LYS A N 1
ATOM 2680 C CA . LYS A 1 349 ? -18.284 11.391 28.646 1.00 82.19 349 LYS A CA 1
ATOM 2681 C C . LYS A 1 349 ? -19.678 12.021 28.587 1.00 82.19 349 LYS A C 1
ATOM 2683 O O . LYS A 1 349 ? -20.353 12.046 29.609 1.00 82.19 349 LYS A O 1
ATOM 2688 N N . ASP A 1 350 ? -20.098 12.468 27.407 1.00 86.62 350 ASP A N 1
ATOM 2689 C CA . ASP A 1 350 ? -21.380 13.146 27.178 1.00 86.62 350 ASP A CA 1
ATOM 2690 C C . ASP A 1 350 ? -22.479 12.172 26.718 1.00 86.62 350 ASP A C 1
ATOM 2692 O O . ASP A 1 350 ? -23.603 12.574 26.398 1.00 86.62 350 ASP A O 1
ATOM 2696 N N . MET A 1 351 ? -22.162 10.874 26.648 1.00 89.81 351 MET A N 1
ATOM 2697 C CA . MET A 1 351 ? -23.134 9.840 26.310 1.00 89.81 351 MET A CA 1
ATOM 2698 C C . MET A 1 351 ? -24.050 9.522 27.496 1.00 89.81 351 MET A C 1
ATOM 2700 O O . MET A 1 351 ? -23.589 9.494 28.636 1.00 89.81 351 MET A O 1
ATOM 2704 N N . PRO A 1 352 ? -25.332 9.193 27.241 1.00 92.25 352 PRO A N 1
ATOM 2705 C CA . PRO A 1 352 ? -26.284 8.867 28.305 1.00 92.25 352 PRO A CA 1
ATOM 2706 C C . PRO A 1 352 ? -25.896 7.602 29.084 1.00 92.25 352 PRO A C 1
ATOM 2708 O O . PRO A 1 352 ? -26.232 7.463 30.257 1.00 92.25 352 PRO A O 1
ATOM 2711 N N . VAL A 1 353 ? -25.158 6.688 28.448 1.00 91.94 353 VAL A N 1
ATOM 2712 C CA . VAL A 1 353 ? -24.590 5.489 29.070 1.00 91.94 353 VAL A CA 1
ATOM 2713 C C . VAL A 1 353 ? -23.181 5.246 28.548 1.00 91.94 353 VAL A C 1
ATOM 2715 O O . VAL A 1 353 ? -22.862 5.594 27.410 1.00 91.94 353 VAL A O 1
ATOM 2718 N N . LYS A 1 354 ? -22.339 4.588 29.354 1.00 91.12 354 LYS A N 1
ATOM 2719 C CA . LYS A 1 354 ? -20.991 4.200 28.920 1.00 91.12 354 LYS A CA 1
ATOM 2720 C C . LYS A 1 354 ? -21.070 3.237 27.723 1.00 91.12 354 LYS A C 1
ATOM 2722 O O . LYS A 1 354 ? -21.637 2.147 27.871 1.00 91.12 354 LYS A O 1
ATOM 2727 N N . PRO A 1 355 ? -20.484 3.578 26.563 1.00 92.31 355 PRO A N 1
ATOM 2728 C CA . PRO A 1 355 ? -20.583 2.746 25.374 1.00 92.31 355 PRO A CA 1
ATOM 2729 C C . PRO A 1 355 ? -19.667 1.521 25.443 1.00 92.31 355 PRO A C 1
ATOM 2731 O O . PRO A 1 355 ? -18.607 1.535 26.072 1.00 92.31 355 PRO A O 1
ATOM 2734 N N . THR A 1 356 ? -20.058 0.456 24.749 1.00 92.44 356 THR A N 1
ATOM 2735 C CA . THR A 1 356 ? -19.182 -0.683 24.441 1.00 92.44 356 THR A CA 1
ATOM 2736 C C . THR A 1 356 ? -18.569 -0.494 23.059 1.00 92.44 356 THR A C 1
ATOM 2738 O O . THR A 1 356 ? -19.289 -0.202 22.108 1.00 92.44 356 THR A O 1
ATOM 2741 N N . LEU A 1 357 ? -17.256 -0.684 22.924 1.00 92.69 357 LEU A N 1
ATOM 2742 C CA . LEU A 1 357 ? -16.557 -0.650 21.641 1.00 92.69 357 LEU A CA 1
ATOM 2743 C C . LEU A 1 357 ? -16.156 -2.067 21.222 1.00 92.69 357 LEU A C 1
ATOM 2745 O O . LEU A 1 357 ? -15.431 -2.760 21.932 1.00 92.69 357 LEU A O 1
ATOM 2749 N N . VAL A 1 358 ? -16.603 -2.484 20.045 1.00 94.81 358 VAL A N 1
ATOM 2750 C CA . VAL A 1 358 ? -16.235 -3.744 19.405 1.00 94.81 358 VAL A CA 1
ATOM 2751 C C . VAL A 1 358 ? -15.413 -3.438 18.158 1.00 94.81 358 VAL A C 1
ATOM 2753 O O . VAL A 1 358 ? -15.849 -2.693 17.278 1.00 94.81 358 VAL A O 1
ATOM 2756 N N . THR A 1 359 ? -14.213 -4.001 18.071 1.00 94.38 359 THR A N 1
ATOM 2757 C CA . THR A 1 359 ? -13.276 -3.768 16.966 1.00 94.38 359 THR A CA 1
ATOM 2758 C C . THR A 1 359 ? -12.918 -5.068 16.267 1.00 94.38 359 THR A C 1
ATOM 2760 O O . THR A 1 359 ? -12.791 -6.111 16.906 1.00 94.38 359 THR A O 1
ATOM 2763 N N . MET A 1 360 ? -12.743 -5.004 14.949 1.00 94.81 360 MET A N 1
ATOM 2764 C CA . MET A 1 360 ? -12.351 -6.133 14.106 1.00 94.81 360 MET A CA 1
ATOM 2765 C C . MET A 1 360 ? -11.290 -5.712 13.100 1.00 94.81 360 MET A C 1
ATOM 2767 O O . MET A 1 360 ? -11.426 -4.668 12.466 1.00 94.81 360 MET A O 1
ATOM 2771 N N . GLY A 1 361 ? -10.240 -6.519 12.933 1.00 89.56 361 GLY A N 1
ATOM 2772 C CA . GLY A 1 361 ? -9.144 -6.197 12.010 1.00 89.56 361 GLY A CA 1
ATOM 2773 C C . GLY A 1 361 ? -8.525 -4.817 12.273 1.00 89.56 361 GLY A C 1
ATOM 2774 O O . GLY A 1 361 ? -8.220 -4.081 11.340 1.00 89.56 361 GLY A O 1
ATOM 2775 N N . SER A 1 362 ? -8.413 -4.421 13.543 1.00 89.56 362 SER A N 1
ATOM 2776 C CA . SER A 1 362 ? -8.075 -3.048 13.930 1.00 89.56 362 SER A CA 1
ATOM 2777 C C . SER A 1 362 ? -6.637 -2.654 13.544 1.00 89.56 362 SER A C 1
ATOM 2779 O O . SER A 1 362 ? -5.684 -3.222 14.088 1.00 89.56 362 SER A O 1
ATOM 2781 N N . PRO A 1 363 ? -6.432 -1.622 12.700 1.00 86.50 363 PRO A N 1
ATOM 2782 C CA . PRO A 1 363 ? -5.104 -1.112 12.364 1.00 86.50 363 PRO A CA 1
ATOM 2783 C C . PRO A 1 363 ? -4.507 -0.258 13.491 1.00 86.50 363 PRO A C 1
ATOM 2785 O O . PRO A 1 363 ? -3.392 0.252 13.350 1.00 86.50 363 PRO A O 1
ATOM 2788 N N . LEU A 1 364 ? -5.244 -0.059 14.592 1.00 83.81 364 LEU A N 1
ATOM 2789 C CA . LEU A 1 364 ? -4.921 0.922 15.620 1.00 83.81 364 LEU A CA 1
ATOM 2790 C C . LEU A 1 364 ? -3.545 0.675 16.232 1.00 83.81 364 LEU A C 1
ATOM 2792 O O . LEU A 1 364 ? -2.751 1.596 16.282 1.00 83.81 364 LEU A O 1
ATOM 2796 N N . THR A 1 365 ? -3.219 -0.551 16.637 1.00 79.69 365 THR A N 1
ATOM 2797 C CA . THR A 1 365 ? -1.895 -0.846 17.209 1.00 79.69 365 THR A CA 1
ATOM 2798 C C . THR A 1 365 ? -0.831 -1.026 16.130 1.00 79.69 365 THR A C 1
ATOM 2800 O O . THR A 1 365 ? 0.278 -0.508 16.241 1.00 79.69 365 THR A O 1
ATOM 2803 N N . GLN A 1 366 ? -1.141 -1.787 15.077 1.00 75.62 366 GLN A N 1
ATOM 2804 C CA . GLN A 1 366 ? -0.114 -2.269 14.149 1.00 75.62 366 GLN A CA 1
ATOM 2805 C C . GLN A 1 366 ? 0.302 -1.239 13.096 1.00 75.62 366 GLN A C 1
ATOM 2807 O O . GLN A 1 366 ? 1.445 -1.283 12.633 1.00 75.62 366 GLN A O 1
ATOM 2812 N N . ILE A 1 367 ? -0.588 -0.303 12.758 1.00 77.00 367 ILE A N 1
ATOM 2813 C CA . ILE A 1 367 ? -0.341 0.760 11.782 1.00 77.00 367 ILE A CA 1
ATOM 2814 C C . ILE A 1 367 ? -0.321 2.112 12.495 1.00 77.00 367 ILE A C 1
ATOM 2816 O O . ILE A 1 367 ? 0.719 2.762 12.547 1.00 77.00 367 ILE A O 1
ATOM 2820 N N . TYR A 1 368 ? -1.441 2.533 13.079 1.00 79.00 368 TYR A N 1
ATOM 2821 C CA . TYR A 1 368 ? -1.599 3.918 13.531 1.00 79.00 368 TYR A CA 1
ATOM 2822 C C . TYR A 1 368 ? -0.756 4.256 14.762 1.00 79.00 368 TYR A C 1
ATOM 2824 O O . TYR A 1 368 ? 0.064 5.164 14.709 1.00 79.00 368 TYR A O 1
ATOM 2832 N N . GLY A 1 369 ? -0.891 3.492 15.840 1.00 75.19 369 GLY A N 1
ATOM 2833 C CA . GLY A 1 369 ? -0.123 3.649 17.074 1.00 75.19 369 GLY A CA 1
ATOM 2834 C C . GLY A 1 369 ? 1.372 3.451 16.849 1.00 75.19 369 GLY A C 1
ATOM 2835 O O . GLY A 1 369 ? 2.187 4.083 17.505 1.00 75.19 369 GLY A O 1
ATOM 2836 N N . HIS A 1 370 ? 1.752 2.658 15.847 1.00 72.88 370 HIS A N 1
ATOM 2837 C CA . HIS A 1 370 ? 3.154 2.475 15.517 1.00 72.88 370 HIS A CA 1
ATOM 2838 C C . HIS A 1 370 ? 3.759 3.630 14.697 1.00 72.88 370 HIS A C 1
ATOM 2840 O O . HIS A 1 370 ? 4.837 4.110 15.030 1.00 72.88 370 HIS A O 1
ATOM 2846 N N . TYR A 1 371 ? 3.102 4.066 13.617 1.00 70.69 371 TYR A N 1
ATOM 2847 C CA . TYR A 1 371 ? 3.658 5.079 12.702 1.00 70.69 371 TYR A CA 1
ATOM 2848 C C . TYR A 1 371 ? 3.322 6.514 13.080 1.00 70.69 371 TYR A C 1
ATOM 2850 O O . TYR A 1 371 ? 4.028 7.448 12.705 1.00 70.69 371 TYR A O 1
ATOM 2858 N N . PHE A 1 372 ? 2.242 6.684 13.826 1.00 74.12 372 PHE A N 1
ATOM 2859 C CA . PHE A 1 372 ? 1.662 7.966 14.180 1.00 74.12 372 PHE A CA 1
ATOM 2860 C C . PHE A 1 372 ? 1.376 7.993 15.683 1.00 74.12 372 PHE A C 1
ATOM 2862 O O . PHE A 1 372 ? 0.360 8.534 16.111 1.00 74.12 372 PHE A O 1
ATOM 2869 N N . GLU A 1 373 ? 2.281 7.412 16.480 1.00 71.75 373 GLU A N 1
ATOM 2870 C CA . GLU A 1 373 ? 2.121 7.200 17.922 1.00 71.75 373 GLU A CA 1
ATOM 2871 C C . GLU A 1 373 ? 1.547 8.420 18.636 1.00 71.75 373 GLU A C 1
ATOM 2873 O O . GLU A 1 373 ? 0.547 8.303 19.330 1.00 71.75 373 GLU A O 1
ATOM 2878 N N . LYS A 1 374 ? 2.125 9.606 18.412 1.00 71.69 374 LYS A N 1
ATOM 2879 C CA . LYS A 1 374 ? 1.699 10.855 19.064 1.00 71.69 374 LYS A CA 1
ATOM 2880 C C . LYS A 1 374 ? 0.230 11.213 18.814 1.00 71.69 374 LYS A C 1
ATOM 2882 O O . LYS A 1 374 ? -0.389 11.841 19.664 1.00 71.69 374 LYS A O 1
ATOM 2887 N N . ASN A 1 375 ? -0.318 10.812 17.669 1.00 71.00 375 ASN A N 1
ATOM 2888 C CA . ASN A 1 375 ? -1.660 11.189 17.233 1.00 71.00 375 ASN A CA 1
ATOM 2889 C C . ASN A 1 375 ? -2.713 10.123 17.572 1.00 71.00 375 ASN A C 1
ATOM 2891 O O . ASN A 1 375 ? -3.897 10.440 17.606 1.00 71.00 375 ASN A O 1
ATOM 2895 N N . TYR A 1 376 ? -2.306 8.875 17.833 1.00 76.38 376 TYR A N 1
ATOM 2896 C CA . TYR A 1 376 ? -3.223 7.743 18.022 1.00 76.38 376 TYR A CA 1
ATOM 2897 C C . TYR A 1 376 ? -2.947 6.970 19.319 1.00 76.38 376 TYR A C 1
ATOM 2899 O O . TYR A 1 376 ? -2.906 5.739 19.327 1.00 76.38 376 TYR A O 1
ATOM 2907 N N . GLN A 1 377 ? -2.790 7.695 20.433 1.00 67.69 377 GLN A N 1
ATOM 2908 C CA . GLN A 1 377 ? -2.700 7.104 21.774 1.00 67.69 377 GLN A CA 1
ATOM 2909 C C . GLN A 1 377 ? -4.085 6.949 22.409 1.00 67.69 377 GLN A C 1
ATOM 2911 O O . GLN A 1 377 ? -4.817 7.930 22.573 1.00 67.69 377 GLN A O 1
ATOM 2916 N N . PHE A 1 378 ? -4.405 5.727 22.833 1.00 66.06 378 PHE A N 1
ATOM 2917 C CA . PHE A 1 378 ? -5.576 5.431 23.659 1.00 66.06 378 PHE A CA 1
ATOM 2918 C C . PHE A 1 378 ? -5.148 5.281 25.108 1.00 66.06 378 PHE A C 1
ATOM 2920 O O . PHE A 1 378 ? -4.649 4.247 25.532 1.00 66.06 378 PHE A O 1
ATOM 2927 N N . SER A 1 379 ? -5.324 6.345 25.875 1.00 64.44 379 SER A N 1
ATOM 2928 C CA . SER A 1 379 ? -4.902 6.365 27.267 1.00 64.44 379 SER A CA 1
ATOM 2929 C C . SER A 1 379 ? -5.889 5.601 28.173 1.00 64.44 379 SER A C 1
ATOM 2931 O O . SER A 1 379 ? -7.035 5.374 27.765 1.00 64.44 379 SER A O 1
ATOM 2933 N N . PRO A 1 380 ? -5.522 5.231 29.417 1.00 63.38 380 PRO A N 1
ATOM 2934 C CA . PRO A 1 380 ? -6.442 4.598 30.357 1.00 63.38 380 PRO A CA 1
ATOM 2935 C C . PRO A 1 380 ? -7.652 5.486 30.628 1.00 63.38 380 PRO A C 1
ATOM 2937 O O . PRO A 1 380 ? -8.756 4.980 30.777 1.00 63.38 380 PRO A O 1
ATOM 2940 N N . GLU A 1 381 ? -7.464 6.808 30.613 1.00 64.50 381 GLU A N 1
ATOM 2941 C CA . GLU A 1 381 ? -8.537 7.787 30.787 1.00 64.50 381 GLU A CA 1
ATOM 2942 C C . GLU A 1 381 ? -9.528 7.745 29.615 1.00 64.50 381 GLU A C 1
ATOM 2944 O O . GLU A 1 381 ? -10.731 7.887 29.820 1.00 64.50 381 GLU A O 1
ATOM 2949 N N . SER A 1 382 ? -9.038 7.489 28.396 1.00 65.06 382 SER A N 1
ATOM 2950 C CA . SER A 1 382 ? -9.886 7.292 27.212 1.00 65.06 382 SER A CA 1
ATOM 2951 C C . SER A 1 382 ? -10.650 5.961 27.298 1.00 65.06 382 SER A C 1
ATOM 2953 O O . SER A 1 382 ? -11.824 5.899 26.943 1.00 65.06 382 SER A O 1
ATOM 2955 N N . ASN A 1 383 ? -10.026 4.907 27.840 1.00 67.88 383 ASN A N 1
ATOM 2956 C CA . ASN A 1 383 ? -10.685 3.613 28.062 1.00 67.88 383 ASN A CA 1
ATOM 2957 C C . ASN A 1 383 ? -11.708 3.656 29.203 1.00 67.88 383 ASN A C 1
ATOM 2959 O O . ASN A 1 383 ? -12.708 2.952 29.140 1.00 67.88 383 ASN A O 1
ATOM 2963 N N . ALA A 1 384 ? -11.486 4.477 30.233 1.00 68.75 384 ALA A N 1
ATOM 2964 C CA . ALA A 1 384 ? -12.381 4.599 31.386 1.00 68.75 384 ALA A CA 1
ATOM 2965 C C . ALA A 1 384 ? -13.769 5.158 31.017 1.00 68.75 384 ALA A C 1
ATOM 2967 O O . ALA A 1 384 ? -14.747 4.958 31.754 1.00 68.75 384 ALA A O 1
ATOM 2968 N N . ALA A 1 385 ? -13.853 5.851 29.877 1.00 79.12 385 ALA A N 1
ATOM 2969 C CA . ALA A 1 385 ? -15.102 6.328 29.301 1.00 79.12 385 ALA A CA 1
ATOM 2970 C C . ALA A 1 385 ? -15.913 5.208 28.619 1.00 79.12 385 ALA A C 1
ATOM 2972 O O . ALA A 1 385 ? -17.116 5.358 28.429 1.00 79.12 385 ALA A O 1
ATOM 2973 N N . LEU A 1 386 ? -15.291 4.067 28.301 1.00 86.94 386 LEU A N 1
ATOM 2974 C CA . LEU A 1 386 ? -15.966 2.891 27.755 1.00 86.94 386 LEU A CA 1
ATOM 2975 C C . LEU A 1 386 ? -16.445 1.971 28.885 1.00 86.94 386 LEU A C 1
ATOM 2977 O O . LEU A 1 386 ? -15.794 1.835 29.921 1.00 86.94 386 LEU A O 1
ATOM 2981 N N . LYS A 1 387 ? -17.576 1.292 28.674 1.00 89.25 387 LYS A N 1
ATOM 2982 C CA . LYS A 1 387 ? -18.014 0.183 29.536 1.00 89.25 387 LYS A CA 1
ATOM 2983 C C . LYS A 1 387 ? -17.136 -1.042 29.302 1.00 89.25 387 LYS A C 1
ATOM 2985 O O . LYS A 1 387 ? -16.675 -1.656 30.252 1.00 89.25 387 LYS A O 1
ATOM 2990 N N . ASN A 1 388 ? -16.925 -1.379 28.030 1.00 88.88 388 ASN A N 1
ATOM 2991 C CA . ASN A 1 388 ? -16.103 -2.496 27.581 1.00 88.88 388 ASN A CA 1
ATOM 2992 C C . ASN A 1 388 ? -15.441 -2.159 26.242 1.00 88.88 388 ASN A C 1
ATOM 2994 O O . ASN A 1 388 ? -16.028 -1.459 25.414 1.00 88.88 388 ASN A O 1
ATOM 2998 N N . TRP A 1 389 ? -14.260 -2.728 26.001 1.00 91.50 389 TRP A N 1
ATOM 2999 C CA . TRP A 1 389 ? -13.632 -2.756 24.683 1.00 91.50 389 TRP A CA 1
ATOM 3000 C C . TRP A 1 389 ? -13.270 -4.194 24.322 1.00 91.50 389 TRP A C 1
ATOM 3002 O O . TRP A 1 389 ? -12.370 -4.784 24.917 1.00 91.50 389 TRP A O 1
ATOM 3012 N N . TYR A 1 390 ? -13.961 -4.744 23.328 1.00 93.50 390 TYR A N 1
ATOM 3013 C CA . TYR A 1 390 ? -13.720 -6.075 22.787 1.00 93.50 390 TYR A CA 1
ATOM 3014 C C . TYR A 1 390 ? -13.063 -5.984 21.405 1.00 93.50 390 TYR A C 1
ATOM 3016 O O . TYR A 1 390 ? -13.603 -5.361 20.498 1.00 93.50 390 TYR A O 1
ATOM 3024 N N . ASN A 1 391 ? -11.910 -6.622 21.215 1.00 93.69 391 ASN A N 1
ATOM 3025 C CA . ASN A 1 391 ? -11.248 -6.729 19.917 1.00 93.69 391 ASN A CA 1
ATOM 3026 C C . ASN A 1 391 ? -11.295 -8.174 19.420 1.00 93.69 391 ASN A C 1
ATOM 3028 O O . ASN A 1 391 ? -10.636 -9.039 19.989 1.00 93.69 391 ASN A O 1
ATOM 3032 N N . ILE A 1 392 ? -12.036 -8.435 18.348 1.00 94.75 392 ILE A N 1
ATOM 3033 C CA . ILE A 1 392 ? -12.096 -9.748 17.701 1.00 94.75 392 ILE A CA 1
ATOM 3034 C C . ILE A 1 392 ? -11.135 -9.746 16.517 1.00 94.75 392 ILE A C 1
ATOM 3036 O O . ILE A 1 392 ? -11.272 -8.946 15.594 1.00 94.75 392 ILE A O 1
ATOM 3040 N N . TYR A 1 393 ? -10.161 -10.653 16.517 1.00 92.12 393 TYR A N 1
ATOM 3041 C CA . TYR A 1 393 ? -9.077 -10.620 15.538 1.00 92.12 393 TYR A CA 1
ATOM 3042 C C . TYR A 1 393 ? -8.700 -11.994 15.006 1.00 92.12 393 TYR A C 1
ATOM 3044 O O . TYR A 1 393 ? -8.934 -13.026 15.636 1.00 92.12 393 TYR A O 1
ATOM 3052 N N . ARG A 1 394 ? -8.064 -12.003 13.835 1.00 88.44 394 ARG A N 1
ATOM 3053 C CA . ARG A 1 394 ? -7.531 -13.206 13.193 1.00 88.44 394 ARG A CA 1
ATOM 3054 C C . ARG A 1 394 ? -6.011 -13.183 13.217 1.00 88.44 394 ARG A C 1
ATOM 3056 O O . ARG A 1 394 ? -5.395 -12.136 13.051 1.00 88.44 394 ARG A O 1
ATOM 3063 N N . GLY A 1 395 ? -5.392 -14.348 13.405 1.00 81.00 395 GLY A N 1
ATOM 3064 C CA . GLY A 1 395 ? -3.925 -14.457 13.436 1.00 81.00 395 GLY A CA 1
ATOM 3065 C C . GLY A 1 395 ? -3.253 -14.157 12.088 1.00 81.00 395 GLY A C 1
ATOM 3066 O O . GLY A 1 395 ? -2.083 -13.789 12.043 1.00 81.00 395 GLY A O 1
ATOM 3067 N N . ASP A 1 396 ? -3.988 -14.293 10.984 1.00 76.88 396 ASP A N 1
ATOM 3068 C CA . ASP A 1 396 ? -3.509 -14.038 9.627 1.00 76.88 396 ASP A CA 1
ATOM 3069 C C . ASP A 1 396 ? -3.945 -12.678 9.056 1.00 76.88 396 ASP A C 1
ATOM 3071 O O . ASP A 1 396 ? -3.606 -12.374 7.914 1.00 76.88 396 ASP A O 1
ATOM 3075 N N . ASP A 1 397 ? -4.629 -11.840 9.840 1.00 82.62 397 ASP A N 1
ATOM 3076 C CA . ASP A 1 397 ? -4.971 -10.475 9.442 1.00 82.62 397 ASP A CA 1
ATOM 3077 C C . ASP A 1 397 ? -3.690 -9.633 9.300 1.00 82.62 397 ASP A C 1
ATOM 3079 O O . ASP A 1 397 ? -2.889 -9.515 10.232 1.00 82.62 397 ASP A O 1
ATOM 3083 N N . PHE A 1 398 ? -3.459 -9.097 8.100 1.00 74.62 398 PHE A N 1
ATOM 3084 C CA . PHE A 1 398 ? -2.267 -8.312 7.771 1.00 74.62 398 PHE A CA 1
ATOM 3085 C C . PHE A 1 398 ? -2.398 -6.828 8.144 1.00 74.62 398 PHE A C 1
ATOM 3087 O O . PHE A 1 398 ? -1.397 -6.111 8.106 1.00 74.62 398 PHE A O 1
ATOM 3094 N N . VAL A 1 399 ? -3.606 -6.373 8.486 1.00 78.31 399 VAL A N 1
ATOM 3095 C CA . VAL A 1 399 ? -3.909 -4.995 8.888 1.00 78.31 399 VAL A CA 1
ATOM 3096 C C . VAL A 1 399 ? -3.908 -4.876 10.406 1.00 78.31 399 VAL A C 1
ATOM 3098 O O . VAL A 1 399 ? -3.267 -3.979 10.955 1.00 78.31 399 VAL A O 1
ATOM 3101 N N . GLY A 1 400 ? -4.608 -5.785 11.086 1.00 78.62 400 GLY A N 1
ATOM 3102 C CA . GLY A 1 400 ? -4.878 -5.653 12.510 1.00 78.62 400 GLY A CA 1
ATOM 3103 C C . GLY A 1 400 ? -5.074 -6.977 13.224 1.00 78.62 400 GLY A C 1
ATOM 3104 O O . GLY A 1 400 ? -6.037 -7.692 12.963 1.00 78.62 400 GLY A O 1
ATOM 3105 N N . THR A 1 401 ? -4.182 -7.276 14.168 1.00 82.12 401 THR A N 1
ATOM 3106 C CA . THR A 1 401 ? -4.305 -8.423 15.072 1.00 82.12 401 THR A CA 1
ATOM 3107 C C . THR A 1 401 ? -4.827 -7.948 16.430 1.00 82.12 401 THR A C 1
ATOM 3109 O O . THR A 1 401 ? -6.002 -7.615 16.572 1.00 82.12 401 THR A O 1
ATOM 3112 N N . ARG A 1 402 ? -3.964 -7.862 17.440 1.00 84.88 402 ARG A N 1
ATOM 3113 C CA . ARG A 1 402 ? -4.327 -7.413 18.784 1.00 84.88 402 ARG A CA 1
ATOM 3114 C C . ARG A 1 402 ? -4.355 -5.891 18.869 1.00 84.88 402 ARG A C 1
ATOM 3116 O O . ARG A 1 402 ? -3.517 -5.216 18.269 1.00 84.88 402 ARG A O 1
ATOM 3123 N N . VAL A 1 403 ? -5.278 -5.380 19.676 1.00 83.25 403 VAL A N 1
ATOM 3124 C CA . VAL A 1 403 ? -5.284 -3.995 20.147 1.00 83.25 403 VAL A CA 1
ATOM 3125 C C . VAL A 1 403 ? -4.606 -3.973 21.515 1.00 83.25 403 VAL A C 1
ATOM 3127 O O . VAL A 1 403 ? -5.144 -4.504 22.484 1.00 83.25 403 VAL A O 1
ATOM 3130 N N . GLN A 1 404 ? -3.395 -3.423 21.560 1.00 75.31 404 GLN A N 1
ATOM 3131 C CA . GLN A 1 404 ? -2.535 -3.330 22.746 1.00 75.31 404 GLN A CA 1
ATOM 3132 C C . GLN A 1 404 ? -1.513 -2.183 22.608 1.00 75.31 404 GLN A C 1
ATOM 3134 O O . GLN A 1 404 ? -1.383 -1.591 21.532 1.00 75.31 404 GLN A O 1
ATOM 3139 N N . GLY A 1 405 ? -0.764 -1.889 23.677 1.00 62.31 405 GLY A N 1
ATOM 3140 C CA . GLY A 1 405 ? 0.198 -0.774 23.724 1.00 62.31 405 GLY A CA 1
ATOM 3141 C C . GLY A 1 405 ? -0.468 0.566 24.052 1.00 62.31 405 GLY A C 1
ATOM 3142 O O . GLY A 1 405 ? -1.664 0.599 24.290 1.00 62.31 405 GLY A O 1
ATOM 3143 N N . HIS A 1 406 ? 0.296 1.660 24.142 1.00 55.12 406 HIS A N 1
ATOM 3144 C CA . HIS A 1 406 ? -0.189 3.043 24.366 1.00 55.12 406 HIS A CA 1
ATOM 3145 C C . HIS A 1 406 ? -1.175 3.255 25.527 1.00 55.12 406 HIS A C 1
ATOM 3147 O O . HIS A 1 406 ? -1.908 4.238 25.515 1.00 55.12 406 HIS A O 1
ATOM 3153 N N . LYS A 1 407 ? -1.143 2.376 26.539 1.00 58.78 407 LYS A N 1
ATOM 3154 C CA . LYS A 1 407 ? -2.060 2.344 27.687 1.00 58.78 407 LYS A CA 1
ATOM 3155 C C . LYS A 1 407 ? -3.524 1.959 27.343 1.00 58.78 407 LYS A C 1
ATOM 3157 O O . LYS A 1 407 ? -4.451 2.332 28.064 1.00 58.78 407 LYS A O 1
ATOM 3162 N N . VAL A 1 408 ? -3.722 1.167 26.279 1.00 62.69 408 VAL A N 1
ATOM 3163 C CA . VAL A 1 408 ? -5.019 0.581 25.879 1.00 62.69 408 VAL A CA 1
ATOM 3164 C C . VAL A 1 408 ? -5.315 -0.732 26.605 1.00 62.69 408 VAL A C 1
ATOM 3166 O O . VAL A 1 408 ? -4.465 -1.618 26.617 1.00 62.69 408 VAL A O 1
ATOM 3169 N N . GLY A 1 409 ? -6.532 -0.893 27.140 1.00 70.12 409 GLY A N 1
ATOM 3170 C CA . GLY A 1 409 ? -7.001 -2.103 27.838 1.00 70.12 409 GLY A CA 1
ATOM 3171 C C . GLY A 1 409 ? -8.075 -2.910 27.092 1.00 70.12 409 GLY A C 1
ATOM 3172 O O . GLY A 1 409 ? -9.085 -3.265 27.693 1.00 70.12 409 GLY A O 1
ATOM 3173 N N . ALA A 1 410 ? -7.910 -3.167 25.788 1.00 85.75 410 ALA A N 1
ATOM 3174 C CA . ALA A 1 410 ? -8.883 -3.948 25.015 1.00 85.75 410 ALA A CA 1
ATOM 3175 C C . ALA A 1 410 ? -8.796 -5.457 25.324 1.00 85.75 410 ALA A C 1
ATOM 3177 O O . ALA A 1 410 ? -7.713 -6.046 25.349 1.00 85.75 410 ALA A O 1
ATOM 3178 N N . GLN A 1 411 ? -9.946 -6.110 25.488 1.00 89.50 411 GLN A N 1
ATOM 3179 C CA . GLN A 1 411 ? -10.050 -7.561 25.639 1.00 89.50 411 GLN A CA 1
ATOM 3180 C C . GLN A 1 411 ? -9.985 -8.216 24.254 1.00 89.50 411 GLN A C 1
ATOM 3182 O O . GLN A 1 411 ? -10.849 -7.995 23.406 1.00 89.50 411 GLN A O 1
ATOM 3187 N N . ASN A 1 412 ? -8.929 -8.986 23.999 1.00 89.94 412 ASN A N 1
ATOM 3188 C CA . ASN A 1 412 ? -8.601 -9.506 22.673 1.00 89.94 412 ASN A CA 1
ATOM 3189 C C . ASN A 1 412 ? -9.079 -10.961 22.497 1.00 89.94 412 ASN A C 1
ATOM 3191 O O . ASN A 1 412 ? -8.566 -11.862 23.154 1.00 89.94 412 ASN A O 1
ATOM 3195 N N . TYR A 1 413 ? -9.984 -11.210 21.548 1.00 91.81 413 TYR A N 1
ATOM 3196 C CA . TYR A 1 413 ? -10.536 -12.527 21.219 1.00 91.81 413 TYR A CA 1
ATOM 3197 C C . TYR A 1 413 ? -10.054 -12.994 19.850 1.00 91.81 413 TYR A C 1
ATOM 3199 O O . TYR A 1 413 ? -10.454 -12.466 18.809 1.00 91.81 413 TYR A O 1
ATOM 3207 N N . LYS A 1 414 ? -9.196 -14.015 19.842 1.00 90.62 414 LYS A N 1
ATOM 3208 C CA . LYS A 1 414 ? -8.725 -14.628 18.600 1.00 90.62 414 LYS A CA 1
ATOM 3209 C C . LYS A 1 414 ? -9.811 -15.528 18.011 1.00 90.62 414 LYS A C 1
ATOM 3211 O O . LYS A 1 414 ? -10.349 -16.388 18.704 1.00 90.62 414 LYS A O 1
ATOM 3216 N N . VAL A 1 415 ? -10.069 -15.390 16.716 1.00 89.31 415 VAL A N 1
ATOM 3217 C CA . VAL A 1 415 ? -10.886 -16.318 15.922 1.00 89.31 415 VAL A CA 1
ATOM 3218 C C . VAL A 1 415 ? -10.046 -16.981 14.827 1.00 89.31 415 VAL A C 1
ATOM 3220 O O . VAL A 1 415 ? -8.872 -16.649 14.627 1.00 89.31 415 VAL A O 1
ATOM 3223 N N . ARG A 1 416 ? -10.631 -17.970 14.139 1.00 85.38 416 ARG A N 1
ATOM 3224 C CA . ARG A 1 416 ? -9.938 -18.744 13.099 1.00 85.38 416 ARG A CA 1
ATOM 3225 C C . ARG A 1 416 ? -9.384 -17.841 11.981 1.00 85.38 416 ARG A C 1
ATOM 3227 O O . ARG A 1 416 ? -10.011 -16.831 11.661 1.00 85.38 416 ARG A O 1
ATOM 3234 N N . PRO A 1 417 ? -8.258 -18.216 11.353 1.00 82.56 417 PRO A N 1
ATOM 3235 C CA . PRO A 1 417 ? -7.676 -17.448 10.258 1.00 82.56 417 PRO A CA 1
ATOM 3236 C C . PRO A 1 417 ? -8.599 -17.412 9.030 1.00 82.56 417 PRO A C 1
ATOM 3238 O O . PRO A 1 417 ? -9.179 -18.435 8.661 1.00 82.56 417 PRO A O 1
ATOM 3241 N N . LYS A 1 418 ? -8.737 -16.228 8.422 1.00 84.06 418 LYS A N 1
ATOM 3242 C CA . LYS A 1 418 ? -9.499 -15.975 7.176 1.00 84.06 418 LYS A CA 1
ATOM 3243 C C . LYS A 1 418 ? -9.134 -14.614 6.541 1.00 84.06 418 LYS A C 1
ATOM 3245 O O . LYS A 1 418 ? -9.920 -14.036 5.794 1.00 84.06 418 LYS A O 1
ATOM 3250 N N . GLY A 1 419 ? -7.962 -14.072 6.873 1.00 81.69 419 GLY A N 1
ATOM 3251 C CA . GLY A 1 419 ? -7.496 -12.757 6.428 1.00 81.69 419 GLY A CA 1
ATOM 3252 C C . GLY A 1 419 ? -8.312 -11.573 6.966 1.00 81.69 419 GLY A C 1
ATOM 3253 O O . GLY A 1 419 ? -9.083 -11.701 7.917 1.00 81.69 419 GLY A O 1
ATOM 3254 N N . HIS A 1 420 ? -8.131 -10.404 6.344 1.00 85.62 420 HIS A N 1
ATOM 3255 C CA . HIS A 1 420 ? -8.689 -9.127 6.813 1.00 85.62 420 HIS A CA 1
ATOM 3256 C C . HIS A 1 420 ? -10.173 -8.891 6.454 1.00 85.62 420 HIS A C 1
ATOM 3258 O O . HIS A 1 420 ? -10.868 -8.111 7.107 1.00 85.62 420 HIS A O 1
ATOM 3264 N N . SER A 1 421 ? -10.682 -9.569 5.427 1.00 84.81 421 SER A N 1
ATOM 3265 C CA . SER A 1 421 ? -12.038 -9.365 4.889 1.00 84.81 421 SER A CA 1
ATOM 3266 C C . SER A 1 421 ? -13.063 -10.320 5.510 1.00 84.81 421 SER A C 1
ATOM 3268 O O . SER A 1 421 ? -12.698 -11.324 6.107 1.00 84.81 421 SER A O 1
ATOM 3270 N N . HIS A 1 422 ? -14.365 -10.074 5.334 1.00 87.31 422 HIS A N 1
ATOM 3271 C CA . HIS A 1 422 ? -15.434 -11.010 5.738 1.00 87.31 422 HIS A CA 1
ATOM 3272 C C . HIS A 1 422 ? -15.521 -11.299 7.246 1.00 87.31 422 HIS A C 1
ATOM 3274 O O . HIS A 1 422 ? -15.811 -12.427 7.642 1.00 87.31 422 HIS A O 1
ATOM 3280 N N . TYR A 1 423 ? -15.257 -10.317 8.111 1.00 91.69 423 TYR A N 1
ATOM 3281 C CA . TYR A 1 423 ? -15.560 -10.465 9.542 1.00 91.69 423 TYR A CA 1
ATOM 3282 C C . TYR A 1 423 ? -17.076 -10.557 9.781 1.00 91.69 423 TYR A C 1
ATOM 3284 O O . TYR A 1 423 ? -17.536 -11.466 10.461 1.00 91.69 423 TYR A O 1
ATOM 3292 N N . TRP A 1 424 ? -17.858 -9.690 9.131 1.00 91.19 424 TRP A N 1
ATOM 3293 C CA . TRP A 1 424 ? -19.318 -9.614 9.279 1.00 91.19 424 TRP A CA 1
ATOM 3294 C C . TRP A 1 424 ? -20.094 -10.818 8.752 1.00 91.19 424 TRP A C 1
ATOM 3296 O O . TRP A 1 424 ? -21.244 -11.003 9.119 1.00 91.19 424 TRP A O 1
ATOM 3306 N N . SER A 1 425 ? -19.503 -11.630 7.882 1.00 91.56 425 SER A N 1
ATOM 3307 C CA . SER A 1 425 ? -20.152 -12.821 7.325 1.00 91.56 425 SER A CA 1
ATOM 3308 C C . SER A 1 425 ? -19.580 -14.119 7.902 1.00 91.56 425 SER A C 1
ATOM 3310 O O . SER A 1 425 ? -19.850 -15.199 7.383 1.00 91.56 425 SER A O 1
ATOM 3312 N N . ASP A 1 426 ? -18.719 -14.039 8.921 1.00 92.62 426 ASP A N 1
ATOM 3313 C CA . ASP A 1 426 ? -18.121 -15.215 9.548 1.00 92.62 426 ASP A CA 1
ATOM 3314 C C . ASP A 1 426 ? -18.925 -15.625 10.776 1.00 92.62 426 ASP A C 1
ATOM 3316 O O . ASP A 1 426 ? -18.964 -14.908 11.775 1.00 92.62 426 ASP A O 1
ATOM 3320 N N . GLN A 1 427 ? -19.529 -16.810 10.717 1.00 93.56 427 GLN A N 1
ATOM 3321 C CA . GLN A 1 427 ? -20.349 -17.336 11.804 1.00 93.56 427 GLN A CA 1
ATO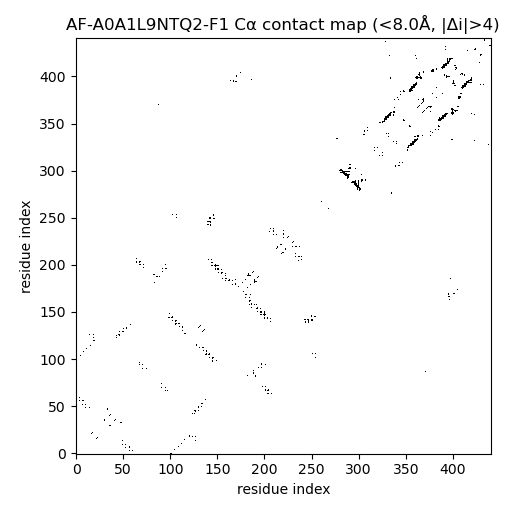M 3322 C C . GLN A 1 427 ? -19.599 -17.369 13.140 1.00 93.56 427 GLN A C 1
ATOM 3324 O O . GLN A 1 427 ? -20.178 -17.057 14.170 1.00 93.56 427 GLN A O 1
ATOM 3329 N N . ILE A 1 428 ? -18.289 -17.643 13.130 1.00 92.25 428 ILE A N 1
ATOM 3330 C CA . ILE A 1 428 ? -17.498 -17.679 14.368 1.00 92.25 428 ILE A CA 1
ATOM 3331 C C . ILE A 1 428 ? -17.402 -16.291 15.008 1.00 92.25 428 ILE A C 1
ATOM 3333 O O . ILE A 1 428 ? -17.403 -16.182 16.231 1.00 92.25 428 ILE A O 1
ATOM 3337 N N . VAL A 1 429 ? -17.338 -15.227 14.204 1.00 93.50 429 VAL A N 1
ATOM 3338 C CA . VAL A 1 429 ? -17.352 -13.847 14.712 1.00 93.50 429 VAL A CA 1
ATOM 3339 C C . VAL A 1 429 ? -18.714 -13.542 15.344 1.00 93.50 429 VAL A C 1
ATOM 3341 O O . VAL A 1 429 ? -18.763 -13.015 16.453 1.00 93.50 429 VAL A O 1
ATOM 3344 N N . TRP A 1 430 ? -19.812 -13.968 14.712 1.00 93.81 430 TRP A N 1
ATOM 3345 C CA . TRP A 1 430 ? -21.157 -13.859 15.290 1.00 93.81 430 TRP A CA 1
ATOM 3346 C C . TRP A 1 430 ? -21.331 -14.660 16.579 1.00 93.81 430 TRP A C 1
ATOM 3348 O O . TRP A 1 430 ? -21.944 -14.174 17.529 1.00 93.81 430 TRP A O 1
ATOM 3358 N N . ASP A 1 431 ? -20.758 -15.857 16.656 1.00 93.25 431 ASP A N 1
ATOM 3359 C CA . ASP A 1 431 ? -20.784 -16.667 17.870 1.00 93.25 431 ASP A CA 1
ATOM 3360 C C . ASP A 1 431 ? -20.002 -15.986 19.003 1.00 93.25 431 ASP A C 1
ATOM 3362 O O . ASP A 1 431 ? -20.418 -16.055 20.160 1.00 93.25 431 ASP A O 1
ATOM 3366 N N . GLN A 1 432 ? -18.914 -15.269 18.690 1.00 93.75 432 GLN A N 1
ATOM 3367 C CA . GLN A 1 432 ? -18.240 -14.413 19.672 1.00 93.75 432 GLN A CA 1
ATOM 3368 C C . GLN A 1 432 ? -19.125 -13.243 20.105 1.00 93.75 432 GLN A C 1
ATOM 3370 O O . GLN A 1 432 ? -19.227 -12.992 21.302 1.00 93.75 432 GLN A O 1
ATOM 3375 N N . PHE A 1 433 ? -19.831 -12.568 19.189 1.00 93.88 433 PHE A N 1
ATOM 3376 C CA . PHE A 1 433 ? -20.774 -11.511 19.577 1.00 93.88 433 PHE A CA 1
ATOM 3377 C C . PHE A 1 433 ? -21.863 -12.018 20.533 1.00 93.88 433 PHE A C 1
ATOM 3379 O O . PHE A 1 433 ? -22.200 -11.332 21.498 1.00 93.88 433 PHE A O 1
ATOM 3386 N N . LYS A 1 434 ? -22.376 -13.234 20.310 1.00 93.25 434 LYS A N 1
ATOM 3387 C CA . LYS A 1 434 ? -23.342 -13.879 21.213 1.00 93.25 434 LYS A CA 1
ATOM 3388 C C . LYS A 1 434 ? -22.726 -14.183 22.579 1.00 93.25 434 LYS A C 1
ATOM 3390 O O . LYS A 1 434 ? -23.307 -13.827 23.599 1.00 93.25 434 LYS A O 1
ATOM 3395 N N . LYS A 1 435 ? -21.530 -14.783 22.615 1.00 93.19 435 LYS A N 1
ATOM 3396 C CA . LYS A 1 435 ? -20.808 -15.089 23.868 1.00 93.19 435 LYS A CA 1
ATOM 3397 C C . LYS A 1 435 ? -20.513 -13.840 24.696 1.00 93.19 435 LYS A C 1
ATOM 3399 O O . LYS A 1 435 ? -20.625 -13.874 25.915 1.00 93.19 435 LYS A O 1
ATOM 3404 N N . LEU A 1 436 ? -20.175 -12.742 24.026 1.00 91.69 436 LEU A N 1
ATOM 3405 C CA . LEU A 1 436 ? -19.900 -11.446 24.645 1.00 91.69 436 LEU A CA 1
ATOM 3406 C C . LEU A 1 436 ? -21.171 -10.643 24.962 1.00 91.69 436 LEU A C 1
ATOM 3408 O O . LEU A 1 436 ? -21.061 -9.519 25.445 1.00 91.69 436 LEU A O 1
ATOM 3412 N N . LYS A 1 437 ? -22.364 -11.197 24.691 1.00 91.88 437 LYS A N 1
ATOM 3413 C CA . LYS A 1 437 ? -23.668 -10.551 24.905 1.00 91.88 437 LYS A CA 1
ATOM 3414 C C . LYS A 1 437 ? -23.750 -9.155 24.271 1.00 91.88 437 LYS A C 1
ATOM 3416 O O . LYS A 1 437 ? -24.288 -8.218 24.853 1.00 91.88 437 LYS A O 1
ATOM 3421 N N . ILE A 1 438 ? -23.209 -9.010 23.058 1.00 88.81 438 ILE A N 1
ATOM 3422 C CA . ILE A 1 438 ? -23.196 -7.725 22.339 1.00 88.81 438 ILE A CA 1
ATOM 3423 C C . ILE A 1 438 ? -24.616 -7.271 21.969 1.00 88.81 438 ILE A C 1
ATOM 3425 O O . ILE A 1 438 ? -24.905 -6.076 22.014 1.00 88.81 438 ILE A O 1
ATOM 3429 N N . PHE A 1 439 ? -25.490 -8.224 21.628 1.00 81.12 439 PHE A N 1
ATOM 3430 C CA . PHE A 1 439 ? -26.847 -7.972 21.125 1.00 81.12 439 PHE A CA 1
ATOM 3431 C C . PHE A 1 439 ? -27.971 -8.472 22.038 1.00 81.12 439 PHE A C 1
ATOM 3433 O O . PHE A 1 439 ? -29.128 -8.156 21.796 1.00 81.12 439 PHE A O 1
ATOM 3440 N N . SER A 1 440 ? -27.654 -9.289 23.041 1.00 64.38 440 SER A N 1
ATOM 3441 C CA . SER A 1 440 ? -28.645 -9.886 23.943 1.00 64.38 440 SER A CA 1
ATOM 3442 C C . SER A 1 440 ? -28.788 -9.036 25.198 1.00 64.38 440 SER A C 1
ATOM 3444 O O . SER A 1 440 ? -27.788 -8.475 25.653 1.00 64.38 440 SER A O 1
ATOM 3446 N N . ASP A 1 441 ? -30.001 -8.934 25.725 1.00 53.88 441 ASP A N 1
ATOM 3447 C CA . ASP A 1 441 ? -30.271 -8.304 27.022 1.00 53.88 441 ASP A CA 1
ATOM 3448 C C . ASP A 1 441 ? -29.918 -9.232 28.194 1.00 53.88 441 ASP A C 1
ATOM 3450 O O . ASP A 1 441 ? -30.037 -10.474 28.037 1.00 53.88 441 ASP A O 1
#

Secondary structure (DSSP, 8-state):
-HHHHHHHHHHHHHHHHHHTT---TT-HHHHHHH----TTTHHHHHHHHHHHHHHHHHHHHHHHHHHHHHHHHHHHHHHTT-SSS---HHHHHHHHHHHHHHHHHHHHHHHHHHHHHHS--TT-HHHHHHHHHHTHHHHHTHHHHHHHHHHHHHHHHHHHHHHHHTHHHHTT--SS--HHIIIII-STT-HHHHHHHHHHHHHHHHHHHHHHHHHHH--GGG----SHHHHHHHHHHHHHHHHHTTHHHHHHHHHHHHHHHHHTHHHHHHHHHHHHHHHHHT----EEPTTSTT-EETTHHHHHHHHHHHHHHHHHHHHH-GGG----EEEEETHHHHHHHHHHHHHGGGSSSPPEEEEES-HIIIIIHHHSGGGS---HHHHHT-SEEEEEEETT-SS-----STT---EEEEE----SS-STT-HHHHHHHHHTTSS--

pLDDT: mean 72.55, std 13.6, range [41.22, 95.0]

Mean predicted aligned error: 14.07 Å

Sequence (441 aa):
MRALSVLGTITVVFAALFATGVPLDGLEWLSAACGPVNDRQTTANLGCFTGLGVRALQFSWLVAVSFVILLMLCSLKGFRKNLWDKRSIYLAICSAMLILWMTITVAIWAMAVKFIQNVPIAGVVPAKDIVENGFVEATQTIVYGVFSLLVIAVVAFGVAKKRGSVRDELSKHETESSDIDKKYGRVILNPWLNLALLIGIIAFAFSSFTALAEFALGKPEKLQITGFFADLYRTAYAWDAYFKTGGTVAFFVTTAIGFLILNFSSVIASGVGVARDVTTYLTRTHRANPMQKGSNSAYFYADEIQARFKEVVAHMLDQEGRARISRITFMTHSQGTVIAAVGLKEIAKDMPVKPTLVTMGSPLTQIYGHYFEKNYQFSPESNAALKNWYNIYRGDDFVGTRVQGHKVGAQNYKVRPKGHSHYWSDQIVWDQFKKLKIFSD

Nearest PDB structures (foldseek):
  6gy7-assembly3_C  TM=2.002E-01  e=3.140E+00  Xenorhabdus nematophila ATCC 19061
  7a0g-assembly1_DDD  TM=1.062E-01  e=9.199E+00  Serratia marcescens

InterPro domains:
  IPR029058 Alpha/Beta hydrolase fold [G3DSA:3.40.50.1820] (239-437)
  IPR029058 Alpha/Beta hydrolase fold [SSF53474] (296-406)

Foldseek 3Di:
DVVLLVLLVVLLVVLVCVLVVPDDPPPVVLCVVQHDDDPVCSLVSNLVVLVVSLVVNLVVLLVLLVVLVVLLVVVVVVCPPCLLDQDDLVSLVVLLVSLVVLLVSLLVLVVSLVVVVPDPSPDRPSSVVSSVVRNLLVSLLSLLSLQLVVLLVVLLVVLLVVCVVCLVVLQPDADDCDPCCSQRVASSRHSSNSVSSSVSSVSSNLLSVLSVCCVVPNDLVPDPDDDDVSVVSNVSNVVNVVSSVCSVVSSVSSVVVVVCCVVVVVVVVVVVVLVVVVCLQQPADQPQQPQDPPHGDRRRVVSVLLVVVVVVVVVVCVVCPQVNDPAAEAAEAECRLQSCLVSLLPCLVVHSDAYEYEYELYLLVVPCCVPVVVVRACAVSSVVSHPAAEYEYESQANRDRDDDDNHDDHHYHYDYDDYRDCCVVDVVNVVVCVVVVVPPD

Organism: NCBI:txid696762

Solvent-accessible surface area (backbone atoms only — not comparable to full-atom values): 24184 Å² total; per-residue (Å²): 104,70,68,56,53,49,57,46,50,50,51,52,52,49,54,51,43,55,62,69,70,56,84,73,87,88,51,70,78,55,34,74,78,60,46,79,86,48,92,87,36,53,66,56,38,46,52,46,52,51,49,50,50,43,50,53,49,52,50,54,48,52,51,55,47,49,50,51,47,53,52,47,59,63,48,48,72,55,46,79,78,46,72,79,53,92,65,80,61,62,64,59,51,52,50,54,49,49,46,50,51,51,33,52,52,34,51,56,48,45,50,52,53,53,48,61,75,69,50,90,58,87,86,56,71,65,61,55,53,52,42,58,74,53,46,48,67,63,35,29,55,36,27,44,37,41,50,23,51,48,46,32,48,54,44,46,49,52,48,51,54,52,26,63,76,43,24,70,62,58,59,64,66,86,86,64,82,43,73,60,38,61,62,37,61,41,77,97,73,16,50,64,44,52,49,28,48,49,52,23,51,51,47,44,48,51,60,44,51,44,50,49,46,37,72,77,67,42,58,64,90,78,47,90,68,83,52,72,69,46,53,52,46,44,51,49,43,54,52,50,55,58,54,36,70,43,30,67,60,27,50,54,51,52,52,51,51,53,51,48,52,65,74,46,35,70,63,50,48,52,54,52,46,53,54,48,53,55,49,54,43,67,37,74,44,82,45,70,24,80,77,41,91,94,42,65,18,61,30,39,59,38,41,44,53,48,46,51,52,52,50,54,51,53,50,52,42,58,74,70,34,50,93,71,50,84,76,46,76,49,78,28,52,31,70,45,32,53,52,50,52,58,49,42,60,73,47,30,83,79,41,78,42,56,31,30,42,38,31,26,30,28,28,45,32,70,43,40,30,62,79,39,38,92,80,49,60,44,37,56,74,49,50,68,36,35,68,44,42,42,31,45,19,21,52,56,21,85,54,5,46,65,58,51,61,64,56,43,82,45,46,69,43,82,49,78,69,68,45,67,60,67,60,92,77,31,66,70,53,52,52,46,39,58,75,68,44,72,83,57,135

Radius of gyration: 28.52 Å; Cα contacts (8 Å, |Δi|>4): 480; chains: 1; bounding box: 78×51×82 Å